Protein AF-A0A495L2A2-F1 (afdb_monomer_lite)

Secondary structure (DSSP, 8-state):
----PPPPPHHHHHHHTTTTTT-BPSS--TT--HHHHHHHHHHHHHT-SS---TTTSPPPSB-GGGGTTTTHHHHHHHHSTTS-HHHHHHHHHHHHHHTTSGGG-TT--EEEEEEEESSPPPPEEETTEEEEEEEPPPPSSSS-EEEEEEEE-SSSPPPPPTT-EEEEEEE---SS--HHHHHHHHHHHHHH-SPPP-HHHHHHHHHHH---HHHHHHHHTT--HHHH-S--HHHHHHHT--HHHHHHHHHHTTT--HHHHHHHHTT-S-SSHHHHHGGGSTTTTHHHHHHHHHHHHHHH-PPPPPPHHHHHHHHHH--TT--HHHHHHHH-GGG-HHHHS---EEEEEEEETTEEEEEEEESSGGGGGHHHHHHHHHHHHHHHHHHS-TT-HHHHHHHHHHHHHHHHTT-TT--EEEEEE-SHHHHHHHHHHH-S---BBTTSPBPTTEEE-SSEEEEE-TTSPEEEEE-GGGTTSTTTTHHHHHHH-STTEEESSS-HHHHHHHHTSHHHHHHHHHHHH--SPTT--TT-HHHH-HHHHHHHHHHHT--HHHHHHHHHHHH-S---HHHHHHHHT--HHHHHHHHHHHHHTTSSEE---TT---SEE-SS-EE---TTSPPEEGGGGGGGT-B--TTS--B-SSSS---SS-HHHHHHHHHHHHHTT--TT-

Sequence (674 aa):
MPTTSPPEPEGLTEALTWFLGGSRHGRADARADTTAHVEHVSRFLVGEPGRFEPNGGPTPAVDWWRFAGRIAALAWHAALPTTPERRREDLRHFLARWSATVFADRGARLDLGVLRSATAPRPCVRGASRRLPLRTSPPHGDRAVGFAFVELRSGDPLPLEDGLVEQARERVVATWGTAEQLTAFVTALARRGAIAWDPGAVTALAERTGLARSSAALLLAGHWPEYRGVPDAAARAALGLSSAEAALGSHELRWVGGEEALELYRAVLPEDPEAVAALWEPGGAVGVAERLAEAWNSRYGRRVALPEGTVAAFGSARLNRTGLEHLRLVADPGAEDALCRDASSWIEMEEYAGRPVARLRHSVEAAAELPVTLGALAQLIAWAHAELPTGDPVRQGIPAALRAVRERLTAPGLLLSAADVWRGARARRLMESLGDRPCLGRDGVPVPSSADNGTVVAVEDDSGVARVWLRPAALGGEGGSAVPRACLDGPGGGTQGWDLPHVVGLLRSPGFTAIAAHVAAGGRTEGSWDCDPGASVPDLVDEVVDALGVSWDAARLYLQVLTLLEPTDRRVRAVNGWTAARLRGARSDLVAAGLVVAAERRRAGRSVFLPGGWTDARSPNLPLETWKLPLYGLRDDRAKPCAGPLARFLALRPLPELFTEAWRRVREGDGPGR

pLDDT: mean 87.94, std 12.5, range [24.64, 98.69]

Radius of gyration: 31.13 Å; chains: 1; bounding box: 79×58×90 Å

Structure (mmCIF, N/CA/C/O backbone):
data_AF-A0A495L2A2-F1
#
_entry.id   AF-A0A495L2A2-F1
#
loop_
_atom_site.group_PDB
_atom_site.id
_atom_site.type_symbol
_atom_site.label_atom_id
_atom_site.label_alt_id
_atom_site.label_comp_id
_atom_site.label_asym_id
_atom_site.label_entity_id
_atom_site.label_seq_id
_atom_site.pdbx_PDB_ins_code
_atom_site.Cartn_x
_atom_site.Cartn_y
_atom_site.Cartn_z
_atom_site.occupancy
_atom_site.B_iso_or_equiv
_atom_site.auth_seq_id
_atom_site.auth_comp_id
_atom_site.auth_asym_id
_atom_site.auth_atom_id
_atom_site.pdbx_PDB_model_num
ATOM 1 N N . MET A 1 1 ? 16.205 14.471 -54.026 1.00 24.64 1 MET A N 1
ATOM 2 C CA . MET A 1 1 ? 15.265 15.082 -53.061 1.00 24.64 1 MET A CA 1
ATOM 3 C C . MET A 1 1 ? 15.200 14.170 -51.850 1.00 24.64 1 MET A C 1
ATOM 5 O O . MET A 1 1 ? 15.099 12.970 -52.080 1.00 24.64 1 MET A O 1
ATOM 9 N N . PRO A 1 2 ? 15.333 14.666 -50.609 1.00 35.12 2 PRO A N 1
ATOM 10 C CA . PRO A 1 2 ? 15.246 13.799 -49.445 1.00 35.12 2 PRO A CA 1
ATOM 11 C C . PRO A 1 2 ? 13.793 13.339 -49.329 1.00 35.12 2 PRO A C 1
ATOM 13 O O . PRO A 1 2 ? 12.882 14.155 -49.205 1.00 35.12 2 PRO A O 1
ATOM 16 N N . THR A 1 3 ? 13.578 12.036 -49.461 1.00 35.91 3 THR A N 1
ATOM 17 C CA . THR A 1 3 ? 12.301 11.386 -49.184 1.00 35.91 3 THR A CA 1
ATOM 18 C C . THR A 1 3 ? 11.999 11.620 -47.712 1.00 35.91 3 THR A C 1
ATOM 20 O O . THR A 1 3 ? 12.626 11.018 -46.845 1.00 35.91 3 THR A O 1
ATOM 23 N N . THR A 1 4 ? 11.108 12.562 -47.418 1.00 47.62 4 THR A N 1
ATOM 24 C CA . THR A 1 4 ? 10.609 12.779 -46.064 1.00 47.62 4 THR A CA 1
ATOM 25 C C . THR A 1 4 ? 9.821 11.537 -45.672 1.00 47.62 4 THR A C 1
ATOM 27 O O . THR A 1 4 ? 8.746 11.306 -46.228 1.00 47.62 4 THR A O 1
ATOM 30 N N . SER A 1 5 ? 10.371 10.724 -44.767 1.00 53.22 5 SER A N 1
ATOM 31 C CA . SER A 1 5 ? 9.609 9.661 -44.115 1.00 53.22 5 SER A CA 1
ATOM 32 C C . SER A 1 5 ? 8.331 10.257 -43.510 1.00 53.22 5 SER A C 1
ATOM 34 O O . SER A 1 5 ? 8.367 11.392 -43.018 1.00 53.22 5 SER A O 1
ATOM 36 N N . PRO A 1 6 ? 7.192 9.547 -43.578 1.00 58.69 6 PRO A N 1
ATOM 37 C CA . PRO A 1 6 ? 5.993 9.967 -42.867 1.00 58.69 6 PRO A CA 1
ATOM 38 C C . PRO A 1 6 ? 6.292 10.070 -41.358 1.00 58.69 6 PRO A C 1
ATOM 40 O O . PRO A 1 6 ? 7.151 9.340 -40.864 1.00 58.69 6 PRO A O 1
ATOM 43 N N . PRO A 1 7 ? 5.617 10.977 -40.631 1.00 66.69 7 PRO A N 1
ATOM 44 C CA . PRO A 1 7 ? 5.812 11.128 -39.191 1.00 66.69 7 PRO A CA 1
ATOM 45 C C . PRO A 1 7 ? 5.515 9.817 -38.455 1.00 66.69 7 PRO A C 1
ATOM 47 O O . PRO A 1 7 ? 4.615 9.072 -38.856 1.00 66.69 7 PRO A O 1
ATOM 50 N N . GLU A 1 8 ? 6.251 9.555 -37.370 1.00 76.69 8 GLU A N 1
ATOM 51 C CA . GLU A 1 8 ? 6.013 8.389 -36.519 1.00 76.69 8 GLU A CA 1
ATOM 52 C C . GLU A 1 8 ? 4.547 8.338 -36.053 1.00 76.69 8 GLU A C 1
ATOM 54 O O . GLU A 1 8 ? 4.006 9.360 -35.609 1.00 76.69 8 GLU A O 1
ATOM 59 N N . PRO A 1 9 ? 3.877 7.171 -36.136 1.00 79.94 9 PRO A N 1
ATOM 60 C CA . PRO A 1 9 ? 2.543 7.026 -35.580 1.00 79.94 9 PRO A CA 1
ATOM 61 C C . PRO A 1 9 ? 2.556 7.387 -34.094 1.00 79.94 9 PRO A C 1
ATOM 63 O O . PRO A 1 9 ? 3.304 6.801 -33.316 1.00 79.94 9 PRO A O 1
ATOM 66 N N . GLU A 1 10 ? 1.686 8.311 -33.684 1.00 76.69 10 GLU A N 1
ATOM 67 C CA . GLU A 1 10 ? 1.571 8.742 -32.281 1.00 76.69 10 GLU A CA 1
ATOM 68 C C . GLU A 1 10 ? 1.383 7.550 -31.320 1.00 76.69 10 GLU A C 1
ATOM 70 O O . GLU A 1 10 ? 1.945 7.527 -30.223 1.00 76.69 10 GLU A O 1
ATOM 75 N N . GLY A 1 11 ? 0.678 6.506 -31.777 1.00 81.00 11 GLY A N 1
ATOM 76 C CA . GLY A 1 11 ? 0.510 5.250 -31.049 1.00 81.00 11 GLY A CA 1
ATOM 77 C C . GLY A 1 11 ? 1.829 4.528 -30.753 1.00 81.00 11 GLY A C 1
ATOM 78 O O . GLY A 1 11 ? 1.998 4.032 -29.637 1.00 81.00 11 GLY A O 1
ATOM 79 N N . LEU A 1 12 ? 2.784 4.519 -31.691 1.00 87.38 12 LEU A N 1
ATOM 80 C CA . LEU A 1 12 ? 4.103 3.911 -31.502 1.00 87.38 12 LEU A CA 1
ATOM 81 C C . LEU A 1 12 ? 4.919 4.673 -30.456 1.00 87.38 12 LEU A C 1
ATOM 83 O O . LEU A 1 12 ? 5.450 4.058 -29.534 1.00 87.38 12 LEU A O 1
ATOM 87 N N . THR A 1 13 ? 4.985 6.004 -30.542 1.00 85.94 13 THR A N 1
ATOM 88 C CA . THR A 1 13 ? 5.737 6.815 -29.571 1.00 85.94 13 THR A CA 1
ATOM 89 C C . THR A 1 13 ? 5.200 6.619 -28.145 1.00 85.94 13 THR A C 1
ATOM 91 O O . THR A 1 13 ? 5.968 6.472 -27.189 1.00 85.94 13 THR A O 1
ATOM 94 N N . GLU A 1 14 ? 3.878 6.558 -27.967 1.00 83.94 14 GLU A N 1
ATOM 95 C CA . GLU A 1 14 ? 3.270 6.242 -26.668 1.00 83.94 14 GLU A CA 1
ATOM 96 C C . GLU A 1 14 ? 3.639 4.843 -26.158 1.00 83.94 14 GLU A C 1
ATOM 98 O O . GLU A 1 14 ? 3.885 4.669 -24.960 1.00 83.94 14 GLU A O 1
ATOM 103 N N . ALA A 1 15 ? 3.708 3.860 -27.058 1.00 87.25 15 ALA A N 1
ATOM 104 C CA . ALA A 1 15 ? 4.087 2.490 -26.736 1.00 87.25 15 ALA A CA 1
ATOM 105 C C . ALA A 1 15 ? 5.557 2.370 -26.325 1.00 87.25 15 ALA A C 1
ATOM 107 O O . ALA A 1 15 ? 5.877 1.733 -25.326 1.00 87.25 15 ALA A O 1
ATOM 108 N N . LEU A 1 16 ? 6.462 3.015 -27.062 1.00 89.00 16 LEU A N 1
ATOM 109 C CA . LEU A 1 16 ? 7.888 2.993 -26.750 1.00 89.00 16 LEU A CA 1
ATOM 110 C C . LEU A 1 16 ? 8.171 3.758 -25.452 1.00 89.00 16 LEU A C 1
ATOM 112 O O . LEU A 1 16 ? 8.918 3.291 -24.599 1.00 89.00 16 LEU A O 1
ATOM 116 N N . THR A 1 17 ? 7.511 4.895 -25.218 1.00 86.00 17 THR A N 1
ATOM 117 C CA . THR A 1 17 ? 7.672 5.622 -23.945 1.00 86.00 17 THR A CA 1
ATOM 118 C C . THR A 1 17 ? 7.073 4.897 -22.738 1.00 86.00 17 THR A C 1
ATOM 120 O O . THR A 1 17 ? 7.268 5.362 -21.614 1.00 86.00 17 THR A O 1
ATOM 123 N N . TRP A 1 18 ? 6.371 3.772 -22.934 1.00 86.50 18 TRP A N 1
ATOM 124 C CA . TRP A 1 18 ? 5.762 2.987 -21.859 1.00 86.50 18 TRP A CA 1
ATOM 125 C C . TRP A 1 18 ? 6.777 2.508 -20.817 1.00 86.50 18 TRP A C 1
ATOM 127 O O . TRP A 1 18 ? 6.494 2.596 -19.627 1.00 86.50 18 TRP A O 1
ATOM 137 N N . PHE A 1 19 ? 7.972 2.098 -21.250 1.00 83.50 19 PHE A N 1
ATOM 138 C CA . PHE A 1 19 ? 9.063 1.666 -20.364 1.00 83.50 19 PHE A CA 1
ATOM 139 C C . PHE A 1 19 ? 10.151 2.734 -20.149 1.00 83.50 19 PHE A C 1
ATOM 141 O O . PHE A 1 19 ? 11.038 2.549 -19.327 1.00 83.50 19 PHE A O 1
ATOM 148 N N . LEU A 1 20 ? 10.098 3.869 -20.855 1.00 81.31 20 LEU A N 1
ATOM 149 C CA . LEU A 1 20 ? 11.167 4.887 -20.841 1.00 81.31 20 LEU A CA 1
ATOM 150 C C . LEU A 1 20 ? 10.894 6.077 -19.904 1.00 81.31 20 LEU A C 1
ATOM 152 O O . LEU A 1 20 ? 11.547 7.118 -19.997 1.00 81.31 20 LEU A O 1
ATOM 156 N N . GLY A 1 21 ? 9.903 5.954 -19.020 1.00 65.62 21 GLY A N 1
ATOM 157 C CA . GLY A 1 21 ? 9.666 6.915 -17.941 1.00 65.62 21 GLY A CA 1
ATOM 158 C C . GLY A 1 21 ? 9.295 8.334 -18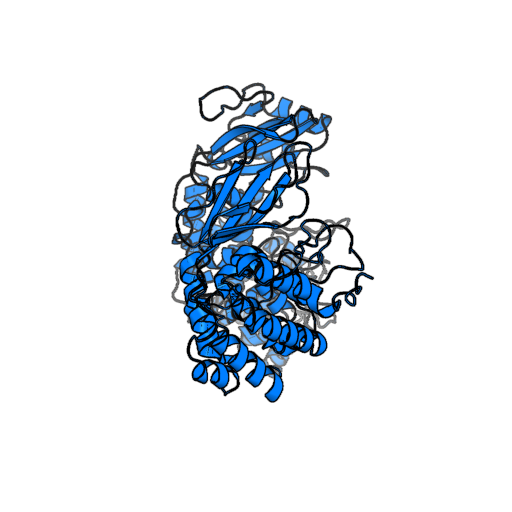.374 1.00 65.62 21 GLY A C 1
ATOM 159 O O . GLY A 1 21 ? 9.612 9.302 -17.694 1.00 65.62 21 GLY A O 1
ATOM 160 N N . GLY A 1 22 ? 8.661 8.490 -19.540 1.00 56.00 22 GLY A N 1
ATOM 161 C CA . GLY A 1 22 ? 8.323 9.817 -20.064 1.00 56.00 22 GLY A CA 1
ATOM 162 C C . GLY A 1 22 ? 9.517 10.610 -20.612 1.00 56.00 22 GLY A C 1
ATOM 163 O O . GLY A 1 22 ? 9.341 11.787 -20.930 1.00 56.00 22 GLY A O 1
ATOM 164 N N . SER A 1 23 ? 10.686 9.981 -20.792 1.00 51.28 23 SER A N 1
ATOM 165 C CA . SER A 1 23 ? 11.821 10.548 -21.534 1.00 51.28 23 SER A CA 1
ATOM 166 C C . SER A 1 23 ? 11.438 10.742 -23.006 1.00 51.28 23 SER A C 1
ATOM 168 O O . SER A 1 23 ? 11.705 9.901 -23.860 1.00 51.28 23 SER A O 1
ATOM 170 N N . ARG A 1 24 ? 10.736 11.837 -23.308 1.00 50.50 24 ARG A N 1
ATOM 171 C CA . ARG A 1 24 ? 10.575 12.348 -24.671 1.00 50.50 24 ARG A CA 1
ATOM 172 C C . ARG A 1 24 ? 11.809 13.183 -24.988 1.00 50.50 24 ARG A C 1
ATOM 174 O O . ARG A 1 24 ? 12.182 14.034 -24.178 1.00 50.50 24 ARG A O 1
ATOM 181 N N . HIS A 1 25 ? 12.407 13.005 -26.164 1.00 45.19 25 HIS A N 1
ATOM 182 C CA . HIS A 1 25 ? 13.315 14.030 -26.680 1.00 45.19 25 HIS A CA 1
ATOM 183 C C . HIS A 1 25 ? 12.540 15.354 -26.751 1.00 45.19 25 HIS A C 1
ATOM 185 O O . HIS A 1 25 ? 11.440 15.416 -27.302 1.00 45.19 25 HIS A O 1
ATOM 191 N N . GLY A 1 26 ? 13.062 16.394 -26.094 1.00 43.28 26 GLY A N 1
ATOM 192 C CA . GLY A 1 26 ? 12.396 17.692 -25.972 1.00 43.28 26 GLY A CA 1
ATOM 193 C C . GLY A 1 26 ? 11.955 18.272 -27.324 1.00 43.28 26 GLY A C 1
ATOM 194 O O . GLY A 1 26 ? 12.696 18.179 -28.295 1.00 43.28 26 GLY A O 1
ATOM 195 N N . ARG A 1 27 ? 10.758 18.892 -27.329 1.00 41.31 27 ARG A N 1
ATOM 196 C CA . ARG A 1 27 ? 9.930 19.312 -28.486 1.00 41.31 27 ARG A CA 1
ATOM 197 C C . ARG A 1 27 ? 9.764 18.207 -29.531 1.00 41.31 27 ARG A C 1
ATOM 199 O O . ARG A 1 27 ? 10.710 17.872 -30.225 1.00 41.31 27 ARG A O 1
ATOM 206 N N . ALA A 1 28 ? 8.525 17.731 -29.685 1.00 46.56 28 ALA A N 1
ATOM 207 C CA . ALA A 1 28 ? 8.111 16.864 -30.782 1.00 46.56 28 ALA A CA 1
ATOM 208 C C . ALA A 1 28 ? 8.651 17.412 -32.111 1.00 46.56 28 ALA A C 1
ATOM 210 O O . ALA A 1 28 ? 8.133 18.391 -32.652 1.00 46.56 28 ALA A O 1
ATOM 211 N N . ASP A 1 29 ? 9.739 16.818 -32.596 1.00 57.97 29 ASP A N 1
ATOM 212 C CA . ASP A 1 29 ? 10.182 17.018 -33.959 1.00 57.97 29 ASP A CA 1
ATOM 213 C C . ASP A 1 29 ? 9.119 16.328 -34.804 1.00 57.97 29 ASP A C 1
ATOM 215 O O . ASP A 1 29 ? 8.981 15.107 -34.765 1.00 57.97 29 ASP A O 1
ATOM 219 N N . ALA A 1 30 ? 8.308 17.110 -35.516 1.00 58.56 30 ALA A N 1
ATOM 220 C CA . ALA A 1 30 ? 7.212 16.594 -36.334 1.00 58.56 30 ALA A CA 1
ATOM 221 C C . ALA A 1 30 ? 7.694 15.638 -37.449 1.00 58.56 30 ALA A C 1
ATOM 223 O O . ALA A 1 30 ? 6.875 15.111 -38.196 1.00 58.56 30 ALA A O 1
ATOM 224 N N . ARG A 1 31 ? 9.014 15.444 -37.584 1.00 67.12 31 ARG A N 1
ATOM 225 C CA . ARG A 1 31 ? 9.682 14.542 -38.527 1.00 67.12 31 ARG A CA 1
ATOM 226 C C . ARG A 1 31 ? 10.406 13.364 -37.860 1.00 67.12 31 ARG A C 1
ATOM 228 O O . ARG A 1 31 ? 11.128 12.657 -38.558 1.00 67.12 31 ARG A O 1
ATOM 235 N N . ALA A 1 32 ? 10.258 13.164 -36.549 1.00 80.00 32 ALA A N 1
ATOM 236 C CA . ALA A 1 32 ? 10.871 12.027 -35.871 1.00 80.00 32 ALA A CA 1
ATOM 237 C C . ALA A 1 32 ? 10.287 10.694 -36.381 1.00 80.00 32 ALA A C 1
ATOM 239 O O . ALA A 1 32 ? 9.076 10.570 -36.566 1.00 80.00 32 ALA A O 1
ATOM 240 N N . ASP A 1 33 ? 11.164 9.713 -36.592 1.00 87.31 33 ASP A N 1
ATOM 241 C CA . ASP A 1 33 ? 10.856 8.339 -37.000 1.00 87.31 33 ASP A CA 1
ATOM 242 C C . ASP A 1 33 ? 11.875 7.399 -36.343 1.00 87.31 33 ASP A C 1
ATOM 244 O O . ASP A 1 33 ? 13.001 7.206 -36.822 1.00 87.31 33 ASP A O 1
ATOM 248 N N . THR A 1 34 ? 11.493 6.827 -35.199 1.00 89.69 34 THR A N 1
ATOM 249 C CA . THR A 1 34 ? 12.365 5.946 -34.419 1.00 89.69 34 THR A CA 1
ATOM 250 C C . THR A 1 34 ? 12.698 4.688 -35.204 1.00 89.69 34 THR A C 1
ATOM 252 O O . THR A 1 34 ? 13.843 4.239 -35.179 1.00 89.69 34 THR A O 1
ATOM 255 N N . THR A 1 35 ? 11.736 4.140 -35.948 1.00 91.31 35 THR A N 1
ATOM 256 C CA . THR A 1 35 ? 11.932 2.897 -36.700 1.00 91.31 35 THR A CA 1
ATOM 257 C C . THR A 1 35 ? 12.935 3.085 -37.836 1.00 91.31 35 THR A C 1
ATOM 259 O O . THR A 1 35 ? 13.831 2.254 -38.014 1.00 91.31 35 THR A O 1
ATOM 262 N N . ALA A 1 36 ? 12.831 4.188 -38.586 1.00 89.94 36 ALA A N 1
ATOM 263 C CA . ALA A 1 36 ? 13.801 4.517 -39.627 1.00 89.94 36 ALA A CA 1
ATOM 264 C C . ALA A 1 36 ? 15.183 4.807 -39.038 1.00 89.94 36 ALA A C 1
ATOM 266 O O . ALA A 1 36 ? 16.195 4.444 -39.640 1.00 89.94 36 ALA A O 1
ATOM 267 N N . HIS A 1 37 ? 15.242 5.423 -37.856 1.00 89.69 37 HIS A N 1
ATOM 268 C CA . HIS A 1 37 ? 16.503 5.664 -37.170 1.00 89.69 37 HIS A CA 1
ATOM 269 C C . HIS A 1 37 ? 17.177 4.369 -36.698 1.00 89.69 37 HIS A C 1
ATOM 271 O O . HIS A 1 37 ? 18.372 4.213 -36.944 1.00 89.69 37 HIS A O 1
ATOM 277 N N . VAL A 1 38 ? 16.444 3.402 -36.132 1.00 93.19 38 VAL A N 1
ATOM 278 C CA . VAL A 1 38 ? 17.005 2.083 -35.766 1.00 93.19 38 VAL A CA 1
ATOM 279 C C . VAL A 1 38 ? 17.612 1.389 -36.988 1.00 93.19 38 VAL A C 1
ATOM 281 O O . VAL A 1 38 ? 18.751 0.926 -36.939 1.00 93.19 38 VAL A O 1
ATOM 284 N N . GLU A 1 39 ? 16.898 1.365 -38.115 1.00 92.69 39 GLU A N 1
ATOM 285 C CA . GLU A 1 39 ? 17.419 0.785 -39.358 1.00 92.69 39 GLU A CA 1
ATOM 286 C C . GLU A 1 39 ? 18.613 1.554 -39.911 1.00 92.69 39 GLU A C 1
ATOM 288 O O . GLU A 1 39 ? 19.560 0.954 -40.411 1.00 92.69 39 GLU A O 1
ATOM 293 N N . HIS A 1 40 ? 18.590 2.885 -39.840 1.00 89.94 40 HIS A N 1
ATOM 294 C CA . HIS A 1 40 ? 19.709 3.717 -40.268 1.00 89.94 40 HIS A CA 1
ATOM 295 C C . HIS A 1 40 ? 20.976 3.412 -39.459 1.00 89.94 40 HIS A C 1
ATOM 297 O O . HIS A 1 40 ? 22.048 3.229 -40.040 1.00 89.94 40 HIS A O 1
ATOM 303 N N . VAL A 1 41 ? 20.840 3.281 -38.136 1.00 91.88 41 VAL A N 1
ATOM 304 C CA . VAL A 1 41 ? 21.928 2.872 -37.241 1.00 91.88 41 VAL A CA 1
ATOM 305 C C . VAL A 1 41 ? 22.387 1.449 -37.559 1.00 91.88 41 VAL A C 1
ATOM 307 O O . VAL A 1 41 ? 23.586 1.219 -37.696 1.00 91.88 41 VAL A O 1
ATOM 310 N N . SER A 1 42 ? 21.461 0.506 -37.747 1.00 93.88 42 SER A N 1
ATOM 311 C CA . SER A 1 42 ? 21.783 -0.881 -38.105 1.00 93.88 42 SER A CA 1
ATOM 312 C C . SER A 1 42 ? 22.626 -0.956 -39.378 1.00 93.88 42 SER A C 1
ATOM 314 O O . SER A 1 42 ? 23.705 -1.545 -39.361 1.00 93.88 42 SER A O 1
ATOM 316 N N . ARG A 1 43 ? 22.189 -0.292 -40.457 1.00 92.44 43 ARG A N 1
ATOM 317 C CA . ARG A 1 43 ? 22.898 -0.255 -41.748 1.00 92.44 43 ARG A CA 1
ATOM 318 C C . ARG A 1 43 ? 24.296 0.344 -41.628 1.00 92.44 43 ARG A C 1
ATOM 320 O O . ARG A 1 43 ? 25.244 -0.172 -42.222 1.00 92.44 43 ARG A O 1
ATOM 327 N N . PHE A 1 44 ? 24.443 1.400 -40.823 1.00 92.25 44 PHE A N 1
ATOM 328 C CA . PHE A 1 44 ? 25.755 1.964 -40.517 1.00 92.25 44 PHE A CA 1
ATOM 329 C C . PHE A 1 44 ? 26.666 0.942 -39.842 1.00 92.25 44 PHE A C 1
ATOM 331 O O . PHE A 1 44 ? 27.813 0.807 -40.269 1.00 92.25 44 PHE A O 1
ATOM 338 N N . LEU A 1 45 ? 26.167 0.236 -38.823 1.00 93.44 45 LEU A N 1
ATOM 339 C CA . LEU A 1 45 ? 26.938 -0.719 -38.026 1.00 93.44 45 LEU A CA 1
ATOM 340 C C . LEU A 1 45 ? 27.379 -1.943 -38.838 1.00 93.44 45 LEU A C 1
ATOM 342 O O . LEU A 1 45 ? 28.528 -2.352 -38.709 1.00 93.44 45 LEU A O 1
ATOM 346 N N . VAL A 1 46 ? 26.525 -2.491 -39.708 1.00 92.88 46 VAL A N 1
ATOM 347 C CA . VAL A 1 46 ? 26.893 -3.646 -40.559 1.00 92.88 46 VAL A CA 1
ATOM 348 C C . VAL A 1 46 ? 27.694 -3.255 -41.800 1.00 92.88 46 VAL A C 1
ATOM 350 O O . VAL A 1 46 ? 28.311 -4.096 -42.445 1.00 92.88 46 VAL A O 1
ATOM 353 N N . GLY A 1 47 ? 27.725 -1.964 -42.129 1.00 89.12 47 GLY A N 1
ATOM 354 C CA . GLY A 1 47 ? 28.524 -1.449 -43.227 1.00 89.12 47 GLY A CA 1
ATOM 355 C C . GLY A 1 47 ? 27.945 -1.593 -44.612 1.00 89.12 47 GLY A C 1
ATOM 356 O O . GLY A 1 47 ? 28.705 -1.706 -45.572 1.00 89.12 47 GLY A O 1
ATOM 357 N N . GLU A 1 48 ? 26.624 -1.514 -44.710 1.00 84.44 48 GLU A N 1
ATOM 358 C CA . GLU A 1 48 ? 25.936 -1.516 -45.992 1.00 84.44 48 GLU A CA 1
ATOM 359 C C . GLU A 1 48 ? 26.383 -0.359 -46.908 1.00 84.44 48 GLU A C 1
ATOM 361 O O . GLU A 1 48 ? 26.621 0.763 -46.439 1.00 84.44 48 GLU A O 1
ATOM 366 N N . PRO A 1 49 ? 26.486 -0.608 -48.228 1.00 59.25 49 PRO A N 1
ATOM 367 C CA . PRO A 1 49 ? 26.878 0.402 -49.200 1.00 59.25 49 PRO A CA 1
ATOM 368 C C . PRO A 1 49 ? 25.802 1.492 -49.338 1.00 59.25 49 PRO A C 1
ATOM 370 O O . PRO A 1 49 ? 24.670 1.238 -49.741 1.00 59.25 49 PRO A O 1
ATOM 373 N N . GLY A 1 50 ? 26.175 2.734 -49.024 1.00 63.00 50 GLY A N 1
ATOM 374 C CA . GLY A 1 50 ? 25.316 3.915 -49.123 1.00 63.00 50 GLY A CA 1
ATOM 375 C C . GLY A 1 50 ? 25.920 5.118 -48.394 1.00 63.00 50 GLY A C 1
ATOM 376 O O . GLY A 1 50 ? 26.801 4.967 -47.546 1.00 63.00 50 GLY A O 1
ATOM 377 N N . ARG A 1 51 ? 25.472 6.339 -48.718 1.00 59.25 51 ARG A N 1
ATOM 378 C CA . ARG A 1 51 ? 25.920 7.548 -48.007 1.00 59.25 51 ARG A CA 1
ATOM 379 C C . ARG A 1 51 ? 25.260 7.587 -46.625 1.00 59.25 51 ARG A C 1
ATOM 381 O O . ARG A 1 51 ? 24.080 7.906 -46.514 1.00 59.25 51 ARG A O 1
ATOM 388 N N . PHE A 1 52 ? 26.015 7.263 -45.578 1.00 68.19 52 PHE A N 1
ATOM 389 C CA . PHE A 1 52 ? 25.623 7.581 -44.206 1.00 68.19 52 PHE A CA 1
ATOM 390 C C . PHE A 1 52 ? 25.841 9.079 -43.970 1.00 68.19 52 PHE A C 1
ATOM 392 O O . PHE A 1 52 ? 26.953 9.575 -44.156 1.00 68.19 52 PHE A O 1
ATOM 399 N N . GLU A 1 53 ? 24.791 9.806 -43.592 1.00 65.31 53 GLU A N 1
ATOM 400 C CA . GLU A 1 53 ? 24.868 11.233 -43.273 1.00 65.31 53 GLU A CA 1
ATOM 401 C C . GLU A 1 53 ? 24.720 11.422 -41.756 1.00 65.31 53 GLU A C 1
ATOM 403 O O . GLU A 1 53 ? 23.595 11.399 -41.257 1.00 65.31 53 GLU A O 1
ATOM 408 N N . PRO A 1 54 ? 25.822 11.659 -41.012 1.00 57.41 54 PRO A N 1
ATOM 409 C CA . PRO A 1 54 ? 25.799 11.722 -39.545 1.00 57.41 54 PRO A CA 1
ATOM 410 C C . PRO A 1 54 ? 24.842 12.779 -38.982 1.00 57.41 54 PRO A C 1
ATOM 412 O O . PRO A 1 54 ? 24.340 12.632 -37.876 1.00 57.41 54 PRO A O 1
ATOM 415 N N . ASN A 1 55 ? 24.594 13.840 -39.759 1.00 58.19 55 ASN A N 1
ATOM 416 C CA . ASN A 1 55 ? 23.784 14.997 -39.375 1.00 58.19 55 ASN A CA 1
ATOM 417 C C . ASN A 1 55 ? 22.536 15.188 -40.267 1.00 58.19 55 ASN A C 1
ATOM 419 O O . ASN A 1 55 ? 21.888 16.226 -40.171 1.00 58.19 55 ASN A O 1
ATOM 423 N N . GLY A 1 56 ? 22.233 14.233 -41.159 1.00 62.44 56 GLY A N 1
ATOM 424 C CA . GLY A 1 56 ? 21.157 14.332 -42.165 1.00 62.44 56 GLY A CA 1
ATOM 425 C C . GLY A 1 56 ? 20.179 13.149 -42.185 1.00 62.44 56 GLY A C 1
ATOM 426 O O . GLY A 1 56 ? 19.281 13.114 -43.025 1.00 62.44 56 GLY A O 1
ATOM 427 N N . GLY A 1 57 ? 20.356 12.175 -41.286 1.00 72.12 57 GLY A N 1
ATOM 428 C CA . GLY A 1 57 ? 19.500 10.994 -41.158 1.00 72.12 57 GLY A CA 1
ATOM 429 C C . GLY A 1 57 ? 18.201 11.225 -40.366 1.00 72.12 57 GLY A C 1
ATOM 430 O O . GLY A 1 57 ? 17.988 12.306 -39.812 1.00 72.12 57 GLY A O 1
ATOM 431 N N . PRO A 1 58 ? 17.323 10.204 -40.300 1.00 80.94 58 PRO A N 1
ATOM 432 C CA . PRO A 1 58 ? 16.119 10.236 -39.467 1.00 80.94 58 PRO A CA 1
ATOM 433 C C . PRO A 1 58 ? 16.475 10.451 -37.991 1.00 80.94 58 PRO A C 1
ATOM 435 O O . PRO A 1 58 ? 17.469 9.917 -37.502 1.00 80.94 58 PRO A O 1
ATOM 438 N N . THR A 1 59 ? 15.655 11.215 -37.275 1.00 81.00 59 THR A N 1
ATOM 439 C CA . THR A 1 59 ? 15.803 11.456 -35.834 1.00 81.00 59 THR A CA 1
ATOM 440 C C . THR A 1 59 ? 14.839 10.558 -35.055 1.00 81.00 59 THR A C 1
ATOM 442 O O . THR A 1 59 ? 13.699 10.380 -35.482 1.00 81.00 59 THR A O 1
ATOM 445 N N . PRO A 1 60 ? 15.247 9.965 -33.918 1.00 84.56 60 PRO A N 1
ATOM 446 C CA . PRO A 1 60 ? 14.330 9.175 -33.108 1.00 84.56 60 PRO A CA 1
ATOM 447 C C . PRO A 1 60 ? 13.452 10.077 -32.234 1.00 84.56 60 PRO A C 1
ATOM 449 O O . PRO A 1 60 ? 13.898 11.132 -31.780 1.00 84.56 60 PRO A O 1
ATOM 452 N N . ALA A 1 61 ? 12.229 9.631 -31.941 1.00 81.62 61 ALA A N 1
ATOM 453 C CA . ALA A 1 61 ? 11.353 10.310 -30.982 1.00 81.62 61 ALA A CA 1
ATOM 454 C C . ALA A 1 61 ? 11.678 9.939 -29.520 1.00 81.62 61 ALA A C 1
ATOM 456 O O . ALA A 1 61 ? 11.293 10.654 -28.590 1.00 81.62 61 ALA A O 1
ATOM 457 N N . VAL A 1 62 ? 12.365 8.807 -29.322 1.00 83.88 62 VAL A N 1
ATOM 458 C CA . VAL A 1 62 ? 12.665 8.206 -28.015 1.00 83.88 62 VAL A CA 1
ATOM 459 C C . VAL A 1 62 ? 14.083 7.628 -27.954 1.00 83.88 62 VAL A C 1
ATOM 461 O O . VAL A 1 62 ? 14.691 7.304 -28.977 1.00 83.88 62 VAL A O 1
ATOM 464 N N . ASP A 1 63 ? 14.584 7.401 -26.739 1.00 85.31 63 ASP A N 1
ATOM 465 C CA . ASP A 1 63 ? 15.844 6.697 -26.453 1.00 85.31 63 ASP A CA 1
ATOM 466 C C . ASP A 1 63 ? 15.750 5.173 -26.707 1.00 85.31 63 ASP A C 1
ATOM 468 O O . ASP A 1 63 ? 15.946 4.351 -25.812 1.00 85.31 63 ASP A O 1
ATOM 472 N N . TRP A 1 64 ? 15.452 4.772 -27.948 1.00 89.69 64 TRP A N 1
ATOM 473 C CA . TRP A 1 64 ? 15.216 3.372 -28.343 1.00 89.69 64 TRP A CA 1
ATOM 474 C C . TRP A 1 64 ? 16.391 2.426 -28.068 1.00 89.69 64 TRP A C 1
ATOM 476 O O . TRP A 1 64 ? 16.192 1.219 -27.948 1.00 89.69 64 TRP A O 1
ATOM 486 N N . TRP A 1 65 ? 17.615 2.950 -27.963 1.00 88.56 65 TRP A N 1
ATOM 487 C CA . TRP A 1 65 ? 18.821 2.158 -27.709 1.00 88.56 65 TRP A CA 1
ATOM 488 C C . TRP A 1 65 ? 18.737 1.379 -26.389 1.00 88.56 65 TRP A C 1
ATOM 490 O O . TRP A 1 65 ? 19.346 0.319 -26.273 1.00 88.56 65 TRP A O 1
ATOM 500 N N . ARG A 1 66 ? 17.913 1.836 -25.435 1.00 89.81 66 ARG A N 1
ATOM 501 C CA . ARG A 1 66 ? 17.624 1.135 -24.173 1.00 89.81 66 ARG A CA 1
ATOM 502 C C . ARG A 1 66 ? 16.890 -0.200 -24.351 1.00 89.81 66 ARG A C 1
ATOM 504 O O . ARG A 1 66 ? 16.883 -1.010 -23.427 1.00 89.81 66 ARG A O 1
ATOM 511 N N . PHE A 1 67 ? 16.289 -0.446 -25.519 1.00 92.81 67 PHE A N 1
ATOM 512 C CA . PHE A 1 67 ? 15.653 -1.724 -25.857 1.00 92.81 67 PHE A CA 1
ATOM 513 C C . PHE A 1 67 ? 16.624 -2.760 -26.432 1.00 92.81 67 PHE A C 1
ATOM 515 O O . PHE A 1 67 ? 16.254 -3.930 -26.546 1.00 92.81 67 PHE A O 1
ATOM 522 N N . ALA A 1 68 ? 17.856 -2.383 -26.796 1.00 92.88 68 ALA A N 1
ATOM 523 C CA . ALA A 1 68 ? 18.829 -3.353 -27.288 1.00 92.88 68 ALA A CA 1
ATOM 524 C C . ALA A 1 68 ? 19.193 -4.348 -26.174 1.00 92.88 68 ALA A C 1
ATOM 526 O O . ALA A 1 68 ? 19.606 -3.964 -25.085 1.00 92.88 68 ALA A O 1
ATOM 527 N N . GLY A 1 69 ? 18.970 -5.639 -26.437 1.00 92.50 69 GLY A N 1
ATOM 528 C CA . GLY A 1 69 ? 19.074 -6.712 -25.440 1.00 92.50 69 GLY A CA 1
ATOM 529 C C . GLY A 1 69 ? 17.862 -6.863 -24.511 1.00 92.50 69 GLY A C 1
ATOM 530 O O . GLY A 1 69 ? 17.808 -7.834 -23.766 1.00 92.50 69 GLY A O 1
ATOM 531 N N . ARG A 1 70 ? 16.874 -5.957 -24.574 1.00 94.19 70 ARG A N 1
ATOM 532 C CA . ARG A 1 70 ? 15.691 -5.910 -23.685 1.00 94.19 70 ARG A CA 1
ATOM 533 C C . ARG A 1 70 ? 14.358 -5.845 -24.446 1.00 94.19 70 ARG A C 1
ATOM 535 O O . ARG A 1 70 ? 13.325 -5.474 -23.892 1.00 94.19 70 ARG A O 1
ATOM 542 N N . ILE A 1 71 ? 14.363 -6.208 -25.731 1.00 95.50 71 ILE A N 1
ATOM 543 C CA . ILE A 1 71 ? 13.216 -6.048 -26.643 1.00 95.50 71 ILE A CA 1
ATOM 544 C C . ILE A 1 71 ? 11.992 -6.898 -26.248 1.00 95.50 71 ILE A C 1
ATOM 546 O O . ILE A 1 71 ? 10.864 -6.583 -26.632 1.00 95.50 71 ILE A O 1
ATOM 550 N N . ALA A 1 72 ? 12.191 -7.925 -25.413 1.00 95.69 72 ALA A N 1
ATOM 551 C CA . ALA A 1 72 ? 11.126 -8.749 -24.841 1.00 95.69 72 ALA A CA 1
ATOM 552 C C . ALA A 1 72 ? 10.072 -7.931 -24.070 1.00 95.69 72 ALA A C 1
ATOM 554 O O . ALA A 1 72 ? 8.896 -8.293 -24.091 1.00 95.69 72 ALA A O 1
ATOM 555 N N . ALA A 1 73 ? 10.455 -6.799 -23.464 1.00 95.00 73 ALA A N 1
ATOM 556 C CA . ALA A 1 73 ? 9.523 -5.892 -22.791 1.00 95.00 73 ALA A CA 1
ATOM 557 C C . ALA A 1 73 ? 8.445 -5.348 -23.747 1.00 95.00 73 ALA A C 1
ATOM 559 O O . ALA A 1 73 ? 7.255 -5.354 -23.426 1.00 95.00 73 ALA A O 1
ATOM 560 N N . LEU A 1 74 ? 8.852 -4.926 -24.951 1.00 95.62 74 LEU A N 1
ATOM 561 C CA . LEU A 1 74 ? 7.937 -4.405 -25.970 1.00 95.62 74 LEU A CA 1
ATOM 562 C C . LEU A 1 74 ? 7.104 -5.512 -26.613 1.00 95.62 74 LEU A C 1
ATOM 564 O O . LEU A 1 74 ? 5.918 -5.306 -26.867 1.00 95.62 74 LEU A O 1
ATOM 568 N N . ALA A 1 75 ? 7.701 -6.683 -26.846 1.00 96.88 75 ALA A N 1
ATOM 569 C CA . ALA A 1 75 ? 6.975 -7.843 -27.347 1.00 96.88 75 ALA A CA 1
ATOM 570 C C . ALA A 1 75 ? 5.868 -8.259 -26.368 1.00 96.88 75 ALA A C 1
ATOM 572 O O . ALA A 1 75 ? 4.703 -8.326 -26.757 1.00 96.88 75 ALA A O 1
ATOM 573 N N . TRP A 1 76 ? 6.184 -8.416 -25.080 1.00 96.81 76 TRP A N 1
ATOM 574 C CA . TRP A 1 76 ? 5.168 -8.703 -24.069 1.00 96.81 76 TRP A CA 1
ATOM 575 C C . TRP A 1 76 ? 4.086 -7.621 -24.012 1.00 96.81 76 TRP A C 1
ATOM 577 O O . TRP A 1 76 ? 2.899 -7.940 -24.054 1.00 96.81 76 TRP A O 1
ATOM 587 N N . HIS A 1 77 ? 4.469 -6.339 -24.021 1.00 95.31 77 HIS A N 1
ATOM 588 C CA . HIS A 1 77 ? 3.501 -5.243 -24.039 1.00 95.31 77 HIS A CA 1
ATOM 589 C C . HIS A 1 77 ? 2.562 -5.299 -25.251 1.00 95.31 77 HIS A C 1
ATOM 591 O O . HIS A 1 77 ? 1.362 -5.088 -25.100 1.00 95.31 77 HIS A O 1
ATOM 597 N N . ALA A 1 78 ? 3.056 -5.649 -26.440 1.00 96.94 78 ALA A N 1
ATOM 598 C CA . ALA A 1 78 ? 2.215 -5.817 -27.624 1.00 96.94 78 ALA A CA 1
ATOM 599 C C . ALA A 1 78 ? 1.187 -6.956 -27.458 1.00 96.94 78 ALA A C 1
ATOM 601 O O . ALA A 1 78 ? 0.048 -6.838 -27.919 1.00 96.94 78 ALA A O 1
ATOM 602 N N . ALA A 1 79 ? 1.563 -8.038 -26.768 1.00 96.75 79 ALA A N 1
ATOM 603 C CA . ALA A 1 79 ? 0.700 -9.197 -26.546 1.00 96.75 79 ALA A CA 1
ATOM 604 C C . ALA A 1 79 ? -0.472 -8.904 -25.597 1.00 96.75 79 ALA A C 1
ATOM 606 O O . ALA A 1 79 ? -1.536 -9.502 -25.740 1.00 96.75 79 ALA A O 1
ATOM 607 N N . LEU A 1 80 ? -0.292 -7.994 -24.635 1.00 96.25 80 LEU A N 1
ATOM 608 C CA . LEU A 1 80 ? -1.232 -7.799 -23.532 1.00 96.25 80 LEU A CA 1
ATOM 609 C C . LEU A 1 80 ? -2.627 -7.307 -23.974 1.00 96.25 80 LEU A C 1
ATOM 611 O O . LEU A 1 80 ? -2.746 -6.481 -24.891 1.00 96.25 80 LEU A O 1
ATOM 615 N N . PRO A 1 81 ? -3.702 -7.732 -23.277 1.00 95.00 81 PRO A N 1
ATOM 616 C CA . PRO A 1 81 ? -5.065 -7.265 -23.541 1.00 95.00 81 PRO A CA 1
ATOM 617 C C . PRO A 1 81 ? -5.293 -5.804 -23.125 1.00 95.00 81 PRO A C 1
ATOM 619 O O . PRO A 1 81 ? -6.191 -5.150 -23.648 1.00 95.00 81 PRO A O 1
ATOM 622 N N . THR A 1 82 ? -4.467 -5.264 -22.223 1.00 94.81 82 THR A N 1
ATOM 623 C CA . THR A 1 82 ? -4.491 -3.847 -21.818 1.00 94.81 82 THR A CA 1
ATOM 624 C C . THR A 1 82 ? -3.922 -2.904 -22.881 1.00 94.81 82 THR A C 1
ATOM 626 O O . THR A 1 82 ? -4.103 -1.691 -22.781 1.00 94.81 82 THR A O 1
ATOM 629 N N . THR A 1 83 ? -3.258 -3.435 -23.910 1.00 94.44 83 THR A N 1
ATOM 630 C CA . THR A 1 83 ? -2.698 -2.640 -25.006 1.00 94.44 83 THR A CA 1
ATOM 631 C C . THR A 1 83 ? -3.781 -2.343 -26.047 1.00 94.44 83 THR A C 1
ATOM 633 O O . THR A 1 83 ? -4.387 -3.274 -26.583 1.00 94.44 83 THR A O 1
ATOM 636 N N . PRO A 1 84 ? -4.057 -1.068 -26.379 1.00 92.50 84 PRO A N 1
ATOM 637 C CA . PRO A 1 84 ? -5.037 -0.729 -27.410 1.00 92.50 84 PRO A CA 1
ATOM 638 C C . PRO A 1 84 ? -4.675 -1.332 -28.772 1.00 92.50 84 PRO A C 1
ATOM 640 O O . PRO A 1 84 ? -3.501 -1.410 -29.126 1.00 92.50 84 PRO A O 1
ATOM 643 N N . GLU A 1 85 ? -5.676 -1.710 -29.570 1.00 92.50 85 GLU A N 1
ATOM 644 C CA . GLU A 1 85 ? -5.477 -2.421 -30.843 1.00 92.50 85 GLU A CA 1
ATOM 645 C C . GL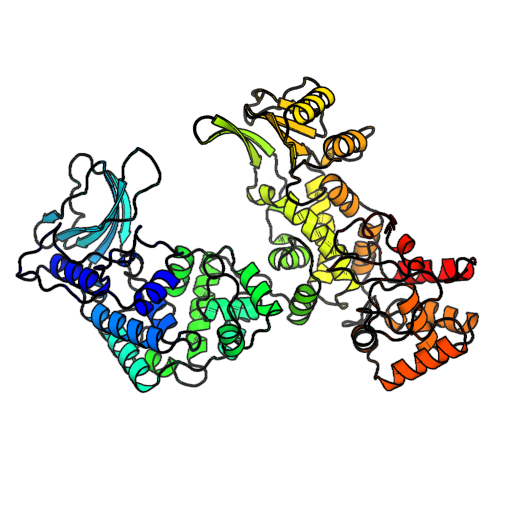U A 1 85 ? -4.571 -1.676 -31.829 1.00 92.50 85 GLU A C 1
ATOM 647 O O . GLU A 1 85 ? -3.608 -2.251 -32.331 1.00 92.50 85 GLU A O 1
ATOM 652 N N . ARG A 1 86 ? -4.798 -0.370 -32.021 1.00 91.75 86 ARG A N 1
ATOM 653 C CA . ARG A 1 86 ? -3.935 0.470 -32.867 1.00 91.75 86 ARG A CA 1
ATOM 654 C C . ARG A 1 86 ? -2.475 0.450 -32.400 1.00 91.75 86 ARG A C 1
ATOM 656 O O . ARG A 1 86 ? -1.569 0.311 -33.208 1.00 91.75 86 ARG A O 1
ATOM 663 N N . ARG A 1 87 ? -2.253 0.538 -31.086 1.00 92.62 87 ARG A N 1
ATOM 664 C CA . ARG A 1 87 ? -0.912 0.530 -30.487 1.00 92.62 87 ARG A CA 1
ATOM 665 C C . ARG A 1 87 ? -0.230 -0.831 -30.638 1.00 92.62 87 ARG A C 1
ATOM 667 O O . ARG A 1 87 ? 0.968 -0.894 -30.894 1.00 92.62 87 ARG A O 1
ATOM 674 N N . ARG A 1 88 ? -0.990 -1.918 -30.485 1.00 95.19 88 ARG A N 1
ATOM 675 C CA . ARG A 1 88 ? -0.512 -3.285 -30.718 1.00 95.19 88 ARG A CA 1
ATOM 676 C C . ARG A 1 88 ? -0.030 -3.459 -32.153 1.00 95.19 88 ARG A C 1
ATOM 678 O O . ARG A 1 88 ? 1.028 -4.042 -32.357 1.00 95.19 88 ARG A O 1
ATOM 685 N N . GLU A 1 89 ? -0.781 -2.943 -33.119 1.00 94.56 89 GLU A N 1
ATOM 686 C CA . GLU A 1 89 ? -0.416 -3.014 -34.533 1.00 94.56 89 GLU A CA 1
ATOM 687 C C . GLU A 1 89 ? 0.860 -2.215 -34.842 1.00 94.56 89 GLU A C 1
ATOM 689 O O . GLU A 1 89 ? 1.773 -2.726 -35.493 1.00 94.56 89 GLU A O 1
ATOM 694 N N . ASP A 1 90 ? 0.976 -1.004 -34.292 1.00 94.38 90 ASP A N 1
ATOM 695 C CA . ASP A 1 90 ? 2.184 -0.181 -34.406 1.00 94.38 90 ASP A CA 1
ATOM 696 C C . ASP A 1 90 ? 3.418 -0.889 -33.805 1.00 94.38 90 ASP A C 1
ATOM 698 O O . ASP A 1 90 ? 4.473 -0.967 -34.440 1.00 94.38 90 ASP A O 1
ATOM 702 N N . LEU A 1 91 ? 3.284 -1.475 -32.606 1.00 96.25 91 LEU A N 1
ATOM 703 C CA . LEU A 1 91 ? 4.342 -2.274 -31.974 1.00 96.25 91 LEU A CA 1
ATOM 704 C C . LEU A 1 91 ? 4.699 -3.511 -32.798 1.00 96.25 91 LEU A C 1
ATOM 706 O O . LEU A 1 91 ? 5.874 -3.839 -32.935 1.00 96.25 91 LEU A O 1
ATOM 710 N N . ARG A 1 92 ? 3.702 -4.201 -33.356 1.00 96.31 92 ARG A N 1
ATOM 711 C CA . ARG A 1 92 ? 3.911 -5.383 -34.194 1.00 96.31 92 ARG A CA 1
ATOM 712 C C . ARG A 1 92 ? 4.757 -5.039 -35.420 1.00 96.31 92 ARG A C 1
ATOM 714 O O . ARG A 1 92 ? 5.703 -5.765 -35.722 1.00 96.31 92 ARG A O 1
ATOM 721 N N . HIS A 1 93 ? 4.459 -3.928 -36.094 1.00 95.44 93 HIS A N 1
ATOM 722 C CA . HIS A 1 93 ? 5.264 -3.435 -37.214 1.00 95.44 93 HIS A CA 1
ATOM 723 C C . HIS A 1 93 ? 6.678 -3.032 -36.793 1.00 95.44 93 HIS A C 1
ATOM 725 O O . HIS A 1 93 ? 7.641 -3.375 -37.480 1.00 95.44 93 HIS A O 1
ATOM 731 N N . PHE A 1 94 ? 6.818 -2.355 -35.653 1.00 96.50 94 PHE A N 1
ATOM 732 C CA . PHE A 1 94 ? 8.125 -1.998 -35.109 1.00 96.50 94 PHE A CA 1
ATOM 733 C C . PHE A 1 94 ? 8.983 -3.239 -34.815 1.00 96.50 94 PHE A C 1
ATOM 735 O O . PHE A 1 94 ? 10.129 -3.306 -35.252 1.00 96.50 94 PHE A O 1
ATOM 742 N N . LEU A 1 95 ? 8.423 -4.252 -34.146 1.00 97.56 95 LEU A N 1
ATOM 743 C CA . LEU A 1 95 ? 9.110 -5.510 -33.825 1.00 97.56 95 LEU A CA 1
ATOM 744 C C . LEU A 1 95 ? 9.504 -6.295 -35.086 1.00 97.56 95 LEU A C 1
ATOM 746 O O . LEU A 1 95 ? 10.598 -6.854 -35.139 1.00 97.56 95 LEU A O 1
ATOM 750 N N . ALA A 1 96 ? 8.651 -6.289 -36.115 1.00 97.12 96 ALA A N 1
ATOM 751 C CA . ALA A 1 96 ? 8.947 -6.901 -37.411 1.00 97.12 96 ALA A CA 1
ATOM 752 C C . ALA A 1 96 ? 10.110 -6.209 -38.139 1.00 97.12 96 ALA A C 1
ATOM 754 O O . ALA A 1 96 ? 10.903 -6.854 -38.815 1.00 97.12 96 ALA A O 1
ATOM 755 N N . ARG A 1 97 ? 10.228 -4.883 -38.013 1.00 96.81 97 ARG A N 1
ATOM 756 C CA . ARG A 1 97 ? 11.366 -4.143 -38.572 1.00 96.81 97 ARG A CA 1
ATOM 757 C C . ARG A 1 97 ? 12.627 -4.335 -37.736 1.00 96.81 97 ARG A C 1
ATOM 759 O O . ARG A 1 97 ? 13.703 -4.515 -38.296 1.00 96.81 97 ARG A O 1
ATOM 766 N N . TRP A 1 98 ? 12.495 -4.381 -36.411 1.00 96.88 98 TRP A N 1
ATOM 767 C CA . TRP A 1 98 ? 13.598 -4.673 -35.495 1.00 96.88 98 TRP A CA 1
ATOM 768 C C . TRP A 1 98 ? 14.255 -6.027 -35.791 1.00 96.88 98 TRP A C 1
ATOM 770 O O . TRP A 1 98 ? 15.481 -6.127 -35.751 1.00 96.88 98 TRP A O 1
ATOM 780 N N . SER A 1 99 ? 13.471 -7.054 -36.142 1.00 96.31 99 SER A N 1
ATOM 781 C CA . SER A 1 99 ? 13.991 -8.398 -36.432 1.00 96.31 99 SER A CA 1
ATOM 782 C C . SER A 1 99 ? 14.930 -8.460 -37.640 1.00 96.31 99 SER A C 1
ATOM 784 O O . SER A 1 99 ? 15.691 -9.413 -37.756 1.00 96.31 99 SER A O 1
ATOM 786 N N . ALA A 1 100 ? 14.905 -7.455 -38.522 1.00 96.00 100 ALA A N 1
ATOM 787 C CA . ALA A 1 100 ? 15.793 -7.341 -39.679 1.00 96.00 100 ALA A CA 1
ATOM 788 C C . ALA A 1 100 ? 17.080 -6.538 -39.393 1.00 96.00 100 ALA A C 1
ATOM 790 O O . ALA A 1 100 ? 17.848 -6.248 -40.309 1.00 96.00 100 ALA A O 1
ATOM 791 N N . THR A 1 101 ? 17.316 -6.138 -38.141 1.00 96.06 101 THR A N 1
ATOM 792 C CA . THR A 1 101 ? 18.458 -5.296 -37.757 1.00 96.06 101 THR A CA 1
ATOM 793 C C . THR A 1 101 ? 19.563 -6.089 -37.066 1.00 96.06 101 THR A C 1
ATOM 795 O O . THR A 1 101 ? 19.339 -7.174 -36.533 1.00 96.06 101 THR A O 1
ATOM 798 N N . VAL A 1 102 ? 20.758 -5.495 -36.980 1.00 95.00 102 VAL A N 1
ATOM 799 C CA . VAL A 1 102 ? 21.903 -6.044 -36.231 1.00 95.00 102 VAL A CA 1
ATOM 800 C C . VAL A 1 102 ? 21.593 -6.271 -34.746 1.00 95.00 102 VAL A C 1
ATOM 802 O O . VAL A 1 102 ? 22.241 -7.079 -34.093 1.00 95.00 102 VAL A O 1
ATOM 805 N N . PHE A 1 103 ? 20.576 -5.595 -34.202 1.00 95.44 103 PHE A N 1
ATOM 806 C CA . PHE A 1 103 ? 20.141 -5.757 -32.814 1.00 95.44 103 PHE A CA 1
ATOM 807 C C . PHE A 1 103 ? 19.404 -7.077 -32.550 1.00 95.44 103 PHE A C 1
ATOM 809 O O . PHE A 1 103 ? 19.216 -7.433 -31.388 1.00 95.44 103 PHE A O 1
ATOM 816 N N . ALA A 1 104 ? 18.987 -7.785 -33.603 1.00 95.19 104 ALA A N 1
ATOM 817 C CA . ALA A 1 104 ? 18.373 -9.110 -33.539 1.00 95.19 104 ALA A CA 1
ATOM 818 C C . ALA A 1 104 ? 19.348 -10.242 -33.939 1.00 95.19 104 ALA A C 1
ATOM 820 O O . ALA A 1 104 ? 18.957 -11.413 -33.978 1.00 95.19 104 ALA A O 1
ATOM 821 N N . ASP A 1 105 ? 20.613 -9.912 -34.229 1.00 92.81 105 ASP A N 1
ATOM 822 C CA . ASP A 1 105 ? 21.665 -10.875 -34.557 1.00 92.81 105 ASP A CA 1
ATOM 823 C C . ASP A 1 105 ? 22.403 -11.329 -33.286 1.00 92.81 105 ASP A C 1
ATOM 825 O O . ASP A 1 105 ? 23.125 -10.563 -32.648 1.00 92.81 105 ASP A O 1
ATOM 829 N N . ARG A 1 106 ? 22.260 -12.613 -32.932 1.00 87.00 106 ARG A N 1
ATOM 830 C CA . ARG A 1 106 ? 22.919 -13.218 -31.760 1.00 87.00 106 ARG A CA 1
ATOM 831 C C . ARG A 1 106 ? 24.444 -13.304 -31.915 1.00 87.00 106 ARG A C 1
ATOM 833 O O . ARG A 1 106 ? 25.150 -13.416 -30.914 1.00 87.00 106 ARG A O 1
ATOM 840 N N . GLY A 1 107 ? 24.956 -13.265 -33.146 1.00 88.56 107 GLY A N 1
ATOM 841 C CA . GLY A 1 107 ? 26.386 -13.227 -33.447 1.00 88.56 107 GLY A CA 1
ATOM 842 C C . GLY A 1 107 ? 27.007 -11.834 -33.306 1.00 88.56 107 GLY A C 1
ATOM 843 O O . GLY A 1 107 ? 28.232 -11.720 -33.177 1.00 88.56 107 GLY A O 1
ATOM 844 N N . ALA A 1 108 ? 26.192 -10.775 -33.287 1.00 91.69 108 ALA A N 1
ATOM 845 C CA . ALA A 1 108 ? 26.670 -9.406 -33.199 1.00 91.69 108 ALA A CA 1
ATOM 846 C C . ALA A 1 108 ? 27.216 -9.082 -31.800 1.00 91.69 108 ALA A C 1
ATOM 848 O O . ALA A 1 108 ? 26.560 -9.232 -30.770 1.00 91.69 108 ALA A O 1
ATOM 849 N N . ARG A 1 109 ? 28.450 -8.576 -31.755 1.00 94.44 109 ARG A N 1
ATOM 850 C CA . ARG A 1 109 ? 29.102 -8.120 -30.521 1.00 94.44 109 ARG A CA 1
ATOM 851 C C . ARG A 1 109 ? 28.842 -6.630 -30.324 1.00 94.44 109 ARG A C 1
ATOM 853 O O . ARG A 1 109 ? 29.655 -5.811 -30.746 1.00 94.44 109 ARG A O 1
ATOM 860 N N . LEU A 1 110 ? 27.713 -6.302 -29.702 1.00 95.12 110 LEU A N 1
ATOM 861 C CA . LEU A 1 110 ? 27.276 -4.924 -29.480 1.00 95.12 110 LEU A CA 1
ATOM 862 C C . LEU A 1 110 ? 27.643 -4.427 -28.075 1.00 95.12 110 LEU A C 1
ATOM 864 O O . LEU A 1 110 ? 27.362 -5.101 -27.088 1.00 95.12 110 LEU A O 1
ATOM 868 N N . ASP A 1 111 ? 28.229 -3.237 -27.982 1.00 94.75 111 ASP A N 1
ATOM 869 C CA . ASP A 1 111 ? 28.377 -2.487 -26.732 1.00 94.75 111 ASP A CA 1
ATOM 870 C C . ASP A 1 111 ? 27.484 -1.234 -26.788 1.00 94.75 111 ASP A C 1
ATOM 872 O O . ASP A 1 111 ? 27.406 -0.558 -27.818 1.00 94.75 111 ASP A O 1
ATOM 876 N N . LEU A 1 112 ? 26.839 -0.911 -25.670 1.00 92.69 112 LEU A N 1
ATOM 877 C CA . LEU A 1 112 ? 26.185 0.371 -25.421 1.00 92.69 112 LEU A CA 1
ATOM 878 C C . LEU A 1 112 ? 27.005 1.168 -24.419 1.00 92.69 112 LEU A C 1
ATOM 880 O O . LEU A 1 112 ? 27.684 0.593 -23.573 1.00 92.69 112 LEU A O 1
ATOM 884 N N . GLY A 1 113 ? 26.913 2.488 -24.455 1.00 89.12 113 GLY A N 1
ATOM 885 C CA . GLY A 1 113 ? 27.522 3.295 -23.411 1.00 89.12 113 GLY A CA 1
ATOM 886 C C . GLY A 1 113 ? 27.154 4.760 -23.486 1.00 89.12 113 GLY A C 1
ATOM 887 O O . GLY A 1 113 ? 26.354 5.171 -24.325 1.00 89.12 113 GLY A O 1
ATOM 888 N N . VAL A 1 114 ? 27.751 5.547 -22.595 1.00 87.69 114 VAL A N 1
ATOM 889 C CA . VAL A 1 114 ? 27.534 6.993 -22.501 1.00 87.69 114 VAL A CA 1
ATOM 890 C C . VAL A 1 114 ? 28.876 7.710 -22.533 1.00 87.69 114 VAL A C 1
ATOM 892 O O . VAL A 1 114 ? 29.766 7.435 -21.728 1.00 87.69 114 VAL A O 1
ATOM 895 N N . LEU A 1 115 ? 29.007 8.654 -23.458 1.00 87.75 115 LEU A N 1
ATOM 896 C CA . LEU A 1 115 ? 30.128 9.576 -23.579 1.00 87.75 115 LEU A CA 1
ATOM 897 C C . LEU A 1 115 ? 29.733 10.941 -23.027 1.00 87.75 115 LEU A C 1
ATOM 899 O O . LEU A 1 115 ? 28.609 11.395 -23.217 1.00 87.75 115 LEU A O 1
ATOM 903 N N . ARG A 1 116 ? 30.677 11.639 -22.409 1.00 84.19 116 ARG A N 1
ATOM 904 C CA . ARG A 1 116 ? 30.571 13.059 -22.088 1.00 84.19 116 ARG A CA 1
ATOM 905 C C . ARG A 1 116 ? 31.470 13.866 -22.994 1.00 84.19 116 ARG A C 1
ATOM 907 O O . ARG A 1 116 ? 32.640 13.530 -23.164 1.00 84.19 116 ARG A O 1
ATOM 914 N N . SER A 1 117 ? 30.917 14.946 -23.536 1.00 80.50 117 SER A N 1
ATOM 915 C CA . SER A 1 117 ? 31.664 15.879 -24.371 1.00 80.50 117 SER A CA 1
ATOM 916 C C . SER A 1 117 ? 31.037 17.270 -24.366 1.00 80.50 117 SER A C 1
ATOM 918 O O . SER A 1 117 ? 29.833 17.434 -24.161 1.00 80.50 117 SER A O 1
ATOM 920 N N . ALA A 1 118 ? 31.857 18.289 -24.624 1.00 78.12 118 ALA A N 1
ATOM 921 C CA . ALA A 1 118 ? 31.381 19.639 -24.922 1.00 78.12 118 ALA A CA 1
ATOM 922 C C . ALA A 1 118 ? 30.786 19.751 -26.340 1.00 78.12 118 ALA A C 1
ATOM 924 O O . ALA A 1 118 ? 30.002 20.656 -26.611 1.00 78.12 118 ALA A O 1
ATOM 925 N N . THR A 1 119 ? 31.146 18.835 -27.245 1.00 76.31 119 THR A N 1
ATOM 926 C CA . THR A 1 119 ? 30.694 18.818 -28.646 1.00 76.31 119 THR A CA 1
ATOM 927 C C . THR A 1 119 ? 30.159 17.442 -29.038 1.00 76.31 119 THR A C 1
ATOM 929 O O . THR A 1 119 ? 30.520 16.434 -28.435 1.00 76.31 119 THR A O 1
ATOM 932 N N . ALA A 1 120 ? 29.279 17.384 -30.042 1.00 76.56 120 ALA A N 1
ATOM 933 C CA . ALA A 1 120 ? 28.722 16.117 -30.512 1.00 76.56 120 ALA A CA 1
ATOM 934 C C . ALA A 1 120 ? 29.840 15.182 -31.028 1.00 76.56 120 ALA A C 1
ATOM 936 O O . ALA A 1 120 ? 30.547 15.573 -31.963 1.00 76.56 120 ALA A O 1
ATOM 937 N N . PRO A 1 121 ? 30.008 13.970 -30.457 1.00 82.94 121 PRO A N 1
ATOM 938 C CA . PRO A 1 121 ? 31.031 13.033 -30.906 1.00 82.94 121 PRO A CA 1
ATOM 939 C C . PRO A 1 121 ? 30.762 12.571 -32.344 1.00 82.94 121 PRO A C 1
ATOM 941 O O . PRO A 1 121 ? 29.607 12.482 -32.772 1.00 82.94 121 PRO A O 1
ATOM 944 N N . ARG A 1 122 ? 31.820 12.255 -33.099 1.00 85.69 122 ARG A N 1
ATOM 945 C CA . ARG A 1 122 ? 31.704 11.776 -34.485 1.00 85.69 122 ARG A CA 1
ATOM 946 C C . ARG A 1 122 ? 31.570 10.248 -34.550 1.00 85.69 122 ARG A C 1
ATOM 948 O O . ARG A 1 122 ? 32.068 9.551 -33.664 1.00 85.69 122 ARG A O 1
ATOM 955 N N . PRO A 1 123 ? 30.924 9.696 -35.595 1.00 89.06 123 PRO A N 1
ATOM 956 C CA . PRO A 1 123 ? 30.971 8.261 -35.856 1.00 89.06 123 PRO A CA 1
ATOM 957 C C . PRO A 1 123 ? 32.416 7.796 -36.080 1.00 89.06 123 PRO A C 1
ATOM 959 O O . PRO A 1 123 ? 33.178 8.460 -36.782 1.00 89.06 123 PRO A O 1
ATOM 962 N N . CYS A 1 124 ? 32.775 6.637 -35.531 1.00 90.00 124 CYS A N 1
ATOM 963 C CA . CYS A 1 124 ? 34.112 6.055 -35.652 1.00 90.00 124 CYS A CA 1
ATOM 964 C C . CYS A 1 124 ? 34.039 4.707 -36.376 1.00 90.00 124 CYS A C 1
ATOM 966 O O . CYS A 1 124 ? 33.193 3.871 -36.056 1.00 90.00 124 CYS A O 1
ATOM 968 N N . VAL A 1 125 ? 34.931 4.487 -37.343 1.00 90.62 125 VAL A N 1
ATOM 969 C CA . VAL A 1 125 ? 35.032 3.238 -38.112 1.00 90.62 125 VAL A CA 1
ATOM 970 C C . VAL A 1 125 ? 36.496 2.810 -38.156 1.00 90.62 125 VAL A C 1
ATOM 972 O O . VAL A 1 125 ? 37.352 3.579 -38.592 1.00 90.62 125 VAL A O 1
ATOM 975 N N . ARG A 1 126 ? 36.792 1.577 -37.729 1.00 89.25 126 ARG A N 1
ATOM 976 C CA . ARG A 1 126 ? 38.131 0.978 -37.843 1.00 89.25 126 ARG A CA 1
ATOM 977 C C . ARG A 1 126 ? 38.008 -0.510 -38.152 1.00 89.25 126 ARG A C 1
ATOM 979 O O . ARG A 1 126 ? 37.570 -1.294 -37.311 1.00 89.25 126 ARG A O 1
ATOM 986 N N . GLY A 1 127 ? 38.416 -0.902 -39.357 1.00 88.12 127 GLY A N 1
ATOM 987 C CA . GLY A 1 127 ? 38.189 -2.263 -39.846 1.00 88.12 127 GLY A CA 1
ATOM 988 C C . GLY A 1 127 ? 36.691 -2.580 -39.885 1.00 88.12 127 GLY A C 1
ATOM 989 O O . GLY A 1 127 ? 35.914 -1.804 -40.438 1.00 88.12 127 GLY A O 1
ATOM 990 N N . ALA A 1 128 ? 36.293 -3.697 -39.273 1.00 89.31 128 ALA A N 1
ATOM 991 C CA . ALA A 1 128 ? 34.889 -4.090 -39.139 1.00 89.31 128 ALA A CA 1
ATOM 992 C C . ALA A 1 128 ? 34.197 -3.515 -37.883 1.00 89.31 128 ALA A C 1
ATOM 994 O O . ALA A 1 128 ? 32.979 -3.624 -37.769 1.00 89.31 128 ALA A O 1
ATOM 995 N N . SER A 1 129 ? 34.933 -2.875 -36.965 1.00 92.56 129 SER A N 1
ATOM 996 C CA . SER A 1 129 ? 34.342 -2.209 -35.798 1.00 92.56 129 SER A CA 1
ATOM 997 C C . SER A 1 129 ? 33.783 -0.834 -36.168 1.00 92.56 129 SER A C 1
ATOM 999 O O . SER A 1 129 ? 34.442 -0.048 -36.861 1.00 92.56 129 SER A O 1
ATOM 1001 N N . ARG A 1 130 ? 32.589 -0.512 -35.660 1.00 94.50 130 ARG A N 1
ATOM 1002 C CA . ARG A 1 130 ? 31.895 0.759 -35.917 1.00 94.50 130 ARG A CA 1
ATOM 1003 C C . ARG A 1 130 ? 31.193 1.263 -34.662 1.00 94.50 130 ARG A C 1
ATOM 1005 O O . ARG A 1 130 ? 30.430 0.515 -34.063 1.00 94.50 130 ARG A O 1
ATOM 1012 N N . ARG A 1 131 ? 31.404 2.530 -34.294 1.00 93.38 131 ARG A N 1
ATOM 1013 C CA . ARG A 1 131 ? 30.707 3.219 -33.195 1.00 93.38 131 ARG A CA 1
ATOM 1014 C C . ARG A 1 131 ? 29.906 4.389 -33.737 1.00 93.38 131 ARG A C 1
ATOM 1016 O O . ARG A 1 131 ? 30.456 5.236 -34.441 1.00 93.38 131 ARG A O 1
ATOM 1023 N N . LEU A 1 132 ? 28.635 4.456 -33.358 1.00 91.44 132 LEU A N 1
ATOM 1024 C CA . LEU A 1 132 ? 27.760 5.582 -33.646 1.00 91.44 132 LEU A CA 1
ATOM 1025 C C . LEU A 1 132 ? 27.290 6.242 -32.341 1.00 91.44 132 LEU A C 1
ATOM 1027 O O . LEU A 1 132 ? 26.577 5.605 -31.562 1.00 91.44 132 LEU A O 1
ATOM 1031 N N . PRO A 1 133 ? 27.660 7.509 -32.101 1.00 88.06 133 PRO A N 1
ATOM 1032 C CA . PRO A 1 133 ? 27.057 8.333 -31.061 1.00 88.06 133 PRO A CA 1
ATOM 1033 C C . PRO A 1 133 ? 25.585 8.618 -31.384 1.00 88.06 133 PRO A C 1
ATOM 1035 O O . PRO A 1 133 ? 25.245 9.018 -32.496 1.00 88.06 133 PRO A O 1
ATOM 1038 N N . LEU A 1 134 ? 24.716 8.432 -30.400 1.00 84.38 134 LEU A N 1
ATOM 1039 C CA . LEU A 1 134 ? 23.294 8.735 -30.433 1.00 84.38 134 LEU A CA 1
ATOM 1040 C C . LEU A 1 134 ? 23.035 9.956 -29.549 1.00 84.38 134 LEU A C 1
ATOM 1042 O O . LEU A 1 134 ? 23.448 10.016 -28.389 1.00 84.38 134 LEU A O 1
ATOM 1046 N N . ARG A 1 135 ? 22.331 10.950 -30.088 1.00 70.00 135 ARG A N 1
ATOM 1047 C CA . ARG A 1 135 ? 21.971 12.145 -29.322 1.00 70.00 135 ARG A CA 1
ATOM 1048 C C . ARG A 1 135 ? 20.927 11.784 -28.261 1.00 70.00 135 ARG A C 1
ATOM 1050 O O . ARG A 1 135 ? 19.798 11.459 -28.617 1.00 70.00 135 ARG A O 1
ATOM 1057 N N . THR A 1 136 ? 21.273 11.902 -26.984 1.00 63.03 136 THR A N 1
ATOM 1058 C CA . THR A 1 136 ? 20.326 11.843 -25.854 1.00 63.03 136 THR A CA 1
ATOM 1059 C C . THR A 1 136 ? 19.826 13.251 -25.509 1.00 63.03 136 THR A C 1
ATOM 1061 O O . THR A 1 136 ? 20.444 14.240 -25.913 1.00 63.03 136 THR A O 1
ATOM 1064 N N . SER A 1 137 ? 18.700 13.374 -24.797 1.00 50.88 137 SER A N 1
ATOM 1065 C CA . SER A 1 137 ? 18.203 14.677 -24.312 1.00 50.88 137 SER A CA 1
ATOM 1066 C C . SER A 1 137 ? 19.296 15.462 -23.559 1.00 50.88 137 SER A C 1
ATOM 1068 O O . SER A 1 137 ? 20.118 14.845 -22.876 1.00 50.88 137 SER A O 1
ATOM 1070 N N . PRO A 1 138 ? 19.344 16.806 -23.668 1.00 43.38 138 PRO A N 1
ATOM 1071 C CA . PRO A 1 138 ? 20.382 17.587 -23.006 1.00 43.38 138 PRO A CA 1
ATOM 1072 C C . PRO A 1 138 ? 20.256 17.460 -21.478 1.00 43.38 138 PRO A C 1
ATOM 1074 O O . PRO A 1 138 ? 19.136 17.512 -20.957 1.00 43.38 138 PRO A O 1
ATOM 1077 N N . PRO A 1 139 ? 21.369 17.324 -20.733 1.00 41.19 139 PRO A N 1
ATOM 1078 C CA . PRO A 1 139 ? 21.330 17.488 -19.288 1.00 41.19 139 PRO A CA 1
ATOM 1079 C C . PRO A 1 139 ? 20.882 18.916 -18.944 1.00 41.19 139 PRO A C 1
ATOM 1081 O O . PRO A 1 139 ? 21.212 19.874 -19.643 1.00 41.19 139 PRO A O 1
ATOM 1084 N N . HIS A 1 140 ? 20.127 19.068 -17.857 1.00 38.31 140 HIS A N 1
ATOM 1085 C CA . HIS A 1 140 ? 19.877 20.382 -17.268 1.00 38.31 140 HIS A CA 1
ATOM 1086 C C . HIS A 1 140 ? 21.197 20.933 -16.703 1.00 38.31 140 HIS A C 1
ATOM 1088 O O . HIS A 1 140 ? 21.739 20.364 -15.757 1.00 38.31 140 HIS A O 1
ATOM 1094 N N . GLY A 1 141 ? 21.699 22.038 -17.261 1.00 46.25 141 GLY A N 1
ATOM 1095 C CA . GLY A 1 141 ? 22.830 22.796 -16.712 1.00 46.25 141 GLY A CA 1
ATOM 1096 C C . GLY A 1 141 ? 24.022 22.980 -17.658 1.00 46.25 141 GLY A C 1
ATOM 1097 O O . GLY A 1 141 ? 24.114 22.378 -18.722 1.00 46.25 141 GLY A O 1
ATOM 1098 N N . ASP A 1 142 ? 24.950 23.841 -17.240 1.00 44.91 142 ASP A N 1
ATOM 1099 C CA . ASP A 1 142 ? 25.909 24.538 -18.111 1.00 44.91 142 ASP A CA 1
ATOM 1100 C C . ASP A 1 142 ? 27.271 23.827 -18.318 1.00 44.91 142 ASP A C 1
ATOM 1102 O O . ASP A 1 142 ? 28.279 24.472 -18.603 1.00 44.91 142 ASP A O 1
ATOM 1106 N N . ARG A 1 143 ? 27.377 22.498 -18.139 1.00 54.47 143 ARG A N 1
ATOM 1107 C CA . ARG A 1 143 ? 28.673 21.778 -18.229 1.00 54.47 143 ARG A CA 1
ATOM 1108 C C . ARG A 1 143 ? 28.540 20.350 -18.790 1.00 54.47 143 ARG A C 1
ATOM 1110 O O . ARG A 1 143 ? 28.099 19.458 -18.075 1.00 54.47 143 ARG A O 1
ATOM 1117 N N . ALA A 1 144 ? 29.019 20.152 -20.027 1.00 60.50 144 ALA A N 1
ATOM 1118 C CA . ALA A 1 144 ? 29.153 18.893 -20.792 1.00 60.50 144 ALA A CA 1
ATOM 1119 C C . ALA A 1 144 ? 27.860 18.077 -21.036 1.00 60.50 144 ALA A C 1
ATOM 1121 O O . ALA A 1 144 ? 27.142 17.698 -20.113 1.00 60.50 144 ALA A O 1
ATOM 1122 N N . VAL A 1 145 ? 27.601 17.738 -22.303 1.00 68.56 145 VAL A N 1
ATOM 1123 C CA . VAL A 1 145 ? 26.434 16.951 -22.734 1.00 68.56 145 VAL A CA 1
ATOM 1124 C C . VAL A 1 145 ? 26.785 15.460 -22.722 1.00 68.56 145 VAL A C 1
ATOM 1126 O O . VAL A 1 145 ? 27.879 15.067 -23.134 1.00 68.56 145 VAL A O 1
ATOM 1129 N N . GLY A 1 146 ? 25.869 14.631 -22.214 1.00 75.38 146 GLY A N 1
ATOM 1130 C CA . GLY A 1 146 ? 25.943 13.176 -22.348 1.00 75.38 146 GLY A CA 1
ATOM 1131 C C . GLY A 1 146 ? 25.456 12.736 -23.732 1.00 75.38 146 GLY A C 1
ATOM 1132 O O . GLY A 1 146 ? 24.484 13.291 -24.237 1.00 75.38 146 GLY A O 1
ATOM 1133 N N . PHE A 1 147 ? 26.121 11.754 -24.334 1.00 82.69 147 PHE A N 1
ATOM 1134 C CA . PHE A 1 147 ? 25.772 11.138 -25.612 1.00 82.69 147 PHE A CA 1
ATOM 1135 C C . PHE A 1 147 ? 25.777 9.624 -25.434 1.00 82.69 147 PHE A C 1
ATOM 1137 O O . PHE A 1 147 ? 26.818 9.055 -25.109 1.00 82.69 147 PHE A O 1
ATOM 1144 N N . ALA A 1 148 ? 24.646 8.959 -25.662 1.00 87.94 148 ALA A N 1
ATOM 1145 C CA . ALA A 1 148 ? 24.657 7.504 -25.764 1.00 87.94 148 ALA A CA 1
ATOM 1146 C C . ALA A 1 148 ? 25.471 7.076 -26.996 1.00 87.94 148 ALA A C 1
ATOM 1148 O O . ALA A 1 148 ? 25.673 7.861 -27.921 1.00 87.94 148 ALA A O 1
ATOM 1149 N N . PHE A 1 149 ? 25.939 5.837 -27.051 1.00 91.62 149 PHE A N 1
ATOM 1150 C CA . PHE A 1 149 ? 26.497 5.264 -28.270 1.00 91.62 149 PHE A CA 1
ATOM 1151 C C . PHE A 1 149 ? 26.141 3.793 -28.400 1.00 91.62 149 PHE A C 1
ATOM 1153 O O . PHE A 1 149 ? 25.906 3.106 -27.408 1.00 91.62 149 PHE A O 1
ATOM 1160 N N . VAL A 1 150 ? 26.160 3.324 -29.644 1.00 94.12 150 VAL A N 1
ATOM 1161 C CA . VAL A 1 150 ? 26.144 1.904 -29.989 1.00 94.12 150 VAL A CA 1
ATOM 1162 C C . VAL A 1 150 ? 27.438 1.591 -30.724 1.00 94.12 150 VAL A C 1
ATOM 1164 O O . VAL A 1 150 ? 27.837 2.330 -31.627 1.00 94.12 150 VAL A O 1
ATOM 1167 N N . GLU A 1 151 ? 28.090 0.495 -30.363 1.00 95.06 151 GLU A N 1
ATOM 1168 C CA . GLU A 1 151 ? 29.293 0.014 -31.029 1.00 95.06 151 GLU A CA 1
ATOM 1169 C C . GLU A 1 151 ? 29.165 -1.455 -31.421 1.00 95.06 151 GLU A C 1
ATOM 1171 O O . GLU A 1 151 ? 28.972 -2.310 -30.562 1.00 95.06 151 GLU A O 1
ATOM 1176 N N . LEU A 1 152 ? 29.339 -1.755 -32.709 1.00 95.75 152 LEU A N 1
ATOM 1177 C CA . LEU A 1 152 ? 29.557 -3.115 -33.194 1.00 95.75 152 LEU A CA 1
ATOM 1178 C C . LEU A 1 152 ? 31.058 -3.407 -33.191 1.00 95.75 152 LEU A C 1
ATOM 1180 O O . LEU A 1 152 ? 31.840 -2.657 -33.779 1.00 95.75 152 LEU A O 1
ATOM 1184 N N . ARG A 1 153 ? 31.458 -4.502 -32.540 1.00 91.31 153 ARG A N 1
ATOM 1185 C CA . ARG A 1 153 ? 32.864 -4.867 -32.334 1.00 91.31 153 ARG A CA 1
ATOM 1186 C C . ARG A 1 153 ? 33.279 -6.097 -33.124 1.00 91.31 153 ARG A C 1
ATOM 1188 O O . ARG A 1 153 ? 32.668 -7.154 -33.008 1.00 91.31 153 ARG A O 1
ATOM 1195 N N . SER A 1 154 ? 34.432 -6.003 -33.781 1.00 87.88 154 SER A N 1
ATOM 1196 C CA . SER A 1 154 ? 35.178 -7.161 -34.292 1.00 87.88 154 SER A CA 1
ATOM 1197 C C . SER A 1 154 ? 36.438 -7.488 -33.471 1.00 87.88 154 SER A C 1
ATOM 1199 O O . SER A 1 154 ? 37.153 -8.426 -33.804 1.00 87.88 154 SER A O 1
ATOM 1201 N N . GLY A 1 155 ? 36.726 -6.722 -32.411 1.00 85.31 155 GLY A N 1
ATOM 1202 C CA . GLY A 1 155 ? 37.937 -6.834 -31.586 1.00 85.31 155 GLY A CA 1
ATOM 1203 C C . GLY A 1 155 ? 37.860 -5.958 -30.333 1.00 85.31 155 GLY A C 1
ATOM 1204 O O . GLY A 1 155 ? 36.794 -5.865 -29.714 1.00 85.31 155 GLY A O 1
ATOM 1205 N N . ASP A 1 156 ? 38.963 -5.313 -29.957 1.00 87.75 156 ASP A N 1
ATOM 1206 C CA . ASP A 1 156 ? 39.012 -4.355 -28.842 1.00 87.75 156 ASP A CA 1
ATOM 1207 C C . ASP A 1 156 ? 38.099 -3.135 -29.067 1.00 87.75 156 ASP A C 1
ATOM 1209 O O . ASP A 1 156 ? 37.757 -2.836 -30.218 1.00 87.75 156 ASP A O 1
ATOM 1213 N N . PRO A 1 157 ? 37.666 -2.446 -27.990 1.00 89.62 157 PRO A N 1
ATOM 1214 C CA . PRO A 1 157 ? 36.884 -1.221 -28.112 1.00 89.62 157 PRO A CA 1
ATOM 1215 C C . PRO A 1 157 ? 37.588 -0.183 -28.988 1.00 89.62 157 PRO A C 1
ATOM 1217 O O . PRO A 1 157 ? 38.803 0.006 -28.894 1.00 89.62 157 PRO A O 1
ATOM 1220 N N . LEU A 1 158 ? 36.821 0.529 -29.816 1.00 91.25 158 LEU A N 1
ATOM 1221 C CA . LEU A 1 158 ? 37.361 1.645 -30.594 1.00 91.25 158 LEU A CA 1
ATOM 1222 C C . LEU A 1 158 ? 37.953 2.730 -29.667 1.00 91.25 158 LEU A C 1
ATOM 1224 O O . LEU A 1 158 ? 37.394 3.002 -28.599 1.00 91.25 158 LEU A O 1
ATOM 1228 N N . PRO A 1 159 ? 39.063 3.383 -30.050 1.00 89.62 159 PRO A N 1
ATOM 1229 C CA . PRO A 1 159 ? 39.636 4.460 -29.247 1.00 89.62 159 PRO A CA 1
ATOM 1230 C C . PRO A 1 159 ? 38.662 5.643 -29.122 1.00 89.62 159 PRO A C 1
ATOM 1232 O O . PRO A 1 159 ? 37.777 5.831 -29.961 1.00 89.62 159 PRO A O 1
ATOM 1235 N N . LEU A 1 160 ? 38.818 6.431 -28.060 1.00 89.25 160 LEU A N 1
ATOM 1236 C CA . LEU A 1 160 ? 38.098 7.690 -27.864 1.00 89.25 160 LEU A CA 1
ATOM 1237 C C . LEU A 1 160 ? 38.920 8.845 -28.444 1.00 89.25 160 LEU A C 1
ATOM 1239 O O . LEU A 1 160 ? 40.142 8.851 -28.321 1.00 89.25 160 LEU A O 1
ATOM 1243 N N . GLU A 1 161 ? 38.248 9.798 -29.086 1.00 85.81 161 GLU A N 1
ATOM 1244 C CA . GLU A 1 161 ? 38.861 11.062 -29.512 1.00 85.81 161 GLU A CA 1
ATOM 1245 C C . GLU A 1 161 ? 39.185 11.941 -28.291 1.00 85.81 161 GLU A C 1
ATOM 1247 O O . GLU A 1 161 ? 38.528 11.841 -27.248 1.00 85.81 161 GLU A O 1
ATOM 1252 N N . ASP A 1 162 ? 40.169 12.832 -28.429 1.00 82.12 162 ASP A N 1
ATOM 1253 C CA . ASP A 1 162 ? 40.563 13.750 -27.360 1.00 82.12 162 ASP A CA 1
ATOM 1254 C C . ASP A 1 162 ? 39.379 14.612 -26.891 1.00 82.12 162 ASP A C 1
ATOM 1256 O O . ASP A 1 162 ? 38.657 15.216 -27.685 1.00 82.12 162 ASP A O 1
ATOM 1260 N N . GLY A 1 163 ? 39.183 14.675 -25.571 1.00 81.44 163 GLY A N 1
ATOM 1261 C CA . GLY A 1 163 ? 38.080 15.411 -24.945 1.00 81.44 163 GLY A CA 1
ATOM 1262 C C . GLY A 1 163 ? 36.777 14.617 -24.777 1.00 81.44 163 GLY A C 1
ATOM 1263 O O . GLY A 1 163 ? 35.850 15.134 -24.150 1.00 81.44 163 GLY A O 1
ATOM 1264 N N . LEU A 1 164 ? 36.703 13.371 -25.265 1.00 85.75 164 LEU A N 1
ATOM 1265 C CA . LEU A 1 164 ? 35.613 12.444 -24.946 1.00 85.75 164 LEU A CA 1
ATOM 1266 C C . LEU A 1 164 ? 35.917 11.671 -23.661 1.00 85.75 164 LEU A C 1
ATOM 1268 O O . LEU A 1 164 ? 36.959 11.032 -23.537 1.00 85.75 164 LEU A O 1
ATOM 1272 N N . VAL A 1 165 ? 34.966 11.668 -22.728 1.00 86.31 165 VAL A N 1
ATOM 1273 C CA . VAL A 1 165 ? 35.053 10.870 -21.496 1.00 86.31 165 VAL A CA 1
ATOM 1274 C C . VAL A 1 165 ? 33.980 9.788 -21.522 1.00 86.31 165 VAL A C 1
ATOM 1276 O O . VAL A 1 165 ? 32.792 10.103 -21.512 1.00 86.31 165 VAL A O 1
ATOM 1279 N N . GLU A 1 166 ? 34.375 8.515 -21.548 1.00 89.31 166 GLU A N 1
ATOM 1280 C CA . GLU A 1 166 ? 33.436 7.397 -21.389 1.00 89.31 166 GLU A CA 1
ATOM 1281 C C . GLU A 1 166 ? 33.007 7.299 -19.922 1.00 89.31 166 GLU A C 1
ATOM 1283 O O . GLU A 1 166 ? 33.833 7.120 -19.031 1.00 89.31 166 GLU A O 1
ATOM 1288 N N . GLN A 1 167 ? 31.709 7.468 -19.668 1.00 85.94 167 GLN A N 1
ATOM 1289 C CA . GLN A 1 167 ? 31.133 7.337 -18.329 1.00 85.94 167 GLN A CA 1
ATOM 1290 C C . GLN A 1 167 ? 30.741 5.899 -18.013 1.00 85.94 167 GLN A C 1
ATOM 1292 O O . GLN A 1 167 ? 30.827 5.473 -16.866 1.00 85.94 167 GLN A O 1
ATOM 1297 N N . ALA A 1 168 ? 30.256 5.184 -19.024 1.00 86.69 168 ALA A N 1
ATOM 1298 C CA . ALA A 1 168 ? 29.774 3.824 -18.889 1.00 86.69 168 ALA A CA 1
ATOM 1299 C C . ALA A 1 168 ? 29.860 3.106 -20.233 1.00 86.69 168 ALA A C 1
ATOM 1301 O O . ALA A 1 168 ? 29.646 3.717 -21.285 1.00 86.69 168 ALA A O 1
ATOM 1302 N N . ARG A 1 169 ? 30.106 1.799 -20.164 1.00 91.94 169 ARG A N 1
ATOM 1303 C CA . ARG A 1 169 ? 29.996 0.855 -21.270 1.00 91.94 169 ARG A CA 1
ATOM 1304 C C . ARG A 1 169 ? 29.453 -0.460 -20.739 1.00 91.94 169 ARG A C 1
ATOM 1306 O O . ARG A 1 169 ? 29.944 -0.977 -19.741 1.00 91.94 169 ARG A O 1
ATOM 1313 N N . GLU A 1 170 ? 28.497 -1.018 -21.456 1.00 91.81 170 GLU A N 1
ATOM 1314 C CA . GLU A 1 170 ? 27.891 -2.306 -21.169 1.00 91.81 170 GLU A CA 1
ATOM 1315 C C . GLU A 1 170 ? 27.825 -3.146 -22.447 1.00 91.81 170 GLU A C 1
ATOM 1317 O O . GLU A 1 170 ? 27.507 -2.652 -23.530 1.00 91.81 170 GLU A O 1
ATOM 1322 N N . ARG A 1 171 ? 28.133 -4.438 -22.323 1.00 92.75 171 ARG A N 1
ATOM 1323 C CA . ARG A 1 171 ? 27.924 -5.416 -23.393 1.00 92.75 171 ARG A CA 1
ATOM 1324 C C . ARG A 1 171 ? 26.431 -5.696 -23.507 1.00 92.75 171 ARG A C 1
ATOM 1326 O O . ARG A 1 171 ? 25.824 -6.150 -22.544 1.00 92.75 171 ARG A O 1
ATOM 1333 N N . VAL A 1 172 ? 25.863 -5.528 -24.697 1.00 91.06 172 VAL A N 1
ATOM 1334 C CA . VAL A 1 172 ? 24.492 -5.970 -24.962 1.00 91.06 172 VAL A CA 1
ATOM 1335 C C . VAL A 1 172 ? 24.457 -7.493 -24.911 1.00 91.06 172 VAL A C 1
ATOM 1337 O O . VAL A 1 172 ? 25.096 -8.169 -25.720 1.00 91.06 172 VAL A O 1
ATOM 1340 N N . VAL A 1 173 ? 23.698 -8.030 -23.958 1.00 86.00 173 VAL A N 1
ATOM 1341 C CA . VAL A 1 173 ? 23.417 -9.463 -23.842 1.00 86.00 173 VAL A CA 1
ATOM 1342 C C . VAL A 1 173 ? 21.926 -9.669 -24.073 1.00 86.00 173 VAL A C 1
ATOM 1344 O O . VAL A 1 173 ? 21.109 -9.406 -23.195 1.00 86.00 173 VAL A O 1
ATOM 1347 N N . ALA A 1 174 ? 21.571 -10.132 -25.270 1.00 82.19 174 ALA A N 1
ATOM 1348 C CA . ALA A 1 174 ? 20.196 -10.475 -25.604 1.00 82.19 174 ALA A CA 1
ATOM 1349 C C . ALA A 1 174 ? 19.887 -11.907 -25.144 1.00 82.19 174 ALA A C 1
ATOM 1351 O O . ALA A 1 174 ? 20.355 -12.875 -25.743 1.00 82.19 174 ALA A O 1
ATOM 1352 N N . THR A 1 175 ? 19.094 -12.039 -24.079 1.00 84.50 175 THR A N 1
ATOM 1353 C CA . THR A 1 175 ? 18.521 -13.328 -23.647 1.00 84.50 175 THR A CA 1
ATOM 1354 C C . THR A 1 175 ? 17.340 -13.751 -24.520 1.00 84.50 175 THR A C 1
ATOM 1356 O O . THR A 1 175 ? 17.066 -14.933 -24.671 1.00 84.50 175 THR A O 1
ATOM 1359 N N . TRP A 1 176 ? 16.658 -12.780 -25.129 1.00 92.94 176 TRP A N 1
ATOM 1360 C CA . TRP A 1 176 ? 15.555 -12.978 -26.062 1.00 92.94 176 TRP A CA 1
ATOM 1361 C C . TRP A 1 176 ? 15.562 -11.859 -27.110 1.00 92.94 176 TRP A C 1
ATOM 1363 O O . TRP A 1 176 ? 16.049 -10.758 -26.841 1.00 92.94 176 TRP A O 1
ATOM 1373 N N . GLY A 1 177 ? 14.994 -12.121 -28.286 1.00 93.00 177 GLY A N 1
ATOM 1374 C CA . GLY A 1 177 ? 14.801 -11.129 -29.343 1.00 93.00 177 GLY A CA 1
ATOM 1375 C C . GLY A 1 177 ? 15.628 -11.375 -30.598 1.00 93.00 177 GLY A C 1
ATOM 1376 O O . GLY A 1 177 ? 15.963 -10.419 -31.295 1.00 93.00 177 GLY A O 1
ATOM 1377 N N . THR A 1 178 ? 15.980 -12.631 -30.887 1.00 93.81 178 THR A N 1
ATOM 1378 C CA . THR A 1 178 ? 16.595 -12.975 -32.174 1.00 93.81 178 THR A CA 1
ATOM 1379 C C . THR A 1 178 ? 15.615 -12.754 -33.327 1.00 93.81 178 THR A C 1
ATOM 1381 O O . THR A 1 178 ? 14.397 -12.704 -33.128 1.00 93.81 178 THR A O 1
ATOM 1384 N N . ALA A 1 179 ? 16.133 -12.660 -34.554 1.00 93.94 179 ALA A N 1
ATOM 1385 C CA . ALA A 1 179 ? 15.303 -12.513 -35.750 1.00 93.94 179 ALA A CA 1
ATOM 1386 C C . ALA A 1 179 ? 14.222 -13.609 -35.859 1.00 93.94 179 ALA A C 1
ATOM 1388 O O . ALA A 1 179 ? 13.064 -13.313 -36.156 1.00 93.94 179 ALA A O 1
ATOM 1389 N N . GLU A 1 180 ? 14.582 -14.859 -35.556 1.00 92.25 180 GLU A N 1
ATOM 1390 C CA . GLU A 1 180 ? 13.671 -16.009 -35.551 1.00 92.25 180 GLU A CA 1
ATOM 1391 C C . GLU A 1 180 ? 12.583 -15.883 -34.474 1.00 92.25 180 GLU A C 1
ATOM 1393 O O . GLU A 1 180 ? 11.395 -15.980 -34.786 1.00 92.25 180 GLU A O 1
ATOM 1398 N N . GLN A 1 181 ? 12.969 -15.579 -33.229 1.00 94.50 181 GLN A N 1
ATOM 1399 C CA . GLN A 1 181 ? 12.035 -15.410 -32.108 1.00 94.50 181 GLN A CA 1
ATOM 1400 C C . GLN A 1 181 ? 11.039 -14.274 -32.363 1.00 94.50 181 GLN A C 1
ATOM 1402 O O . GLN A 1 181 ? 9.835 -14.437 -32.157 1.00 94.50 181 GLN A O 1
ATOM 1407 N N . LEU A 1 182 ? 11.526 -13.127 -32.847 1.00 95.44 182 LEU A N 1
ATOM 1408 C CA . LEU A 1 182 ? 10.686 -11.977 -33.179 1.00 95.44 182 LEU A CA 1
ATOM 1409 C C . LEU A 1 182 ? 9.734 -12.292 -34.333 1.00 95.44 182 LEU A C 1
ATOM 1411 O O . LEU A 1 182 ? 8.560 -11.933 -34.263 1.00 95.44 182 LEU A O 1
ATOM 1415 N N . THR A 1 183 ? 10.206 -12.996 -35.364 1.00 94.00 183 THR A N 1
ATOM 1416 C CA . THR A 1 183 ? 9.369 -13.398 -36.503 1.00 94.00 183 THR A CA 1
ATOM 1417 C C . THR A 1 183 ? 8.258 -14.350 -36.060 1.00 94.00 183 THR A C 1
ATOM 1419 O O . THR A 1 183 ? 7.094 -14.140 -36.420 1.00 94.00 183 THR A O 1
ATOM 1422 N N . ALA A 1 184 ? 8.580 -15.354 -35.237 1.00 93.50 184 ALA A N 1
ATOM 1423 C CA . ALA A 1 184 ? 7.599 -16.277 -34.670 1.00 93.50 184 ALA A CA 1
ATOM 1424 C C . ALA A 1 184 ? 6.556 -15.531 -33.820 1.00 93.50 184 ALA A C 1
ATOM 1426 O O . ALA A 1 184 ? 5.350 -15.687 -34.032 1.00 93.50 184 ALA A O 1
ATOM 1427 N N . PHE A 1 185 ? 7.014 -14.649 -32.927 1.00 96.38 185 PHE A N 1
ATOM 1428 C CA . PHE A 1 185 ? 6.154 -13.845 -32.062 1.00 96.38 185 PHE A CA 1
ATOM 1429 C C . PHE A 1 185 ? 5.215 -12.924 -32.855 1.00 96.38 185 PHE A C 1
ATOM 1431 O O . PHE A 1 185 ? 4.001 -12.946 -32.653 1.00 96.38 185 PHE A O 1
ATOM 1438 N N . VAL A 1 186 ? 5.753 -12.136 -33.791 1.00 96.62 186 VAL A N 1
ATOM 1439 C CA . VAL A 1 186 ? 4.979 -11.202 -34.625 1.00 96.62 186 VAL A CA 1
ATOM 1440 C C . VAL A 1 186 ? 3.946 -11.944 -35.471 1.00 96.62 186 VAL A C 1
ATOM 1442 O O . VAL A 1 186 ? 2.823 -11.462 -35.627 1.00 96.62 186 VAL A O 1
ATOM 1445 N N . THR A 1 187 ? 4.299 -13.123 -35.991 1.00 94.69 187 THR A N 1
ATOM 1446 C CA . THR A 1 187 ? 3.383 -13.966 -36.770 1.00 94.69 187 THR A CA 1
ATOM 1447 C C . THR A 1 187 ? 2.239 -14.493 -35.905 1.00 94.69 187 THR A C 1
ATOM 1449 O O . THR A 1 187 ? 1.081 -14.448 -36.326 1.00 94.69 187 THR A O 1
ATOM 1452 N N . ALA A 1 188 ? 2.533 -14.959 -34.688 1.00 94.44 188 ALA A N 1
ATOM 1453 C CA . ALA A 1 188 ? 1.511 -15.400 -33.741 1.00 94.44 188 ALA A CA 1
ATOM 1454 C C . ALA A 1 188 ? 0.579 -14.243 -33.340 1.00 94.44 188 ALA A C 1
ATOM 1456 O O . ALA A 1 188 ? -0.642 -14.384 -33.434 1.00 94.44 188 ALA A O 1
ATOM 1457 N N . LEU A 1 189 ? 1.148 -13.078 -33.010 1.00 96.31 189 LEU A N 1
ATOM 1458 C CA . LEU A 1 189 ? 0.411 -11.866 -32.651 1.00 96.31 189 LEU A CA 1
ATOM 1459 C C . LEU A 1 189 ? -0.509 -11.389 -33.784 1.00 96.31 189 LEU A C 1
ATOM 1461 O O . LEU A 1 189 ? -1.664 -11.059 -33.530 1.00 96.31 189 LEU A O 1
ATOM 1465 N N . ALA A 1 190 ? -0.036 -11.401 -35.036 1.00 95.88 190 ALA A N 1
ATOM 1466 C CA . ALA A 1 190 ? -0.846 -11.031 -36.200 1.00 95.88 190 ALA A CA 1
ATOM 1467 C C . ALA A 1 190 ? -2.052 -11.964 -36.399 1.00 95.88 190 ALA A C 1
ATOM 1469 O O . ALA A 1 190 ? -3.124 -11.524 -36.801 1.00 95.88 190 ALA A O 1
ATOM 1470 N N . ARG A 1 191 ? -1.874 -13.265 -36.135 1.00 94.81 191 ARG A N 1
ATOM 1471 C CA . ARG A 1 191 ? -2.912 -14.282 -36.360 1.00 94.81 191 ARG A CA 1
ATOM 1472 C C . ARG A 1 191 ? -3.930 -14.367 -35.231 1.00 94.81 191 ARG A C 1
ATOM 1474 O O . ARG A 1 191 ? -5.083 -14.693 -35.495 1.00 94.81 191 ARG A O 1
ATOM 1481 N N . ARG A 1 192 ? -3.493 -14.168 -33.986 1.00 94.81 192 ARG A N 1
ATOM 1482 C CA . ARG A 1 192 ? -4.289 -14.459 -32.783 1.00 94.81 192 ARG A CA 1
ATOM 1483 C C . ARG A 1 192 ? -4.692 -13.208 -31.998 1.00 94.81 192 ARG A C 1
ATOM 1485 O O . ARG A 1 192 ? -5.563 -13.300 -31.142 1.00 94.81 192 ARG A O 1
ATOM 1492 N N . GLY A 1 193 ? -4.103 -12.048 -32.290 1.00 95.25 193 GLY A N 1
ATOM 1493 C CA . GLY A 1 193 ? -4.365 -10.812 -31.557 1.00 95.25 193 GLY A CA 1
ATOM 1494 C C . GLY A 1 193 ? -3.809 -10.854 -30.131 1.00 95.25 193 GLY A C 1
ATOM 1495 O O . GLY A 1 193 ? -2.782 -11.480 -29.871 1.00 95.25 193 GLY A O 1
ATOM 1496 N N . ALA A 1 194 ? -4.472 -10.159 -29.205 1.00 95.88 194 ALA A N 1
ATOM 1497 C CA . ALA A 1 194 ? -4.061 -10.120 -27.802 1.00 95.88 194 ALA A CA 1
ATOM 1498 C C . ALA A 1 194 ? -4.128 -11.505 -27.142 1.00 95.88 194 ALA A C 1
ATOM 1500 O O . ALA A 1 194 ? -5.024 -12.294 -27.440 1.00 95.88 194 ALA A O 1
ATOM 1501 N N . ILE A 1 195 ? -3.230 -11.772 -26.194 1.00 95.19 195 ILE A N 1
ATOM 1502 C CA . ILE A 1 195 ? -3.374 -12.926 -25.302 1.00 95.19 195 ILE A CA 1
ATOM 1503 C C . ILE A 1 195 ? -4.572 -12.717 -24.366 1.00 95.19 195 ILE A C 1
ATOM 1505 O O . ILE A 1 195 ? -4.906 -11.584 -23.999 1.00 95.19 195 ILE A O 1
ATOM 1509 N N . ALA A 1 196 ? -5.206 -13.812 -23.949 1.00 93.69 196 ALA A N 1
ATOM 1510 C CA . ALA A 1 196 ? -6.226 -13.762 -22.909 1.00 93.69 196 ALA A CA 1
ATOM 1511 C C . ALA A 1 196 ? -5.587 -13.411 -21.554 1.00 93.69 196 ALA A C 1
ATOM 1513 O O . ALA A 1 196 ? -4.492 -13.876 -21.239 1.00 93.69 196 ALA A O 1
ATOM 1514 N N . TRP A 1 197 ? -6.267 -12.593 -20.744 1.00 95.75 197 TRP A N 1
ATOM 1515 C CA . TRP A 1 197 ? -5.817 -12.337 -19.376 1.00 95.75 197 TRP A CA 1
ATOM 1516 C C . TRP A 1 197 ? -5.944 -13.615 -18.543 1.00 95.75 197 TRP A C 1
ATOM 1518 O O . TRP A 1 197 ? -7.017 -14.217 -18.509 1.00 95.75 197 TRP A O 1
ATOM 1528 N N . ASP A 1 198 ? -4.863 -14.005 -17.870 1.00 94.94 198 ASP A N 1
ATOM 1529 C CA . ASP A 1 198 ? -4.777 -15.245 -17.100 1.00 94.94 198 ASP A CA 1
ATOM 1530 C C . ASP A 1 198 ? -4.647 -14.945 -15.594 1.00 94.94 198 ASP A C 1
ATOM 1532 O O . ASP A 1 198 ? -3.558 -14.609 -15.114 1.00 94.94 198 ASP A O 1
ATOM 1536 N N . PRO A 1 199 ? -5.737 -15.072 -14.812 1.00 95.50 199 PRO A N 1
ATOM 1537 C CA . PRO A 1 199 ? -5.678 -14.937 -13.360 1.00 95.50 199 PRO A CA 1
ATOM 1538 C C . PRO A 1 199 ? -4.752 -15.960 -12.686 1.00 95.50 199 PRO A C 1
ATOM 1540 O O . PRO A 1 199 ? -4.195 -15.653 -11.636 1.00 95.50 199 PRO A O 1
ATOM 1543 N N . GLY A 1 200 ? -4.551 -17.144 -13.279 1.00 96.19 200 GLY A N 1
ATOM 1544 C CA . GLY A 1 200 ? -3.644 -18.168 -12.758 1.00 96.19 200 GLY A CA 1
ATOM 1545 C C . GLY A 1 200 ? -2.183 -17.721 -12.802 1.00 96.19 200 GLY A C 1
ATOM 1546 O O . GLY A 1 200 ? -1.447 -17.925 -11.837 1.00 96.19 200 GLY A O 1
ATOM 1547 N N . ALA A 1 201 ? -1.781 -17.012 -13.860 1.00 97.62 201 ALA A N 1
ATOM 1548 C CA . ALA A 1 201 ? -0.460 -16.390 -13.948 1.00 97.62 201 ALA A CA 1
ATOM 1549 C C . ALA A 1 201 ? -0.262 -15.298 -12.878 1.00 97.62 201 ALA A C 1
ATOM 1551 O O . ALA A 1 201 ? 0.815 -15.189 -12.292 1.00 97.62 201 ALA A O 1
ATOM 1552 N N . VAL A 1 202 ? -1.308 -14.521 -12.567 1.00 98.00 202 VAL A N 1
ATOM 1553 C CA . VAL A 1 202 ? -1.275 -13.532 -11.472 1.00 98.00 202 VAL A CA 1
ATOM 1554 C C . VAL A 1 202 ? -1.079 -14.215 -10.120 1.00 98.00 202 VAL A C 1
ATOM 1556 O O . VAL A 1 202 ? -0.245 -13.764 -9.335 1.00 98.00 202 VAL A O 1
ATOM 1559 N N . THR A 1 203 ? -1.818 -15.294 -9.852 1.00 97.00 203 THR A N 1
ATOM 1560 C CA . THR A 1 203 ? -1.681 -16.077 -8.616 1.00 97.00 203 THR A CA 1
ATOM 1561 C C . THR A 1 203 ? -0.272 -16.648 -8.481 1.00 97.00 203 THR A C 1
ATOM 1563 O O . THR A 1 203 ? 0.376 -16.413 -7.463 1.00 97.00 203 THR A O 1
ATOM 1566 N N . ALA A 1 204 ? 0.252 -17.292 -9.530 1.00 97.56 204 ALA A N 1
ATOM 1567 C CA . ALA A 1 204 ? 1.608 -17.840 -9.528 1.00 97.56 204 ALA A CA 1
ATOM 1568 C C . ALA A 1 204 ? 2.673 -16.759 -9.262 1.00 97.56 204 ALA A C 1
ATOM 1570 O O . ALA A 1 204 ? 3.588 -16.956 -8.458 1.00 97.56 204 ALA A O 1
ATOM 1571 N N . LEU A 1 205 ? 2.536 -15.584 -9.890 1.00 98.25 205 LEU A N 1
ATOM 1572 C CA . LEU A 1 205 ? 3.432 -14.451 -9.657 1.00 98.25 205 LEU A CA 1
ATOM 1573 C C . LEU A 1 205 ? 3.344 -13.944 -8.210 1.00 98.25 205 LEU A C 1
ATOM 1575 O O . LEU A 1 205 ? 4.379 -13.709 -7.583 1.00 98.25 205 LEU A O 1
ATOM 1579 N N . ALA A 1 206 ? 2.135 -13.790 -7.662 1.00 97.62 206 ALA A N 1
ATOM 1580 C CA . ALA A 1 206 ? 1.919 -13.331 -6.290 1.00 97.62 206 ALA A CA 1
ATOM 1581 C C . ALA A 1 206 ? 2.517 -14.302 -5.257 1.00 97.62 206 ALA A C 1
ATOM 1583 O O . ALA A 1 206 ? 3.256 -13.877 -4.370 1.00 97.62 206 ALA A O 1
ATOM 1584 N N . GLU A 1 207 ? 2.284 -15.608 -5.402 1.00 96.50 207 GLU A N 1
ATOM 1585 C CA . GLU A 1 207 ? 2.790 -16.641 -4.486 1.00 96.50 207 GLU A CA 1
ATOM 1586 C C . GLU A 1 207 ? 4.325 -16.714 -4.471 1.00 96.50 207 GLU A C 1
ATOM 1588 O O . GLU A 1 207 ? 4.954 -16.782 -3.401 1.00 96.50 207 GLU A O 1
ATOM 1593 N N . ARG A 1 208 ? 4.945 -16.643 -5.658 1.00 97.69 208 ARG A N 1
ATOM 1594 C CA . ARG A 1 208 ? 6.404 -16.716 -5.815 1.00 97.69 208 ARG A CA 1
ATOM 1595 C C . ARG A 1 208 ? 7.127 -15.455 -5.348 1.00 97.69 208 ARG A C 1
ATOM 1597 O O . ARG A 1 208 ? 8.241 -15.569 -4.840 1.00 97.69 208 ARG A O 1
ATOM 1604 N N . THR A 1 209 ? 6.521 -14.277 -5.492 1.00 97.38 209 THR A N 1
ATOM 1605 C CA . THR A 1 209 ? 7.153 -12.991 -5.123 1.00 97.38 209 THR A CA 1
ATOM 1606 C C . THR A 1 209 ? 6.758 -12.479 -3.740 1.00 97.38 209 THR A C 1
ATOM 1608 O O . THR A 1 209 ? 7.469 -11.654 -3.167 1.00 97.38 209 THR A O 1
ATOM 1611 N N . GLY A 1 210 ? 5.628 -12.937 -3.194 1.00 96.06 210 GLY A N 1
ATOM 1612 C CA . GLY A 1 210 ? 5.013 -12.380 -1.986 1.00 96.06 210 GLY A CA 1
ATOM 1613 C C . GLY A 1 210 ? 4.347 -11.012 -2.195 1.00 96.06 210 GLY A C 1
ATOM 1614 O O . GLY A 1 210 ? 4.028 -10.320 -1.222 1.00 96.06 210 GLY A O 1
ATOM 1615 N N . LEU A 1 211 ? 4.165 -10.583 -3.447 1.00 96.44 211 LEU A N 1
ATOM 1616 C CA . LEU A 1 211 ? 3.410 -9.380 -3.798 1.00 96.44 211 LEU A CA 1
ATOM 1617 C C . LEU A 1 211 ? 1.912 -9.564 -3.534 1.00 96.44 211 LEU A C 1
ATOM 1619 O O . LEU A 1 211 ? 1.392 -10.678 -3.583 1.00 96.44 211 LEU A O 1
ATOM 1623 N N . ALA A 1 212 ? 1.194 -8.462 -3.298 1.00 96.00 212 ALA A N 1
ATOM 1624 C CA . ALA A 1 212 ? -0.264 -8.522 -3.299 1.00 96.00 212 ALA A CA 1
ATOM 1625 C C . ALA A 1 212 ? -0.784 -8.889 -4.700 1.00 96.00 212 ALA A C 1
ATOM 1627 O O . ALA A 1 212 ? -0.189 -8.494 -5.704 1.00 96.00 212 ALA A O 1
ATOM 1628 N N . ARG A 1 213 ? -1.936 -9.572 -4.778 1.00 96.31 213 ARG A N 1
ATOM 1629 C CA . ARG A 1 213 ? -2.580 -9.962 -6.050 1.00 96.31 213 ARG A CA 1
ATOM 1630 C C . ARG A 1 213 ? -2.689 -8.796 -7.035 1.00 96.31 213 ARG A C 1
ATOM 1632 O O . ARG A 1 213 ? -2.409 -8.952 -8.219 1.00 96.31 213 ARG A O 1
ATOM 1639 N N . SER A 1 214 ? -3.079 -7.616 -6.551 1.00 96.00 214 SER A N 1
ATOM 1640 C CA . SER A 1 214 ? -3.206 -6.424 -7.390 1.00 96.00 214 SER A CA 1
ATOM 1641 C C . SER A 1 214 ? -1.862 -5.935 -7.926 1.00 96.00 214 SER A C 1
ATOM 1643 O O . SER A 1 214 ? -1.778 -5.561 -9.090 1.00 96.00 214 SER A O 1
ATOM 1645 N N . SER A 1 215 ? -0.804 -5.985 -7.123 1.00 96.31 215 SER A N 1
ATOM 1646 C CA . SER A 1 215 ? 0.558 -5.641 -7.538 1.00 96.31 215 SER A CA 1
ATOM 1647 C C . SER A 1 215 ? 1.112 -6.659 -8.526 1.00 96.31 215 SER A C 1
ATOM 1649 O O . SER A 1 215 ? 1.660 -6.267 -9.546 1.00 96.31 215 SER A O 1
ATOM 1651 N N . ALA A 1 216 ? 0.904 -7.957 -8.293 1.00 97.62 216 ALA A N 1
ATOM 1652 C CA . ALA A 1 216 ? 1.266 -9.003 -9.245 1.00 97.62 216 ALA A CA 1
ATOM 1653 C C . ALA A 1 216 ? 0.533 -8.822 -10.587 1.00 97.62 216 ALA A C 1
ATOM 1655 O O . ALA A 1 216 ? 1.154 -8.909 -11.641 1.00 97.62 216 ALA A O 1
ATOM 1656 N N . ALA A 1 217 ? -0.760 -8.477 -10.568 1.00 97.88 217 ALA A N 1
ATOM 1657 C CA . ALA A 1 217 ? -1.520 -8.186 -11.783 1.00 97.88 217 ALA A CA 1
ATOM 1658 C C . ALA A 1 217 ? -0.949 -6.984 -12.553 1.00 97.88 217 ALA A C 1
ATOM 1660 O O . ALA A 1 217 ? -0.783 -7.059 -13.767 1.00 97.88 217 ALA A O 1
ATOM 1661 N N . LEU A 1 218 ? -0.614 -5.888 -11.865 1.00 96.88 218 LEU A N 1
ATOM 1662 C CA . LEU A 1 218 ? 0.002 -4.716 -12.500 1.00 96.88 218 LEU A CA 1
ATOM 1663 C C . LEU A 1 218 ? 1.404 -5.018 -13.026 1.00 96.88 218 LEU A C 1
ATOM 1665 O O . LEU A 1 218 ? 1.730 -4.615 -14.141 1.00 96.88 218 LEU A O 1
ATOM 1669 N N . LEU A 1 219 ? 2.200 -5.759 -12.250 1.00 96.38 219 LEU A N 1
ATOM 1670 C CA . LEU A 1 219 ? 3.538 -6.174 -12.636 1.00 96.38 219 LEU A CA 1
ATOM 1671 C C . LEU A 1 219 ? 3.478 -7.038 -13.891 1.00 96.38 219 LEU A C 1
ATOM 1673 O O . LEU A 1 219 ? 4.188 -6.713 -14.827 1.00 96.38 219 LEU A O 1
ATOM 1677 N N . LEU A 1 220 ? 2.608 -8.055 -13.956 1.00 97.25 220 LEU A N 1
ATOM 1678 C CA . LEU A 1 220 ? 2.404 -8.906 -15.138 1.00 97.25 220 LEU A CA 1
ATOM 1679 C C . LEU A 1 220 ? 1.847 -8.124 -16.336 1.00 97.25 220 LEU A C 1
ATOM 1681 O O . LEU A 1 220 ? 2.203 -8.401 -17.476 1.00 97.25 220 LEU A O 1
ATOM 1685 N N . ALA A 1 221 ? 1.006 -7.118 -16.097 1.00 95.56 221 ALA A N 1
ATOM 1686 C CA . ALA A 1 221 ? 0.493 -6.231 -17.140 1.00 95.56 221 ALA A CA 1
ATOM 1687 C C . ALA A 1 221 ? 1.520 -5.190 -17.625 1.00 95.56 221 ALA A C 1
ATOM 1689 O O . ALA A 1 221 ? 1.178 -4.333 -18.443 1.00 95.56 221 ALA A O 1
ATOM 1690 N N . GLY A 1 222 ? 2.751 -5.215 -17.097 1.00 92.19 222 GLY A N 1
ATOM 1691 C CA . GLY A 1 222 ? 3.784 -4.226 -17.390 1.00 92.19 222 GLY A CA 1
ATOM 1692 C C . GLY A 1 222 ? 3.320 -2.798 -17.102 1.00 92.19 222 GLY A C 1
ATOM 1693 O O . GLY A 1 222 ? 3.658 -1.892 -17.856 1.00 92.19 222 GLY A O 1
ATOM 1694 N N . HIS A 1 223 ? 2.474 -2.588 -16.089 1.00 91.19 223 HIS A N 1
ATOM 1695 C CA . HIS A 1 223 ? 1.935 -1.271 -15.747 1.00 91.19 223 HIS A CA 1
ATOM 1696 C C . HIS A 1 223 ? 2.820 -0.586 -14.705 1.00 91.19 223 HIS A C 1
ATOM 1698 O O . HIS A 1 223 ? 2.978 -1.100 -13.600 1.00 91.19 223 HIS A O 1
ATOM 1704 N N . TRP A 1 224 ? 3.338 0.601 -15.038 1.00 87.06 224 TRP A N 1
ATOM 1705 C CA . TRP A 1 224 ? 4.345 1.317 -14.242 1.00 87.06 224 TRP A CA 1
ATOM 1706 C C . TRP A 1 224 ? 3.772 2.594 -13.612 1.00 87.06 224 TRP A C 1
ATOM 1708 O O . TRP A 1 224 ? 3.630 3.616 -14.297 1.00 87.06 224 TRP A O 1
ATOM 1718 N N . PRO A 1 225 ? 3.421 2.570 -12.312 1.00 84.94 225 PRO A N 1
ATOM 1719 C CA . PRO A 1 225 ? 2.671 3.654 -11.686 1.00 84.94 225 PRO A CA 1
ATOM 1720 C C . PRO A 1 225 ? 3.416 4.981 -11.602 1.00 84.94 225 PRO A C 1
ATOM 1722 O O . PRO A 1 225 ? 2.765 6.020 -11.664 1.00 84.94 225 PRO A O 1
ATOM 1725 N N . GLU A 1 226 ? 4.749 4.960 -11.492 1.00 81.19 226 GLU A N 1
ATOM 1726 C CA . GLU A 1 226 ? 5.578 6.172 -11.392 1.00 81.19 226 GLU A CA 1
ATOM 1727 C C . GLU A 1 226 ? 5.273 7.169 -12.524 1.00 81.19 226 GLU A C 1
ATOM 1729 O O . GLU A 1 226 ? 5.163 8.370 -12.291 1.00 81.19 226 GLU A O 1
ATOM 1734 N N . TYR A 1 227 ? 5.029 6.662 -13.738 1.00 77.50 227 TYR A N 1
ATOM 1735 C CA . TYR A 1 227 ? 4.829 7.483 -14.940 1.00 77.50 227 TYR A CA 1
ATOM 1736 C C . TYR A 1 227 ? 3.412 7.439 -15.507 1.00 77.50 227 TYR A C 1
ATOM 1738 O O . TYR A 1 227 ? 3.065 8.244 -16.376 1.00 77.50 227 TYR A O 1
ATOM 1746 N N . ARG A 1 228 ? 2.607 6.457 -15.093 1.00 82.69 228 ARG A N 1
ATOM 1747 C CA . ARG A 1 228 ? 1.259 6.220 -15.637 1.00 82.69 228 ARG A CA 1
ATOM 1748 C C . ARG A 1 228 ? 0.154 6.416 -14.609 1.00 82.69 228 ARG A C 1
ATOM 1750 O O . ARG A 1 228 ? -1.013 6.453 -14.985 1.00 82.69 228 ARG A O 1
ATOM 1757 N N . GLY A 1 229 ? 0.504 6.570 -13.335 1.00 87.50 229 GLY A N 1
ATOM 1758 C CA . GLY A 1 229 ? -0.464 6.601 -12.251 1.00 87.50 229 GLY A CA 1
ATOM 1759 C C . GLY A 1 229 ? -1.251 5.293 -12.152 1.00 87.50 229 GLY A C 1
ATOM 1760 O O . GLY A 1 229 ? -0.793 4.222 -12.554 1.00 87.50 229 GLY A O 1
ATOM 1761 N N . VAL A 1 230 ? -2.457 5.385 -11.599 1.00 91.06 230 VAL A N 1
ATOM 1762 C CA . VAL A 1 230 ? -3.367 4.242 -11.449 1.00 91.06 230 VAL A CA 1
ATOM 1763 C C . VAL A 1 230 ? -3.991 3.896 -12.810 1.00 91.06 230 VAL A C 1
ATOM 1765 O O . VAL A 1 230 ? -4.406 4.819 -13.513 1.00 91.06 230 VAL A O 1
ATOM 1768 N N . PRO A 1 231 ? -4.110 2.605 -13.186 1.00 93.19 231 PRO A N 1
ATOM 1769 C CA . PRO A 1 231 ? -4.749 2.227 -14.442 1.00 93.19 231 PRO A CA 1
ATOM 1770 C C . PRO A 1 231 ? -6.188 2.746 -14.551 1.00 93.19 231 PRO A C 1
ATOM 1772 O O . PRO A 1 231 ? -6.936 2.802 -13.565 1.00 93.19 231 PRO A O 1
ATOM 1775 N N . ASP A 1 232 ? -6.584 3.087 -15.776 1.00 93.56 232 ASP A N 1
ATOM 1776 C CA . ASP A 1 232 ? -7.929 3.568 -16.079 1.00 93.56 232 ASP A CA 1
ATOM 1777 C C . ASP A 1 232 ? -9.005 2.474 -15.915 1.00 93.56 232 ASP A C 1
ATOM 1779 O O . ASP A 1 232 ? -8.738 1.330 -15.545 1.00 93.56 232 ASP A O 1
ATOM 1783 N N . ALA A 1 233 ? -10.271 2.829 -16.146 1.00 95.31 233 ALA A N 1
ATOM 1784 C CA . ALA A 1 233 ? -11.380 1.893 -15.978 1.00 95.31 233 ALA A CA 1
ATOM 1785 C C . ALA A 1 233 ? -11.318 0.684 -16.930 1.00 95.31 233 ALA A C 1
ATOM 1787 O O . ALA A 1 233 ? -11.687 -0.413 -16.510 1.00 95.31 233 ALA A O 1
ATOM 1788 N N . ALA A 1 234 ? -10.845 0.867 -18.166 1.00 93.56 234 ALA A N 1
ATOM 1789 C CA . ALA A 1 234 ? -10.772 -0.198 -19.160 1.00 93.56 234 ALA A CA 1
ATOM 1790 C C . ALA A 1 234 ? -9.646 -1.184 -18.823 1.00 93.56 234 ALA A C 1
ATOM 1792 O O . ALA A 1 234 ? -9.880 -2.392 -18.769 1.00 93.56 234 ALA A O 1
ATOM 1793 N N . ALA A 1 235 ? -8.459 -0.672 -18.488 1.00 93.88 235 ALA A N 1
ATOM 1794 C CA . ALA A 1 235 ? -7.339 -1.484 -18.031 1.00 93.88 235 ALA A CA 1
ATOM 1795 C C . ALA A 1 235 ? -7.696 -2.245 -16.747 1.00 93.88 235 ALA A C 1
ATOM 1797 O O . ALA A 1 235 ? -7.488 -3.450 -16.661 1.00 93.88 235 ALA A O 1
ATOM 1798 N N . ARG A 1 236 ? -8.320 -1.585 -15.762 1.00 96.56 236 ARG A N 1
ATOM 1799 C CA . ARG A 1 236 ? -8.764 -2.255 -14.528 1.00 96.56 236 ARG A CA 1
ATOM 1800 C C . ARG A 1 236 ? -9.777 -3.369 -14.783 1.00 96.56 236 ARG A C 1
ATOM 1802 O O . ARG A 1 236 ? -9.680 -4.414 -14.144 1.00 96.56 236 ARG A O 1
ATOM 1809 N N . ALA A 1 237 ? -10.721 -3.163 -15.702 1.00 95.94 237 ALA A N 1
ATOM 1810 C CA . ALA A 1 237 ? -11.687 -4.191 -16.077 1.00 95.94 237 ALA A CA 1
ATOM 1811 C C . ALA A 1 237 ? -10.996 -5.404 -16.722 1.00 95.94 237 ALA A C 1
ATOM 1813 O O . ALA A 1 237 ? -11.281 -6.531 -16.326 1.00 95.94 237 ALA A O 1
ATOM 1814 N N . ALA A 1 238 ? -10.040 -5.176 -17.631 1.00 95.00 238 ALA A N 1
ATOM 1815 C CA . ALA A 1 238 ? -9.258 -6.243 -18.259 1.00 95.00 238 ALA A CA 1
ATOM 1816 C C . ALA A 1 238 ? -8.436 -7.057 -17.243 1.00 95.00 238 ALA A C 1
ATOM 1818 O O . ALA A 1 238 ? -8.316 -8.269 -17.383 1.00 95.00 238 ALA A O 1
ATOM 1819 N N . LEU A 1 239 ? -7.913 -6.404 -16.200 1.00 96.56 239 LEU A N 1
ATOM 1820 C CA . LEU A 1 239 ? -7.104 -7.041 -15.155 1.00 96.56 239 LEU A CA 1
ATOM 1821 C C . LEU A 1 239 ? -7.932 -7.674 -14.020 1.00 96.56 239 LEU A C 1
ATOM 1823 O O . LEU A 1 239 ? -7.372 -8.328 -13.137 1.00 96.56 239 LEU A O 1
ATOM 1827 N N . GLY A 1 240 ? -9.252 -7.459 -13.997 1.00 95.50 240 GLY A N 1
ATOM 1828 C CA . GLY A 1 240 ? -10.114 -7.891 -12.895 1.00 95.50 240 GLY A CA 1
ATOM 1829 C C . GLY A 1 240 ? -9.795 -7.185 -11.570 1.00 95.50 240 GLY A C 1
ATOM 1830 O O . GLY A 1 240 ? -9.766 -7.831 -10.520 1.00 95.50 240 GLY A O 1
ATOM 1831 N N . LEU A 1 241 ? -9.509 -5.877 -11.617 1.00 95.62 241 LEU A N 1
ATOM 1832 C CA . LEU A 1 241 ? -9.161 -5.057 -10.452 1.00 95.62 241 LEU A CA 1
ATOM 1833 C C . LEU A 1 241 ? -10.229 -3.995 -10.155 1.00 95.62 241 LEU A C 1
ATOM 1835 O O . LEU A 1 241 ? -10.638 -3.210 -11.016 1.00 95.62 241 LEU A O 1
ATOM 1839 N N . SER A 1 242 ? -10.622 -3.876 -8.891 1.00 94.00 242 SER A N 1
ATOM 1840 C CA . SER A 1 242 ? -11.352 -2.706 -8.403 1.00 94.00 242 SER A CA 1
ATOM 1841 C C . SER A 1 242 ? -10.460 -1.455 -8.379 1.00 94.00 242 SER A C 1
ATOM 1843 O O . SER A 1 242 ? -9.232 -1.520 -8.454 1.00 94.00 242 SER A O 1
ATOM 1845 N N . SER A 1 243 ? -11.072 -0.273 -8.246 1.00 92.44 243 SER A N 1
ATOM 1846 C CA . SER A 1 243 ? -10.314 0.983 -8.126 1.00 92.44 243 SER A CA 1
ATOM 1847 C C . SER A 1 243 ? -9.410 1.007 -6.889 1.00 92.44 243 SER A C 1
ATOM 1849 O O . SER A 1 243 ? -8.341 1.608 -6.939 1.00 92.44 243 SER A O 1
ATOM 1851 N N . ALA A 1 244 ? -9.837 0.378 -5.791 1.00 89.62 244 ALA A N 1
ATOM 1852 C CA . ALA A 1 244 ? -9.068 0.324 -4.552 1.00 89.62 244 ALA A CA 1
ATOM 1853 C C . ALA A 1 244 ? -7.874 -0.633 -4.678 1.00 89.62 244 ALA A C 1
ATOM 1855 O O . ALA A 1 244 ? -6.760 -0.264 -4.321 1.00 89.62 244 ALA A O 1
ATOM 1856 N N . GLU A 1 245 ? -8.085 -1.820 -5.257 1.00 93.00 245 GLU A N 1
ATOM 1857 C CA . GLU A 1 245 ? -7.008 -2.781 -5.530 1.00 93.00 245 GLU A CA 1
ATOM 1858 C C . GLU A 1 245 ? -5.945 -2.194 -6.462 1.00 93.00 245 GLU A C 1
ATOM 1860 O O . GLU A 1 245 ? -4.754 -2.318 -6.186 1.00 93.00 245 GLU A O 1
ATOM 1865 N N . ALA A 1 246 ? -6.362 -1.514 -7.535 1.00 94.06 246 ALA A N 1
ATOM 1866 C CA . ALA A 1 246 ? -5.442 -0.892 -8.480 1.00 94.06 246 ALA A CA 1
ATOM 1867 C C . ALA A 1 246 ? -4.624 0.239 -7.838 1.00 94.06 246 ALA A C 1
ATOM 1869 O O . ALA A 1 246 ? -3.423 0.329 -8.080 1.00 94.06 246 ALA A O 1
ATOM 1870 N N . ALA A 1 247 ? -5.242 1.074 -6.994 1.00 91.69 247 ALA A N 1
ATOM 1871 C CA . ALA A 1 247 ? -4.531 2.115 -6.251 1.00 91.69 247 ALA A CA 1
ATOM 1872 C C . ALA A 1 247 ? -3.517 1.517 -5.264 1.00 91.69 247 ALA A C 1
ATOM 1874 O O . ALA A 1 247 ? -2.386 1.992 -5.177 1.00 91.69 247 ALA A O 1
ATOM 1875 N N . LEU A 1 248 ? -3.901 0.444 -4.569 1.00 91.69 248 LEU A N 1
ATOM 1876 C CA . LEU A 1 248 ? -3.040 -0.262 -3.626 1.00 91.69 248 LEU A CA 1
ATOM 1877 C C . LEU A 1 248 ? -1.834 -0.905 -4.322 1.00 91.69 248 LEU A C 1
ATOM 1879 O O . LEU A 1 248 ? -0.702 -0.698 -3.893 1.00 91.69 248 LEU A O 1
ATOM 1883 N N . GLY A 1 249 ? -2.070 -1.616 -5.428 1.00 93.44 249 GLY A N 1
ATOM 1884 C CA . GLY A 1 249 ? -0.991 -2.223 -6.206 1.00 93.44 249 GLY A CA 1
ATOM 1885 C C . GLY A 1 249 ? -0.082 -1.178 -6.850 1.00 93.44 249 GLY A C 1
ATOM 1886 O O . GLY A 1 249 ? 1.134 -1.332 -6.874 1.00 93.44 249 GLY A O 1
ATOM 1887 N N . SER A 1 250 ? -0.659 -0.057 -7.295 1.00 92.75 250 SER A N 1
ATOM 1888 C CA . SER A 1 250 ? 0.110 1.062 -7.843 1.00 92.75 250 SER A CA 1
ATOM 1889 C C . SER A 1 250 ? 1.030 1.687 -6.795 1.00 92.75 250 SER A C 1
ATOM 1891 O O . SER A 1 250 ? 2.162 2.050 -7.094 1.00 92.75 250 SER A O 1
ATOM 1893 N N . HIS A 1 251 ? 0.561 1.793 -5.550 1.00 90.31 251 HIS A N 1
ATOM 1894 C CA . HIS A 1 251 ? 1.375 2.292 -4.450 1.00 90.31 251 HIS A CA 1
ATOM 1895 C C . HIS A 1 251 ? 2.529 1.339 -4.109 1.00 90.31 251 HIS A C 1
ATOM 1897 O O . HIS A 1 251 ? 3.626 1.816 -3.832 1.00 90.31 251 HIS A O 1
ATOM 1903 N N . GLU A 1 252 ? 2.310 0.021 -4.163 1.00 92.00 252 GLU A N 1
ATOM 1904 C CA . GLU A 1 252 ? 3.362 -0.988 -3.962 1.00 92.00 252 GLU A CA 1
ATOM 1905 C C . GLU A 1 252 ? 4.358 -1.072 -5.132 1.00 92.00 252 GLU A C 1
ATOM 1907 O O . GLU A 1 252 ? 5.467 -1.537 -4.945 1.00 92.00 252 GLU A O 1
ATOM 1912 N N . LEU A 1 253 ? 4.032 -0.615 -6.338 1.00 92.31 253 LEU A N 1
ATOM 1913 C CA . LEU A 1 253 ? 4.990 -0.613 -7.457 1.00 92.31 253 LEU A CA 1
ATOM 1914 C C . LEU A 1 253 ? 5.556 0.777 -7.772 1.00 92.31 253 LEU A C 1
ATOM 1916 O O . LEU A 1 253 ? 6.271 0.942 -8.757 1.00 92.31 253 LEU A O 1
ATOM 1920 N N . ARG A 1 254 ? 5.262 1.789 -6.945 1.00 87.94 254 ARG A N 1
ATOM 1921 C CA . ARG A 1 254 ? 5.578 3.204 -7.225 1.00 87.94 254 ARG A CA 1
ATOM 1922 C C . ARG A 1 254 ? 7.070 3.522 -7.370 1.00 87.94 254 ARG A C 1
ATOM 1924 O O . ARG A 1 254 ? 7.396 4.573 -7.897 1.00 87.94 254 ARG A O 1
ATOM 1931 N N . TRP A 1 255 ? 7.938 2.667 -6.834 1.00 84.81 255 TRP A N 1
ATOM 1932 C CA . TRP A 1 255 ? 9.395 2.839 -6.830 1.00 84.81 255 TRP A CA 1
ATOM 1933 C C . TRP A 1 255 ? 10.094 2.067 -7.956 1.00 84.81 255 TRP A C 1
ATOM 1935 O O . TRP A 1 255 ? 11.321 2.076 -8.030 1.00 84.81 255 TRP A O 1
ATOM 1945 N N . VAL A 1 256 ? 9.344 1.331 -8.783 1.00 87.50 256 VAL A N 1
ATOM 1946 C CA . VAL A 1 256 ? 9.912 0.603 -9.920 1.00 87.50 256 VAL A CA 1
ATOM 1947 C C . VAL A 1 256 ? 10.036 1.565 -11.099 1.00 87.50 256 VAL A C 1
ATOM 1949 O O . VAL A 1 256 ? 9.045 1.858 -11.772 1.00 87.50 256 VAL A O 1
ATOM 1952 N N . GLY A 1 257 ? 11.264 2.036 -11.324 1.00 82.56 257 GLY A N 1
ATOM 1953 C CA . GLY A 1 257 ? 11.623 2.931 -12.418 1.00 82.56 257 GLY A CA 1
ATOM 1954 C C . GLY A 1 257 ? 11.619 2.262 -13.791 1.00 82.56 257 GLY A C 1
ATOM 1955 O O . GLY A 1 257 ? 11.503 1.043 -13.930 1.00 82.56 257 GLY A O 1
ATOM 1956 N N . GLY A 1 258 ? 11.747 3.077 -14.842 1.00 80.44 258 GLY A N 1
ATOM 1957 C CA . GLY A 1 258 ? 11.713 2.592 -16.228 1.00 80.44 258 GLY A CA 1
ATOM 1958 C C . GLY A 1 258 ? 12.867 1.644 -16.581 1.00 80.44 258 GLY A C 1
ATOM 1959 O O . GLY A 1 258 ? 12.671 0.667 -17.300 1.00 80.44 258 GLY A O 1
ATOM 1960 N N . GLU A 1 259 ? 14.062 1.887 -16.036 1.00 83.12 259 GLU A N 1
ATOM 1961 C CA . GLU A 1 259 ? 15.224 1.023 -16.281 1.00 83.12 259 GLU A CA 1
ATOM 1962 C C . GLU A 1 259 ? 15.075 -0.324 -15.557 1.00 83.12 259 GLU A C 1
ATOM 1964 O O . GLU A 1 259 ? 15.276 -1.379 -16.156 1.00 83.12 259 GLU A O 1
ATOM 1969 N N . GLU A 1 260 ? 14.627 -0.301 -14.298 1.00 88.19 260 GLU A N 1
ATOM 1970 C CA . GLU A 1 260 ? 14.265 -1.494 -13.529 1.00 88.19 260 GLU A CA 1
ATOM 1971 C C . GLU A 1 260 ? 13.212 -2.331 -14.254 1.00 88.19 260 GLU A C 1
ATOM 1973 O O . GLU A 1 260 ? 13.334 -3.553 -14.340 1.00 88.19 260 GLU A O 1
ATOM 1978 N N . ALA A 1 261 ? 12.185 -1.672 -14.791 1.00 88.81 261 ALA A N 1
ATOM 1979 C CA . ALA A 1 261 ? 11.133 -2.320 -15.550 1.00 88.81 261 ALA A CA 1
ATOM 1980 C C . ALA A 1 261 ? 11.683 -3.037 -16.792 1.00 88.81 261 ALA A C 1
ATOM 1982 O O . ALA A 1 261 ? 11.296 -4.172 -17.059 1.00 88.81 261 ALA A O 1
ATOM 1983 N N . LEU A 1 262 ? 12.607 -2.423 -17.536 1.00 91.19 262 LEU A N 1
ATOM 1984 C CA . LEU A 1 262 ? 13.243 -3.078 -18.683 1.00 91.19 262 LEU A CA 1
ATOM 1985 C C . LEU A 1 262 ? 14.069 -4.302 -18.271 1.00 91.19 262 LEU A C 1
ATOM 1987 O O . LEU A 1 262 ? 14.010 -5.329 -18.949 1.00 91.19 262 LEU A O 1
ATOM 1991 N N . GLU A 1 263 ? 14.802 -4.221 -17.160 1.00 91.56 263 GLU A N 1
ATOM 1992 C CA . GLU A 1 263 ? 15.600 -5.340 -16.645 1.00 91.56 263 GLU A CA 1
ATOM 1993 C C . GLU A 1 263 ? 14.739 -6.522 -16.192 1.00 91.56 263 GLU A C 1
ATOM 1995 O O . GLU A 1 263 ? 15.019 -7.664 -16.560 1.00 91.56 263 GLU A O 1
ATOM 2000 N N . LEU A 1 264 ? 13.638 -6.264 -15.477 1.00 93.94 264 LEU A N 1
ATOM 2001 C CA . LEU A 1 264 ? 12.683 -7.306 -15.075 1.00 93.94 264 LEU A CA 1
ATOM 2002 C C . LEU A 1 264 ? 12.122 -8.076 -16.279 1.00 93.94 264 LEU A C 1
ATOM 2004 O O . LEU A 1 264 ? 11.817 -9.264 -16.184 1.00 93.94 264 LEU A O 1
ATOM 2008 N N . TYR A 1 265 ? 12.002 -7.394 -17.415 1.00 94.38 265 TYR A N 1
ATOM 2009 C CA . TYR A 1 265 ? 11.385 -7.919 -18.623 1.00 94.38 265 TYR A CA 1
ATOM 2010 C C . TYR A 1 265 ? 12.367 -8.500 -19.643 1.00 94.38 265 TYR A C 1
ATOM 2012 O O . TYR A 1 265 ? 11.934 -9.118 -20.620 1.00 94.38 265 TYR A O 1
ATOM 2020 N N . ARG A 1 266 ? 13.678 -8.358 -19.417 1.00 92.88 266 ARG A N 1
ATOM 2021 C CA . ARG A 1 266 ? 14.738 -8.728 -20.368 1.00 92.88 266 ARG A CA 1
ATOM 2022 C C . ARG A 1 266 ? 14.625 -10.165 -20.893 1.00 92.88 266 ARG A C 1
ATOM 2024 O O . ARG A 1 266 ? 14.843 -10.412 -22.077 1.00 92.88 266 ARG A O 1
ATOM 2031 N N . ALA A 1 267 ? 14.262 -11.101 -20.017 1.00 90.00 267 ALA A N 1
ATOM 2032 C CA . ALA A 1 267 ? 14.142 -12.532 -20.306 1.00 90.00 267 ALA A CA 1
ATOM 2033 C C . ALA A 1 267 ? 12.727 -13.077 -20.026 1.00 90.00 267 ALA A C 1
ATOM 2035 O O . ALA A 1 267 ? 12.561 -14.245 -19.682 1.00 90.00 267 ALA A O 1
ATOM 2036 N N . VAL A 1 268 ? 11.689 -12.234 -20.113 1.00 94.38 268 VAL A N 1
ATOM 2037 C CA . VAL A 1 268 ? 10.332 -12.632 -19.695 1.00 94.38 268 VAL A CA 1
ATOM 2038 C C . VAL A 1 268 ? 9.685 -13.657 -20.638 1.00 94.38 268 VAL A C 1
ATOM 2040 O O . VAL A 1 268 ? 8.873 -14.485 -20.218 1.00 94.38 268 VAL A O 1
ATOM 2043 N N . LEU A 1 269 ? 10.045 -13.627 -21.922 1.00 95.44 269 LEU A N 1
ATOM 2044 C CA . LEU A 1 269 ? 9.478 -14.485 -22.962 1.00 95.44 269 LEU A CA 1
ATOM 2045 C C . LEU A 1 269 ? 10.276 -15.789 -23.112 1.00 95.44 269 LEU A C 1
ATOM 2047 O O . LEU A 1 269 ? 11.474 -15.803 -22.828 1.00 95.44 269 LEU A O 1
ATOM 2051 N N . PRO A 1 270 ? 9.632 -16.891 -23.537 1.00 92.50 270 PRO A N 1
ATOM 2052 C CA . PRO A 1 270 ? 10.325 -18.156 -23.746 1.00 92.50 270 PRO A CA 1
ATOM 2053 C C . PRO A 1 270 ? 11.293 -18.067 -24.936 1.00 92.50 270 PRO A C 1
ATOM 2055 O O . PRO A 1 270 ? 11.010 -17.392 -25.928 1.00 92.50 270 PRO A O 1
ATOM 2058 N N . GLU A 1 271 ? 12.438 -18.747 -24.831 1.00 89.81 271 GLU A N 1
ATOM 2059 C CA . GLU A 1 271 ? 13.468 -18.744 -25.880 1.00 89.81 271 GLU A CA 1
ATOM 2060 C C . GLU A 1 271 ? 13.079 -19.582 -27.102 1.00 89.81 271 GLU A C 1
ATOM 2062 O O . GLU A 1 271 ? 13.420 -19.216 -28.227 1.00 89.81 271 GLU A O 1
ATOM 2067 N N . ASP A 1 272 ? 12.378 -20.691 -26.881 1.00 87.69 272 ASP A N 1
ATOM 2068 C CA . ASP A 1 272 ? 11.971 -21.615 -27.932 1.00 87.69 272 ASP A CA 1
ATOM 2069 C C . ASP A 1 272 ? 10.772 -21.065 -28.741 1.00 87.69 272 ASP A C 1
ATOM 2071 O O . ASP A 1 272 ? 9.760 -20.689 -28.137 1.00 87.69 272 ASP A O 1
ATOM 2075 N N . PRO A 1 273 ? 10.842 -21.004 -30.087 1.00 83.44 273 PRO A N 1
ATOM 2076 C CA . PRO A 1 273 ? 9.753 -20.496 -30.922 1.00 83.44 273 PRO A CA 1
ATOM 2077 C C . PRO A 1 273 ? 8.411 -21.229 -30.762 1.00 83.44 273 PRO A C 1
ATOM 2079 O O . PRO A 1 273 ? 7.363 -20.586 -30.878 1.00 83.44 273 PRO A O 1
ATOM 2082 N N . GLU A 1 274 ? 8.397 -22.536 -30.473 1.00 83.88 274 GLU A N 1
ATOM 2083 C CA . GLU A 1 274 ? 7.140 -23.263 -30.229 1.00 83.88 274 GLU A CA 1
ATOM 2084 C C . GLU A 1 274 ? 6.513 -22.825 -28.899 1.00 83.88 274 GLU A C 1
ATOM 2086 O O . GLU A 1 274 ? 5.315 -22.530 -28.832 1.00 83.88 274 GLU A O 1
ATOM 2091 N N . ALA A 1 275 ? 7.334 -22.659 -27.859 1.00 86.81 275 ALA A N 1
ATOM 2092 C CA . ALA A 1 275 ? 6.897 -22.100 -26.583 1.00 86.81 275 ALA A CA 1
ATOM 2093 C C . ALA A 1 275 ? 6.408 -20.640 -26.698 1.00 86.81 275 ALA A C 1
ATOM 2095 O O . ALA A 1 275 ? 5.516 -20.235 -25.950 1.00 86.81 275 ALA A O 1
ATOM 2096 N N . VAL A 1 276 ? 6.924 -19.847 -27.649 1.00 87.44 276 VAL A N 1
ATOM 2097 C CA . VAL A 1 276 ? 6.382 -18.508 -27.960 1.00 87.44 276 VAL A CA 1
ATOM 2098 C C . VAL A 1 276 ? 4.941 -18.608 -28.467 1.00 87.44 276 VAL A C 1
ATOM 2100 O O . VAL A 1 276 ? 4.087 -17.833 -28.041 1.00 87.44 276 VAL A O 1
ATOM 2103 N N . ALA A 1 277 ? 4.637 -19.567 -29.344 1.00 84.25 277 ALA A N 1
ATOM 2104 C CA . ALA A 1 277 ? 3.273 -19.768 -29.836 1.00 84.25 277 ALA A CA 1
ATOM 2105 C C . ALA A 1 277 ? 2.317 -20.244 -28.724 1.00 84.25 277 ALA A C 1
ATOM 2107 O O . ALA A 1 277 ? 1.150 -19.841 -28.706 1.00 84.25 277 ALA A O 1
ATOM 2108 N N . ALA A 1 278 ? 2.822 -21.032 -27.767 1.00 88.88 278 ALA A N 1
ATOM 2109 C CA . ALA A 1 278 ? 2.060 -21.525 -26.619 1.00 88.88 278 ALA A CA 1
ATOM 2110 C C . ALA A 1 278 ? 1.584 -20.419 -25.655 1.00 88.88 278 ALA A C 1
ATOM 2112 O O . ALA A 1 278 ? 0.687 -20.664 -24.853 1.00 88.88 278 ALA A O 1
ATOM 2113 N N . LEU A 1 279 ? 2.105 -19.185 -25.755 1.00 93.19 279 LEU A N 1
ATOM 2114 C CA . LEU A 1 279 ? 1.645 -18.039 -24.952 1.00 93.19 279 LEU A CA 1
ATOM 2115 C C . LEU A 1 279 ? 0.147 -17.730 -25.123 1.00 93.19 279 LEU A C 1
ATOM 2117 O O . LEU A 1 279 ? -0.459 -17.149 -24.226 1.00 93.19 279 LEU A O 1
ATOM 2121 N N . TRP A 1 280 ? -0.445 -18.096 -26.265 1.00 94.62 280 TRP A N 1
ATOM 2122 C CA . TRP A 1 280 ? -1.871 -17.896 -26.556 1.00 94.62 280 TRP A CA 1
ATOM 2123 C C . TRP A 1 280 ? -2.760 -19.070 -26.130 1.00 94.62 280 TRP A C 1
ATOM 2125 O O . TRP A 1 280 ? -3.979 -18.976 -26.263 1.00 94.62 280 TRP A O 1
ATOM 2135 N N . GLU A 1 281 ? -2.177 -20.169 -25.654 1.00 92.56 281 GLU A N 1
ATOM 2136 C CA . GLU A 1 281 ? -2.932 -21.303 -25.124 1.00 92.56 281 GLU A CA 1
ATOM 2137 C C . GLU A 1 281 ? -3.306 -21.059 -23.646 1.00 92.56 281 GLU A C 1
ATOM 2139 O O . GLU A 1 281 ? -2.642 -20.273 -22.958 1.00 92.56 281 GLU A O 1
ATOM 2144 N N . PRO A 1 282 ? -4.355 -21.715 -23.114 1.00 91.00 282 PRO A N 1
ATOM 2145 C CA . PRO A 1 282 ? -4.705 -21.615 -21.698 1.00 91.00 282 PRO A CA 1
ATOM 2146 C C . PRO A 1 282 ? -3.514 -21.946 -20.784 1.00 91.00 282 PRO A C 1
ATOM 2148 O O . PRO A 1 282 ? -2.893 -22.997 -20.924 1.00 91.00 282 PRO A O 1
ATOM 2151 N N . GLY A 1 283 ? -3.190 -21.052 -19.845 1.00 90.69 283 GLY A N 1
ATOM 2152 C CA . GLY A 1 283 ? -2.032 -21.195 -18.953 1.00 90.69 283 GLY A CA 1
ATOM 2153 C C . GLY A 1 283 ? -0.684 -20.782 -19.563 1.00 90.69 283 GLY A C 1
ATOM 2154 O O . GLY A 1 283 ? 0.330 -20.806 -18.865 1.00 90.69 283 GLY A O 1
ATOM 2155 N N . GLY A 1 284 ? -0.639 -20.354 -20.831 1.00 91.25 284 GLY A N 1
ATOM 2156 C CA . GLY A 1 284 ? 0.598 -19.958 -21.517 1.00 91.25 284 GLY A CA 1
ATOM 2157 C C . GLY A 1 284 ? 1.337 -18.786 -20.856 1.00 91.25 284 GLY A C 1
ATOM 2158 O O . GLY A 1 284 ? 2.562 -18.685 -20.945 1.00 91.25 284 GLY A O 1
ATOM 2159 N N . ALA A 1 285 ? 0.617 -17.928 -20.126 1.00 94.81 285 ALA A N 1
ATOM 2160 C CA . ALA A 1 285 ? 1.193 -16.804 -19.389 1.00 94.81 285 ALA A CA 1
ATOM 2161 C C . ALA A 1 285 ? 1.841 -17.206 -18.049 1.00 94.81 285 ALA A C 1
ATOM 2163 O O . ALA A 1 285 ? 2.603 -16.417 -17.487 1.00 94.81 285 ALA A O 1
ATOM 2164 N N . VAL A 1 286 ? 1.602 -18.419 -17.533 1.00 96.06 286 VAL A N 1
ATOM 2165 C CA . VAL A 1 286 ? 2.176 -18.862 -16.248 1.00 96.06 286 VAL A CA 1
ATOM 2166 C C . VAL A 1 286 ? 3.704 -18.890 -16.318 1.00 96.06 286 VAL A C 1
ATOM 2168 O O . VAL A 1 286 ? 4.363 -18.336 -15.446 1.00 96.06 286 VAL A O 1
ATOM 2171 N N . GLY A 1 287 ? 4.290 -19.404 -17.403 1.00 94.81 287 GLY A N 1
ATOM 2172 C CA . GLY A 1 287 ? 5.750 -19.405 -17.567 1.00 94.81 287 GLY A CA 1
ATOM 2173 C C . GLY A 1 287 ? 6.367 -17.996 -17.633 1.00 94.81 287 GLY A C 1
ATOM 2174 O O . GLY A 1 287 ? 7.505 -17.792 -17.212 1.00 94.81 287 GLY A O 1
ATOM 2175 N N . VAL A 1 288 ? 5.619 -17.004 -18.135 1.00 96.50 288 VAL A N 1
ATOM 2176 C CA . VAL A 1 288 ? 6.019 -15.582 -18.111 1.00 96.50 288 VAL A CA 1
ATOM 2177 C C . VAL A 1 288 ? 6.011 -15.069 -16.672 1.00 96.50 288 VAL A C 1
ATOM 2179 O O . VAL A 1 288 ? 7.002 -14.489 -16.231 1.00 96.50 288 VAL A O 1
ATOM 2182 N N . ALA A 1 289 ? 4.935 -15.328 -15.924 1.00 97.75 289 ALA A N 1
ATOM 2183 C CA . ALA A 1 289 ? 4.834 -14.982 -14.509 1.00 97.75 289 ALA A CA 1
ATOM 2184 C C . ALA A 1 289 ? 5.970 -15.597 -13.677 1.00 97.75 289 ALA A C 1
ATOM 2186 O O . ALA A 1 289 ? 6.556 -14.923 -12.836 1.00 97.75 289 ALA A O 1
ATOM 2187 N N . GLU A 1 290 ? 6.337 -16.845 -13.944 1.00 97.25 290 GLU A N 1
ATOM 2188 C CA . GLU A 1 290 ? 7.432 -17.540 -13.270 1.00 97.25 290 GLU A CA 1
ATOM 2189 C C . GLU A 1 290 ? 8.805 -16.906 -13.516 1.00 97.25 290 GLU A C 1
ATOM 2191 O O . GLU A 1 290 ? 9.559 -16.687 -12.565 1.00 97.25 290 GLU A O 1
ATOM 2196 N N . ARG A 1 291 ? 9.130 -16.569 -14.771 1.00 97.00 291 ARG A N 1
ATOM 2197 C CA . ARG A 1 291 ? 10.383 -15.870 -15.109 1.00 97.00 291 ARG A CA 1
ATOM 2198 C C . ARG A 1 291 ? 10.410 -14.453 -14.548 1.00 97.00 291 ARG A C 1
ATOM 2200 O O . ARG A 1 291 ? 11.444 -14.011 -14.053 1.00 97.00 291 ARG A O 1
ATOM 2207 N N . LEU A 1 292 ? 9.272 -13.761 -14.567 1.00 97.38 292 LEU A N 1
ATOM 2208 C CA . LEU A 1 292 ? 9.144 -12.434 -13.973 1.00 97.38 292 LEU A CA 1
ATOM 2209 C C . LEU A 1 292 ? 9.309 -12.481 -12.448 1.00 97.38 292 LEU A C 1
ATOM 2211 O O . LEU A 1 292 ? 9.957 -11.608 -11.875 1.00 97.38 292 LEU A O 1
ATOM 2215 N N . ALA A 1 293 ? 8.783 -13.521 -11.794 1.00 98.06 293 ALA A N 1
ATOM 2216 C CA . ALA A 1 293 ? 8.977 -13.755 -10.367 1.00 98.06 293 ALA A CA 1
ATOM 2217 C C . ALA A 1 293 ? 10.449 -14.008 -10.023 1.00 98.06 293 ALA A C 1
ATOM 2219 O O . ALA A 1 293 ? 10.939 -13.491 -9.022 1.00 98.06 293 ALA A O 1
ATOM 2220 N N . GLU A 1 294 ? 11.161 -14.772 -10.854 1.00 97.19 294 GLU A N 1
ATOM 2221 C CA . GLU A 1 294 ? 12.594 -15.022 -10.683 1.00 97.19 294 GLU A CA 1
ATOM 2222 C C . GLU A 1 294 ? 13.417 -13.734 -10.814 1.00 97.19 294 GLU A C 1
ATOM 2224 O O . GLU A 1 294 ? 14.248 -13.433 -9.954 1.00 97.19 294 GLU A O 1
ATOM 2229 N N . ALA A 1 295 ? 13.135 -12.930 -11.845 1.00 96.19 295 ALA A N 1
ATOM 2230 C CA . ALA A 1 295 ? 13.784 -11.638 -12.052 1.00 96.19 295 ALA A CA 1
ATOM 2231 C C . ALA A 1 295 ? 13.502 -10.668 -10.893 1.00 96.19 295 ALA A C 1
ATOM 2233 O O . ALA A 1 295 ? 14.411 -9.996 -10.400 1.00 96.19 295 ALA A O 1
ATOM 2234 N N . TRP A 1 296 ? 12.255 -10.637 -10.412 1.00 96.56 296 TRP A N 1
ATOM 2235 C CA . TRP A 1 296 ? 11.860 -9.853 -9.246 1.00 96.56 296 TRP A CA 1
ATOM 2236 C C . TRP A 1 296 ? 12.617 -10.285 -7.990 1.00 96.56 296 TRP A C 1
ATOM 2238 O O . TRP A 1 296 ? 13.246 -9.456 -7.335 1.00 96.56 296 TRP A O 1
ATOM 2248 N N . ASN A 1 297 ? 12.589 -11.578 -7.663 1.00 96.56 297 ASN A N 1
ATOM 2249 C CA . ASN A 1 297 ? 13.208 -12.111 -6.452 1.00 96.56 297 ASN A CA 1
ATOM 2250 C C . ASN A 1 297 ? 14.733 -11.963 -6.475 1.00 96.56 297 ASN A C 1
ATOM 2252 O O . ASN A 1 297 ? 15.323 -11.661 -5.443 1.00 96.56 297 ASN A O 1
ATOM 2256 N N . SER A 1 298 ? 15.367 -12.101 -7.641 1.00 94.69 298 SER A N 1
ATOM 2257 C CA . SER A 1 298 ? 16.809 -11.874 -7.799 1.00 94.69 298 SER A CA 1
ATOM 2258 C C . SER A 1 298 ? 17.214 -10.432 -7.481 1.00 94.69 298 SER A C 1
ATOM 2260 O O . SER A 1 298 ? 18.308 -10.197 -6.974 1.00 94.69 298 SER A O 1
ATOM 2262 N N . ARG A 1 299 ? 16.343 -9.456 -7.775 1.00 92.69 299 ARG A N 1
ATOM 2263 C CA . ARG A 1 299 ? 16.638 -8.028 -7.589 1.00 92.69 299 ARG A CA 1
ATOM 2264 C C . ARG A 1 299 ? 16.193 -7.488 -6.233 1.00 92.69 299 ARG A C 1
ATOM 2266 O O . ARG A 1 299 ? 16.889 -6.664 -5.649 1.00 92.69 299 ARG A O 1
ATOM 2273 N N . TYR A 1 300 ? 15.026 -7.914 -5.762 1.00 90.69 300 TYR A N 1
ATOM 2274 C CA . TYR A 1 300 ? 14.354 -7.329 -4.599 1.00 90.69 300 TYR A CA 1
ATOM 2275 C C . TYR A 1 300 ? 14.162 -8.312 -3.443 1.00 90.69 300 TYR A C 1
ATOM 2277 O O . TYR A 1 300 ? 13.676 -7.911 -2.386 1.00 90.69 300 TYR A O 1
ATOM 2285 N N . GLY A 1 301 ? 14.503 -9.587 -3.637 1.00 92.69 301 GLY A N 1
ATOM 2286 C CA . GLY A 1 301 ? 14.146 -10.656 -2.715 1.00 92.69 301 GLY A CA 1
ATOM 2287 C C . GLY A 1 301 ? 12.655 -11.004 -2.758 1.00 92.69 301 GLY A C 1
ATOM 2288 O O . GLY A 1 301 ? 11.806 -10.245 -3.242 1.00 92.69 301 GLY A O 1
ATOM 2289 N N . ARG A 1 302 ? 12.325 -12.181 -2.220 1.00 93.69 302 ARG A N 1
ATOM 2290 C CA . ARG A 1 302 ? 10.932 -12.568 -1.989 1.00 93.69 302 ARG A CA 1
ATOM 2291 C C . ARG A 1 302 ? 10.383 -11.800 -0.791 1.00 93.69 302 ARG A C 1
ATOM 2293 O O . ARG A 1 302 ? 10.996 -11.783 0.272 1.00 93.69 302 ARG A O 1
ATOM 2300 N N . ARG A 1 303 ? 9.199 -11.210 -0.941 1.00 91.81 303 ARG A N 1
ATOM 2301 C CA . ARG A 1 303 ? 8.509 -10.489 0.134 1.00 91.81 303 ARG A CA 1
ATOM 2302 C C . ARG A 1 303 ? 7.743 -11.443 1.045 1.00 91.81 303 ARG A C 1
ATOM 2304 O O . ARG A 1 303 ? 7.318 -12.523 0.633 1.00 91.81 303 ARG A O 1
ATOM 2311 N N . VAL A 1 304 ? 7.494 -11.002 2.275 1.00 91.88 304 VAL A N 1
ATOM 2312 C CA . VAL A 1 304 ? 6.531 -11.658 3.168 1.00 91.88 304 VAL A CA 1
ATOM 2313 C C . VAL A 1 304 ? 5.144 -11.575 2.529 1.00 91.88 304 VAL A C 1
ATOM 2315 O O . VAL A 1 304 ? 4.651 -10.483 2.239 1.00 91.88 304 VAL A O 1
ATOM 2318 N N . ALA A 1 305 ? 4.526 -12.725 2.270 1.00 93.06 305 ALA A N 1
ATOM 2319 C CA . ALA A 1 305 ? 3.187 -12.780 1.699 1.00 93.06 305 ALA A CA 1
ATOM 2320 C C . ALA A 1 305 ? 2.154 -12.351 2.750 1.00 93.06 305 ALA A C 1
ATOM 2322 O O . ALA A 1 305 ? 2.189 -12.810 3.891 1.00 93.06 305 ALA A O 1
ATOM 2323 N N . LEU A 1 306 ? 1.231 -11.476 2.355 1.00 94.50 306 LEU A N 1
ATOM 2324 C CA . LEU A 1 306 ? 0.117 -11.045 3.196 1.00 94.50 306 LEU A CA 1
ATOM 2325 C C . LEU A 1 306 ? -1.158 -11.780 2.761 1.00 94.50 306 LEU A C 1
ATOM 2327 O O . LEU A 1 306 ? -1.400 -11.861 1.553 1.00 94.50 306 LEU A O 1
ATOM 2331 N N . PRO A 1 307 ? -1.997 -12.272 3.692 1.00 94.69 307 PRO A N 1
ATOM 2332 C CA . PRO A 1 307 ? -3.278 -12.867 3.327 1.00 94.69 307 PRO A CA 1
ATOM 2333 C C . PRO A 1 307 ? -4.164 -11.879 2.556 1.00 94.69 307 PRO A C 1
ATOM 2335 O O . PRO A 1 307 ? -4.224 -10.688 2.875 1.00 94.69 307 PRO A O 1
ATOM 2338 N N . GLU A 1 308 ? -4.907 -12.367 1.559 1.00 91.56 308 GLU A N 1
ATOM 2339 C CA . GLU A 1 308 ? -5.755 -11.508 0.717 1.00 91.56 308 GLU A CA 1
ATOM 2340 C C . GLU A 1 308 ? -6.813 -10.749 1.531 1.00 91.56 308 GLU A C 1
ATOM 2342 O O . GLU A 1 308 ? -7.087 -9.577 1.263 1.00 91.56 308 GLU A O 1
ATOM 2347 N N . GLY A 1 309 ? -7.361 -11.389 2.571 1.00 92.69 309 GLY A N 1
ATOM 2348 C CA . GLY A 1 309 ? -8.300 -10.760 3.501 1.00 92.69 309 GLY A CA 1
ATOM 2349 C C . GLY A 1 309 ? -7.701 -9.541 4.212 1.00 92.69 309 GLY A C 1
ATOM 2350 O O . GLY A 1 309 ? -8.353 -8.499 4.291 1.00 92.69 309 GLY A O 1
ATOM 2351 N N . THR A 1 310 ? -6.441 -9.632 4.648 1.00 96.06 310 THR A N 1
ATOM 2352 C CA . THR A 1 310 ? -5.685 -8.540 5.279 1.00 96.06 310 THR A CA 1
ATOM 2353 C C . THR A 1 310 ? -5.487 -7.379 4.306 1.00 96.06 310 THR A C 1
ATOM 2355 O O . THR A 1 310 ? -5.746 -6.223 4.643 1.00 96.06 310 THR A O 1
ATOM 2358 N N . VAL A 1 311 ? -5.071 -7.682 3.071 1.00 94.94 311 VAL A N 1
ATOM 2359 C CA . VAL A 1 311 ? -4.840 -6.691 2.006 1.00 94.94 311 VAL A CA 1
ATOM 2360 C C . VAL A 1 311 ? -6.143 -5.966 1.648 1.00 94.94 311 VAL A C 1
ATOM 2362 O O . VAL A 1 311 ? -6.161 -4.738 1.526 1.00 94.94 311 VAL A O 1
ATOM 2365 N N . ALA A 1 312 ? -7.256 -6.697 1.542 1.00 91.62 312 ALA A N 1
ATOM 2366 C CA . ALA A 1 312 ? -8.574 -6.132 1.260 1.00 91.62 312 ALA A CA 1
ATOM 2367 C C . ALA A 1 312 ? -9.091 -5.240 2.406 1.00 91.62 312 ALA A C 1
ATOM 2369 O O . ALA A 1 312 ? -9.610 -4.142 2.159 1.00 91.62 312 ALA A O 1
ATOM 2370 N N . ALA A 1 313 ? -8.919 -5.680 3.658 1.00 92.88 313 ALA A N 1
ATOM 2371 C CA . ALA A 1 313 ? -9.250 -4.887 4.839 1.00 92.88 313 ALA A CA 1
ATOM 2372 C C . ALA A 1 313 ? -8.423 -3.591 4.880 1.00 92.88 313 ALA A C 1
ATOM 2374 O O . ALA A 1 313 ? -8.976 -2.503 5.065 1.00 92.88 313 ALA A O 1
ATOM 2375 N N . PHE A 1 314 ? -7.117 -3.681 4.613 1.00 94.94 314 PHE A N 1
ATOM 2376 C CA . PHE A 1 314 ? -6.217 -2.531 4.577 1.00 94.94 314 PHE A CA 1
ATOM 2377 C C . PHE A 1 314 ? -6.580 -1.527 3.478 1.00 94.94 314 PHE A C 1
ATOM 2379 O O . PHE A 1 314 ? -6.671 -0.326 3.742 1.00 94.94 314 PHE A O 1
ATOM 2386 N N . GLY A 1 315 ? -6.887 -2.003 2.266 1.00 90.12 315 GLY A N 1
ATOM 2387 C CA . GLY A 1 315 ? -7.325 -1.149 1.156 1.00 90.12 315 GLY A CA 1
ATOM 2388 C C . GLY A 1 315 ? -8.593 -0.340 1.473 1.00 90.12 315 GLY A C 1
ATOM 2389 O O . GLY A 1 315 ? -8.802 0.741 0.921 1.00 90.12 315 GLY A O 1
ATOM 2390 N N . SER A 1 316 ? -9.416 -0.820 2.412 1.00 88.38 316 SER A N 1
ATOM 2391 C CA . SER A 1 316 ? -10.622 -0.132 2.889 1.00 88.38 316 SER A CA 1
ATOM 2392 C C . SER A 1 316 ? -10.380 0.774 4.104 1.00 88.38 316 SER A C 1
ATOM 2394 O O . SER A 1 316 ? -11.201 1.651 4.377 1.00 88.38 316 SER A O 1
ATOM 2396 N N . ALA A 1 317 ? -9.262 0.606 4.817 1.00 90.56 317 ALA A N 1
ATOM 2397 C CA . ALA A 1 317 ? -8.963 1.306 6.067 1.00 90.56 317 ALA A CA 1
ATOM 2398 C C . ALA A 1 317 ? -8.671 2.805 5.880 1.00 90.56 317 ALA A C 1
ATOM 2400 O O . ALA A 1 317 ? -8.922 3.601 6.790 1.00 90.56 317 ALA A O 1
ATOM 2401 N N . ARG A 1 318 ? -8.180 3.191 4.688 1.00 87.62 318 ARG A N 1
ATOM 2402 C CA . ARG A 1 318 ? -7.821 4.574 4.313 1.00 87.62 318 ARG A CA 1
ATOM 2403 C C . ARG A 1 318 ? -6.854 5.227 5.310 1.00 87.62 318 ARG A C 1
ATOM 2405 O O . ARG A 1 318 ? -7.042 6.378 5.707 1.00 87.62 318 ARG A O 1
ATOM 2412 N N . LEU A 1 319 ? -5.836 4.473 5.723 1.00 90.56 319 LEU A N 1
ATOM 2413 C CA . LEU A 1 319 ? -4.766 4.974 6.584 1.00 90.56 319 LEU A CA 1
ATOM 2414 C C . LEU A 1 319 ? -3.874 5.936 5.796 1.00 90.56 319 LEU A C 1
ATOM 2416 O O . LEU A 1 319 ? -3.578 5.714 4.622 1.00 90.56 319 LEU A O 1
ATOM 2420 N N . ASN A 1 320 ? -3.478 7.036 6.430 1.00 83.56 320 ASN A N 1
ATOM 2421 C CA . ASN A 1 320 ? -2.699 8.070 5.758 1.00 83.56 320 ASN A CA 1
ATOM 2422 C C . ASN A 1 320 ? -1.222 7.662 5.702 1.00 83.56 320 ASN A C 1
ATOM 2424 O O . ASN A 1 320 ? -0.710 7.125 6.686 1.00 83.56 320 ASN A O 1
ATOM 2428 N N . ARG A 1 321 ? -0.543 7.930 4.574 1.00 84.44 321 ARG A N 1
ATOM 2429 C CA . ARG A 1 321 ? 0.905 7.687 4.371 1.00 84.44 321 ARG A CA 1
ATOM 2430 C C . ARG A 1 321 ? 1.367 6.311 4.887 1.00 84.44 321 ARG A C 1
ATOM 2432 O O . ARG A 1 321 ? 2.412 6.192 5.511 1.00 84.44 321 ARG A O 1
ATOM 2439 N N . THR A 1 322 ? 0.534 5.295 4.683 1.00 90.56 322 THR A N 1
ATOM 2440 C CA . THR A 1 322 ? 0.759 3.912 5.117 1.00 90.56 322 THR A CA 1
ATOM 2441 C C . THR A 1 322 ? 0.548 3.014 3.906 1.00 90.56 322 THR A C 1
ATOM 2443 O O . THR A 1 322 ? -0.406 3.217 3.155 1.00 90.56 322 THR A O 1
ATOM 2446 N N . GLY A 1 323 ? 1.420 2.025 3.729 1.00 91.31 323 GLY A N 1
ATOM 2447 C CA . GLY A 1 323 ? 1.445 1.126 2.569 1.00 91.31 323 GLY A CA 1
ATOM 2448 C C . GLY A 1 323 ? 1.635 -0.342 2.961 1.00 91.31 323 GLY A C 1
ATOM 2449 O O . GLY A 1 323 ? 1.815 -0.655 4.139 1.00 91.31 323 GLY A O 1
ATOM 2450 N N . LEU A 1 324 ? 1.601 -1.245 1.976 1.00 93.44 324 LEU A N 1
ATOM 2451 C CA . LEU A 1 324 ? 1.748 -2.693 2.190 1.00 93.44 324 LEU A CA 1
ATOM 2452 C C . LEU A 1 324 ? 3.122 -3.081 2.753 1.00 93.44 324 LEU A C 1
ATOM 2454 O O . LEU A 1 324 ? 3.244 -4.079 3.458 1.00 93.44 324 LEU A O 1
ATOM 2458 N N . GLU A 1 325 ? 4.157 -2.298 2.460 1.00 91.44 325 GLU A N 1
ATOM 2459 C CA . GLU A 1 325 ? 5.489 -2.424 3.051 1.00 91.44 325 GLU A CA 1
ATOM 2460 C C . GLU A 1 325 ? 5.440 -2.327 4.584 1.00 91.44 325 GLU A C 1
ATOM 2462 O O . GLU A 1 325 ? 6.045 -3.137 5.279 1.00 91.44 325 GLU A O 1
ATOM 2467 N N . HIS A 1 326 ? 4.605 -1.435 5.120 1.00 93.88 326 HIS A N 1
ATOM 2468 C CA . HIS A 1 326 ? 4.454 -1.246 6.559 1.00 93.88 326 HIS A CA 1
ATOM 2469 C C . HIS A 1 326 ? 3.654 -2.384 7.209 1.00 93.88 326 HIS A C 1
ATOM 2471 O O . HIS A 1 326 ? 3.924 -2.745 8.349 1.00 93.88 326 HIS A O 1
ATOM 2477 N N . LEU A 1 327 ? 2.692 -2.987 6.499 1.00 95.62 327 LEU A N 1
ATOM 2478 C CA . LEU A 1 327 ? 2.002 -4.190 6.987 1.00 95.62 327 LEU A CA 1
ATOM 2479 C C . LEU A 1 327 ? 2.958 -5.371 7.129 1.00 95.62 327 LEU A C 1
ATOM 2481 O O . LEU A 1 327 ? 2.918 -6.071 8.138 1.00 95.62 327 LEU A O 1
ATOM 2485 N N . ARG A 1 328 ? 3.825 -5.576 6.131 1.00 94.56 328 ARG A N 1
ATOM 2486 C CA . ARG A 1 328 ? 4.853 -6.623 6.183 1.00 94.56 328 ARG A CA 1
ATOM 2487 C C . ARG A 1 328 ? 5.819 -6.392 7.330 1.00 94.56 328 ARG A C 1
ATOM 2489 O O . ARG A 1 328 ? 6.150 -7.346 8.013 1.00 94.56 328 ARG A O 1
ATOM 2496 N N . LEU A 1 329 ? 6.178 -5.137 7.583 1.00 94.38 329 LEU A N 1
ATOM 2497 C CA . LEU A 1 329 ? 7.010 -4.765 8.719 1.00 94.38 329 LEU A CA 1
ATOM 2498 C C . LEU A 1 329 ? 6.360 -5.084 10.073 1.00 94.38 329 LEU A C 1
ATOM 2500 O O . LEU A 1 329 ? 7.051 -5.462 11.009 1.00 94.38 329 LEU A O 1
ATOM 2504 N N . VAL A 1 330 ? 5.036 -4.937 10.203 1.00 96.56 330 VAL A N 1
ATOM 2505 C CA . VAL A 1 330 ? 4.338 -5.379 11.422 1.00 96.56 330 VAL A CA 1
ATOM 2506 C C . VAL A 1 330 ? 4.362 -6.902 11.525 1.00 96.56 330 VAL A C 1
ATOM 2508 O O . VAL A 1 330 ? 4.633 -7.413 12.605 1.00 96.56 330 VAL A O 1
ATOM 2511 N N . ALA A 1 331 ? 4.075 -7.614 10.429 1.00 95.62 331 ALA A N 1
ATOM 2512 C CA . ALA A 1 331 ? 4.037 -9.077 10.406 1.00 95.62 331 ALA A CA 1
ATOM 2513 C C . ALA A 1 331 ? 5.411 -9.714 10.681 1.00 95.62 331 ALA A C 1
ATOM 2515 O O . ALA A 1 331 ? 5.488 -10.730 11.366 1.00 95.62 331 ALA A O 1
ATOM 2516 N N . ASP A 1 332 ? 6.478 -9.106 10.166 1.00 93.31 332 ASP A N 1
ATOM 2517 C CA . ASP A 1 332 ? 7.861 -9.534 10.341 1.00 93.31 332 ASP A CA 1
ATOM 2518 C C . ASP A 1 332 ? 8.784 -8.314 10.521 1.00 93.31 332 ASP A C 1
ATOM 2520 O O . ASP A 1 332 ? 9.415 -7.843 9.569 1.00 93.31 332 ASP A O 1
ATOM 2524 N N . PRO A 1 333 ? 8.888 -7.776 11.749 1.00 91.00 333 PRO A N 1
ATOM 2525 C CA . PRO A 1 333 ? 9.776 -6.651 12.032 1.00 91.00 333 PRO A CA 1
ATOM 2526 C C . PRO A 1 333 ? 11.258 -7.028 11.918 1.00 91.00 333 PRO A C 1
ATOM 2528 O O . PRO A 1 333 ? 12.100 -6.134 11.920 1.00 91.00 333 PRO A O 1
ATOM 2531 N N . GLY A 1 334 ? 11.579 -8.328 11.845 1.00 88.06 334 GLY A N 1
ATOM 2532 C CA . GLY A 1 334 ? 12.934 -8.851 11.693 1.00 88.06 334 GLY A CA 1
ATOM 2533 C C . GLY A 1 334 ? 13.526 -8.647 10.296 1.00 88.06 334 GLY A C 1
ATOM 2534 O O . GLY A 1 334 ? 14.738 -8.757 10.128 1.00 88.06 334 GLY A O 1
ATOM 2535 N N . ALA A 1 335 ? 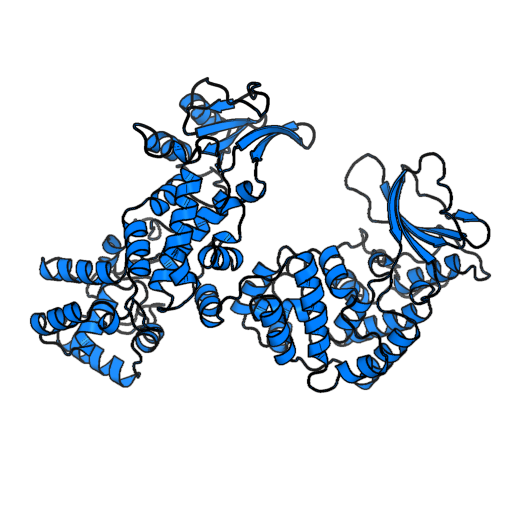12.684 -8.349 9.305 1.00 83.88 335 ALA A N 1
ATOM 2536 C CA . ALA A 1 335 ? 13.086 -8.201 7.910 1.00 83.88 335 ALA A CA 1
ATOM 2537 C C . ALA A 1 335 ? 13.668 -6.816 7.562 1.00 83.88 335 ALA A C 1
ATOM 2539 O O . ALA A 1 335 ? 14.133 -6.628 6.440 1.00 83.88 335 ALA A O 1
ATOM 2540 N N . GLU A 1 336 ? 13.633 -5.849 8.486 1.00 84.25 336 GLU A N 1
ATOM 2541 C CA . GLU A 1 336 ? 14.016 -4.458 8.225 1.00 84.25 336 GLU A CA 1
ATOM 2542 C C . GLU A 1 336 ? 15.163 -4.001 9.131 1.00 84.25 336 GLU A C 1
ATOM 2544 O O . GLU A 1 336 ? 15.020 -3.882 10.354 1.00 84.25 336 GLU A O 1
ATOM 2549 N N . ASP A 1 337 ? 16.292 -3.651 8.515 1.00 85.12 337 ASP A N 1
ATOM 2550 C CA . ASP A 1 337 ? 17.509 -3.226 9.211 1.00 85.12 337 ASP A CA 1
ATOM 2551 C C . ASP A 1 337 ? 17.257 -2.051 10.168 1.00 85.12 337 ASP A C 1
ATOM 2553 O O . ASP A 1 337 ? 17.811 -2.025 11.271 1.00 85.12 337 ASP A O 1
ATOM 2557 N N . ALA A 1 338 ? 16.380 -1.110 9.791 1.00 84.44 338 ALA A N 1
ATOM 2558 C CA . ALA A 1 338 ? 16.022 0.043 10.620 1.00 84.44 338 ALA A CA 1
ATOM 2559 C C . ALA A 1 338 ? 15.343 -0.337 11.948 1.00 84.44 338 ALA A C 1
ATOM 2561 O O . ALA A 1 338 ? 15.427 0.419 12.918 1.00 84.44 338 ALA A O 1
ATOM 2562 N N . LEU A 1 339 ? 14.671 -1.493 12.008 1.00 87.31 339 LEU A N 1
ATOM 2563 C CA . LEU A 1 339 ? 14.056 -2.010 13.231 1.00 87.31 339 LEU A CA 1
ATOM 2564 C C . LEU A 1 339 ? 14.936 -3.019 13.966 1.00 87.31 339 LEU A C 1
ATOM 2566 O O . LEU A 1 339 ? 14.718 -3.229 15.159 1.00 87.31 339 LEU A O 1
ATOM 2570 N N . CYS A 1 340 ? 15.956 -3.589 13.321 1.00 87.25 340 CYS A N 1
ATOM 2571 C CA . CYS A 1 340 ? 16.826 -4.610 13.912 1.00 87.25 340 CYS A CA 1
ATOM 2572 C C . CYS A 1 340 ? 18.177 -4.090 14.415 1.00 87.25 340 CYS A C 1
ATOM 2574 O O . CYS A 1 340 ? 18.780 -4.725 15.282 1.00 87.25 340 CYS A O 1
ATOM 2576 N N . ARG A 1 341 ? 18.650 -2.941 13.924 1.00 88.12 341 ARG A N 1
ATOM 2577 C CA . ARG A 1 341 ? 19.978 -2.400 14.242 1.00 88.12 341 ARG A CA 1
ATOM 2578 C C . ARG A 1 341 ? 19.877 -1.003 14.836 1.00 88.12 341 ARG A C 1
ATOM 2580 O O . ARG A 1 341 ? 19.121 -0.166 14.352 1.00 88.12 341 ARG A O 1
ATOM 2587 N N . ASP A 1 342 ? 20.675 -0.732 15.865 1.00 89.50 342 ASP A N 1
ATOM 2588 C CA . ASP A 1 342 ? 20.801 0.630 16.381 1.00 89.50 342 ASP A CA 1
ATOM 2589 C C . ASP A 1 342 ? 21.500 1.527 15.353 1.00 89.50 342 ASP A C 1
ATOM 2591 O O . ASP A 1 342 ? 22.554 1.186 14.809 1.00 89.50 342 ASP A O 1
ATOM 2595 N N . ALA A 1 343 ? 20.908 2.696 15.110 1.00 90.19 343 ALA A N 1
ATOM 2596 C CA . ALA A 1 343 ? 21.454 3.728 14.241 1.00 90.19 343 ALA A CA 1
ATOM 2597 C C . ALA A 1 343 ? 21.955 4.919 15.064 1.00 90.19 343 ALA A C 1
ATOM 2599 O O . ALA A 1 343 ? 21.255 5.438 15.936 1.00 90.19 343 ALA A O 1
ATOM 2600 N N . SER A 1 344 ? 23.157 5.393 14.742 1.00 92.75 344 SER A N 1
ATOM 2601 C CA . SER A 1 344 ? 23.633 6.716 15.138 1.00 92.75 344 SER A CA 1
ATOM 2602 C C . SER A 1 344 ? 23.408 7.695 13.991 1.00 92.75 344 SER A C 1
ATOM 2604 O O . SER A 1 344 ? 23.428 7.315 12.820 1.00 92.75 344 SER A O 1
ATOM 2606 N N . SER A 1 345 ? 23.129 8.952 14.324 1.00 94.62 345 SER A N 1
ATOM 2607 C CA . SER A 1 345 ? 22.803 9.998 13.355 1.00 94.62 345 SER A CA 1
ATOM 2608 C C . SER A 1 345 ? 23.690 11.218 13.558 1.00 94.62 345 SER A C 1
ATOM 2610 O O . SER A 1 345 ? 24.036 11.553 14.691 1.00 94.62 345 SER A O 1
ATOM 2612 N N . TRP A 1 346 ? 24.039 11.891 12.469 1.00 93.12 346 TRP A N 1
ATOM 2613 C CA . TRP A 1 346 ? 24.818 13.129 12.485 1.00 93.12 346 TRP A CA 1
ATOM 2614 C C . TRP A 1 346 ? 24.332 14.072 11.389 1.00 93.12 346 TRP A C 1
ATOM 2616 O O . TRP A 1 346 ? 23.649 13.658 10.450 1.00 93.12 346 TRP A O 1
ATOM 2626 N N . ILE A 1 347 ? 24.682 15.349 11.517 1.00 93.19 347 ILE A N 1
ATOM 2627 C CA . ILE A 1 347 ? 24.372 16.362 10.511 1.00 93.19 347 ILE A CA 1
ATOM 2628 C C . ILE A 1 347 ? 25.595 16.561 9.621 1.00 93.19 347 ILE A C 1
ATOM 2630 O O . ILE A 1 347 ? 26.720 16.697 10.104 1.00 93.19 347 ILE A O 1
ATOM 2634 N N . GLU A 1 348 ? 25.362 16.560 8.317 1.00 91.81 348 GLU A N 1
ATOM 2635 C CA . GLU A 1 348 ? 26.357 16.809 7.283 1.00 91.81 348 GLU A CA 1
ATOM 2636 C C . GLU A 1 348 ? 25.957 18.055 6.489 1.00 91.81 348 GLU A C 1
ATOM 2638 O O . GLU A 1 348 ? 24.795 18.218 6.113 1.00 91.81 348 GLU A O 1
ATOM 2643 N N . MET A 1 349 ? 26.911 18.957 6.260 1.00 89.12 349 MET A N 1
ATOM 2644 C CA . MET A 1 349 ? 26.692 20.142 5.433 1.00 89.12 349 MET A CA 1
ATOM 2645 C C . MET A 1 349 ? 27.075 19.819 3.992 1.00 89.12 349 MET A C 1
ATOM 2647 O O . MET A 1 349 ? 28.226 19.496 3.716 1.00 89.12 349 MET A O 1
ATOM 2651 N N . GLU A 1 350 ? 26.121 19.936 3.073 1.00 86.81 350 GLU A N 1
ATOM 2652 C CA . GLU A 1 350 ? 26.330 19.690 1.644 1.00 86.81 350 GLU A CA 1
ATOM 2653 C C . GLU A 1 350 ? 26.071 20.951 0.827 1.00 86.81 350 GLU A C 1
ATOM 2655 O O . GLU A 1 350 ? 25.216 21.763 1.177 1.00 86.81 350 GLU A O 1
ATOM 2660 N N . GLU A 1 351 ? 26.767 21.101 -0.299 1.00 83.69 351 GLU A N 1
ATOM 2661 C CA . GLU A 1 351 ? 26.453 22.145 -1.269 1.00 83.69 351 GLU A CA 1
ATOM 2662 C C . GLU A 1 351 ? 25.349 21.661 -2.218 1.00 83.69 351 GLU A C 1
ATOM 2664 O O . GLU A 1 351 ? 25.499 20.667 -2.930 1.00 83.69 351 GLU A O 1
ATOM 2669 N N . TYR A 1 352 ? 24.227 22.376 -2.253 1.00 76.12 352 TYR A N 1
ATOM 2670 C CA . TYR A 1 352 ? 23.135 22.122 -3.184 1.00 76.12 352 TYR A CA 1
ATOM 2671 C C . TYR A 1 352 ? 22.728 23.424 -3.868 1.00 76.12 352 TYR A C 1
ATOM 2673 O O . TYR A 1 352 ? 22.350 24.391 -3.210 1.00 76.12 352 TYR A O 1
ATOM 2681 N N . ALA A 1 353 ? 22.818 23.452 -5.202 1.00 77.19 353 ALA A N 1
ATOM 2682 C CA . ALA A 1 353 ? 22.556 24.644 -6.014 1.00 77.19 353 ALA A CA 1
ATOM 2683 C C . ALA A 1 353 ? 23.336 25.896 -5.543 1.00 77.19 353 ALA A C 1
ATOM 2685 O O . ALA A 1 353 ? 22.790 27.000 -5.509 1.00 77.19 353 ALA A O 1
ATOM 2686 N N . GLY A 1 354 ? 24.610 25.715 -5.163 1.00 77.06 354 GLY A N 1
ATOM 2687 C CA . GLY A 1 354 ? 25.489 26.795 -4.701 1.00 77.06 354 GLY A CA 1
ATOM 2688 C C . GLY A 1 354 ? 25.214 27.286 -3.277 1.00 77.06 354 GLY A C 1
ATOM 2689 O O . GLY A 1 354 ? 25.617 28.395 -2.936 1.00 77.06 354 GLY A O 1
ATOM 2690 N N . ARG A 1 355 ? 24.475 26.519 -2.462 1.00 77.75 355 ARG A N 1
ATOM 2691 C CA . ARG A 1 355 ? 24.099 26.889 -1.087 1.00 77.75 355 ARG A CA 1
ATOM 2692 C C . ARG A 1 355 ? 24.389 25.756 -0.099 1.00 77.75 355 ARG A C 1
ATOM 2694 O O . ARG A 1 355 ? 24.164 24.599 -0.461 1.00 77.75 355 ARG A O 1
ATOM 2701 N N . PRO A 1 356 ? 24.829 26.057 1.136 1.00 81.88 356 PRO A N 1
ATOM 2702 C CA . PRO A 1 356 ? 25.001 25.050 2.176 1.00 81.88 356 PRO A CA 1
ATOM 2703 C C . PRO A 1 356 ? 23.641 24.544 2.679 1.00 81.88 356 PRO A C 1
ATOM 2705 O O . PRO A 1 356 ? 22.730 25.313 2.982 1.00 81.88 356 PRO A O 1
ATOM 2708 N N . VAL A 1 357 ? 23.492 23.226 2.762 1.00 84.56 357 VAL A N 1
ATOM 2709 C CA . VAL A 1 357 ? 22.247 22.529 3.090 1.00 84.56 357 VAL A CA 1
ATOM 2710 C C . VAL A 1 357 ? 22.565 21.434 4.107 1.00 84.56 357 VAL A C 1
ATOM 2712 O O . VAL A 1 357 ? 23.290 20.493 3.806 1.00 84.56 357 VAL A O 1
ATOM 2715 N N . ALA A 1 358 ? 21.986 21.538 5.305 1.00 88.75 358 ALA A N 1
ATOM 2716 C CA . ALA A 1 358 ? 22.165 20.559 6.379 1.00 88.75 358 ALA A CA 1
ATOM 2717 C C . ALA A 1 358 ? 21.346 19.278 6.143 1.00 88.75 358 ALA A C 1
ATOM 2719 O O . ALA A 1 358 ? 20.110 19.305 6.159 1.00 88.75 358 ALA A O 1
ATOM 2720 N N . ARG A 1 359 ? 22.009 18.143 5.936 1.00 89.69 359 ARG A N 1
ATOM 2721 C CA . ARG A 1 359 ? 21.362 16.839 5.758 1.00 89.69 359 ARG A CA 1
ATOM 2722 C C . ARG A 1 359 ? 21.579 15.953 6.970 1.00 89.69 359 ARG A C 1
ATOM 2724 O O . ARG A 1 359 ? 22.672 15.894 7.526 1.00 89.69 359 ARG A O 1
ATOM 2731 N N . LEU A 1 360 ? 20.522 15.250 7.365 1.00 92.06 360 LEU A N 1
ATOM 2732 C CA . LEU A 1 360 ? 20.633 14.208 8.372 1.00 92.06 360 LEU A CA 1
ATOM 2733 C C . LEU A 1 360 ? 21.160 12.937 7.721 1.00 92.06 360 LEU A C 1
ATOM 2735 O O . LEU A 1 360 ? 20.613 12.471 6.722 1.00 92.06 360 LEU A O 1
ATOM 2739 N N . ARG A 1 361 ? 22.211 12.379 8.310 1.00 93.94 361 ARG A N 1
ATOM 2740 C CA . ARG A 1 361 ? 22.804 11.107 7.918 1.00 93.94 361 ARG A CA 1
ATOM 2741 C C . ARG A 1 361 ? 22.674 10.108 9.053 1.00 93.94 361 ARG A C 1
ATOM 2743 O O . ARG A 1 361 ? 22.615 10.486 10.223 1.00 93.94 361 ARG A O 1
ATOM 2750 N N . HIS A 1 362 ? 22.658 8.834 8.686 1.00 93.94 362 HIS A N 1
ATOM 2751 C CA . HIS A 1 362 ? 22.528 7.718 9.610 1.00 93.94 362 HIS A CA 1
ATOM 2752 C C . HIS A 1 362 ? 23.596 6.665 9.319 1.00 93.94 362 HIS A C 1
ATOM 2754 O O . HIS A 1 362 ? 23.993 6.478 8.170 1.00 93.94 362 HIS A O 1
ATOM 2760 N N . SER A 1 363 ? 24.028 5.936 10.350 1.00 93.69 363 SER A N 1
ATOM 2761 C CA . SER A 1 363 ? 24.918 4.777 10.194 1.00 93.69 363 SER A CA 1
ATOM 2762 C C . SER A 1 363 ? 24.240 3.587 9.503 1.00 93.69 363 SER A C 1
ATOM 2764 O O . SER A 1 363 ? 24.925 2.720 8.967 1.00 93.69 363 SER A O 1
ATOM 2766 N N . VAL A 1 364 ? 22.905 3.552 9.520 1.00 91.75 364 VAL A N 1
ATOM 2767 C CA . VAL A 1 364 ? 22.050 2.603 8.799 1.00 91.75 364 VAL A CA 1
ATOM 2768 C C . VAL A 1 364 ? 21.132 3.425 7.903 1.00 91.75 364 VAL A C 1
ATOM 2770 O O . VAL A 1 364 ? 20.321 4.193 8.411 1.00 91.75 364 VAL A O 1
ATOM 2773 N N . GLU A 1 365 ? 21.257 3.290 6.583 1.00 89.06 365 GLU A N 1
ATOM 2774 C CA . GLU A 1 365 ? 20.545 4.140 5.615 1.00 89.06 365 GLU A CA 1
ATOM 2775 C C . GLU A 1 365 ? 19.019 4.076 5.777 1.00 89.06 365 GLU A C 1
ATOM 2777 O O . GLU A 1 365 ? 18.357 5.113 5.807 1.00 89.06 365 GLU A O 1
ATOM 2782 N N . ALA A 1 366 ? 18.474 2.880 6.019 1.00 87.69 366 ALA A N 1
ATOM 2783 C CA . ALA A 1 366 ? 17.046 2.663 6.253 1.00 87.69 366 ALA A CA 1
ATOM 2784 C C . ALA A 1 366 ? 16.485 3.434 7.470 1.00 87.69 366 ALA A C 1
ATOM 2786 O O . ALA A 1 366 ? 15.280 3.675 7.555 1.00 87.69 366 ALA A O 1
ATOM 2787 N N . ALA A 1 367 ? 17.339 3.885 8.401 1.00 91.00 367 ALA A N 1
ATOM 2788 C CA . ALA A 1 367 ? 16.906 4.704 9.532 1.00 91.00 367 ALA A CA 1
ATOM 2789 C C . ALA A 1 367 ? 16.336 6.071 9.104 1.00 91.00 367 ALA A C 1
ATOM 2791 O O . ALA A 1 367 ? 15.566 6.665 9.861 1.00 91.00 367 ALA A O 1
ATOM 2792 N N . ALA A 1 368 ? 16.651 6.542 7.890 1.00 90.00 368 ALA A N 1
ATOM 2793 C CA . ALA A 1 368 ? 16.084 7.766 7.324 1.00 90.00 368 ALA A CA 1
ATOM 2794 C C . ALA A 1 368 ? 14.551 7.706 7.185 1.00 90.00 368 ALA A C 1
ATOM 2796 O O . ALA A 1 368 ? 13.878 8.723 7.354 1.00 90.00 368 ALA A O 1
ATOM 2797 N N . GLU A 1 369 ? 13.991 6.514 6.954 1.00 88.81 369 GLU A N 1
ATOM 2798 C CA . GLU A 1 369 ? 12.549 6.294 6.777 1.00 88.81 369 GLU A CA 1
ATOM 2799 C C . GLU A 1 369 ? 11.805 6.065 8.104 1.00 88.81 369 GLU A C 1
ATOM 2801 O O . GLU A 1 369 ? 10.571 6.013 8.134 1.00 88.81 369 GLU A O 1
ATOM 2806 N N . LEU A 1 370 ? 12.520 5.975 9.236 1.00 91.50 370 LEU A N 1
ATOM 2807 C CA . LEU A 1 370 ? 11.906 5.739 10.546 1.00 91.50 370 LEU A CA 1
ATOM 2808 C C . LEU A 1 370 ? 10.773 6.721 10.884 1.00 91.50 370 LEU A C 1
ATOM 2810 O O . LEU A 1 370 ? 9.752 6.250 11.373 1.00 91.50 370 LEU A O 1
ATOM 2814 N N . PRO A 1 371 ? 10.848 8.042 10.625 1.00 89.31 371 PRO A N 1
ATOM 2815 C CA . PRO A 1 371 ? 9.731 8.942 10.923 1.00 89.31 371 PRO A CA 1
ATOM 2816 C C . PRO A 1 371 ? 8.417 8.541 10.233 1.00 89.31 371 PRO A C 1
ATOM 2818 O O . PRO A 1 371 ? 7.351 8.598 10.853 1.00 89.31 371 PRO A O 1
ATOM 2821 N N . VAL A 1 372 ? 8.482 8.101 8.971 1.00 88.69 372 VAL A N 1
ATOM 2822 C CA . VAL A 1 372 ? 7.314 7.624 8.214 1.00 88.69 372 VAL A CA 1
ATOM 2823 C C . VAL A 1 372 ? 6.844 6.286 8.774 1.00 88.69 372 VAL A C 1
ATOM 2825 O O . VAL A 1 372 ? 5.662 6.140 9.097 1.00 88.69 372 VAL A O 1
ATOM 2828 N N . THR A 1 373 ? 7.782 5.363 8.985 1.00 92.00 373 THR A N 1
ATOM 2829 C CA . THR A 1 373 ? 7.534 4.037 9.553 1.00 92.00 373 THR A CA 1
ATOM 2830 C C . THR A 1 373 ? 6.860 4.106 10.921 1.00 92.00 373 THR A C 1
ATOM 2832 O O . THR A 1 373 ? 5.871 3.419 11.152 1.00 92.00 373 THR A O 1
ATOM 2835 N N . LEU A 1 374 ? 7.315 4.972 11.827 1.00 93.19 374 LEU A N 1
ATOM 2836 C CA . LEU A 1 374 ? 6.728 5.136 13.160 1.00 93.19 374 LEU A CA 1
ATOM 2837 C C . LEU A 1 374 ? 5.273 5.622 13.082 1.00 93.19 374 LEU A C 1
ATOM 2839 O O . LEU A 1 374 ? 4.412 5.101 13.793 1.00 93.19 374 LEU A O 1
ATOM 2843 N N . GLY A 1 375 ? 4.982 6.586 12.201 1.00 91.25 375 GLY A N 1
ATOM 2844 C CA . GLY A 1 375 ? 3.618 7.079 11.977 1.00 91.25 375 GLY A CA 1
ATOM 2845 C C . GLY A 1 375 ? 2.693 6.016 11.374 1.00 91.25 375 GLY A C 1
ATOM 2846 O O . GLY A 1 375 ? 1.535 5.880 11.784 1.00 91.25 375 GLY A O 1
ATOM 2847 N N . ALA A 1 376 ? 3.211 5.212 10.445 1.00 94.19 376 ALA A N 1
ATOM 2848 C CA . ALA A 1 376 ? 2.503 4.070 9.879 1.00 94.19 376 ALA A CA 1
ATOM 2849 C C . ALA A 1 376 ? 2.232 2.984 10.935 1.00 94.19 376 ALA A C 1
ATOM 2851 O O . ALA A 1 376 ? 1.088 2.563 11.097 1.00 94.19 376 ALA A O 1
ATOM 2852 N N . LEU A 1 377 ? 3.242 2.584 11.713 1.00 95.50 377 LEU A N 1
ATOM 2853 C CA . LEU A 1 377 ? 3.122 1.573 12.768 1.00 95.50 377 LEU A CA 1
ATOM 2854 C C . LEU A 1 377 ? 2.147 1.999 13.869 1.00 95.50 377 LEU A C 1
ATOM 2856 O O . LEU A 1 377 ? 1.363 1.174 14.333 1.00 95.50 377 LEU A O 1
ATOM 2860 N N . ALA A 1 378 ? 2.121 3.282 14.243 1.00 95.38 378 ALA A N 1
ATOM 2861 C CA . ALA A 1 378 ? 1.146 3.786 15.206 1.00 95.38 378 ALA A CA 1
ATOM 2862 C C . ALA A 1 378 ? -0.304 3.571 14.735 1.00 95.38 378 ALA A C 1
ATOM 2864 O O . ALA A 1 378 ? -1.153 3.129 15.507 1.00 95.38 378 ALA A O 1
ATOM 2865 N N . GLN A 1 379 ? -0.591 3.820 13.455 1.00 96.00 379 GLN A N 1
ATOM 2866 C CA . GLN A 1 379 ? -1.909 3.529 12.886 1.00 96.00 379 GLN A CA 1
ATOM 2867 C C . GLN A 1 379 ? -2.152 2.025 12.743 1.00 96.00 379 GLN A C 1
ATOM 2869 O O . GLN A 1 379 ? -3.239 1.555 13.068 1.00 96.00 379 GLN A O 1
ATOM 2874 N N . LEU A 1 380 ? -1.161 1.267 12.270 1.00 97.75 380 LEU A N 1
ATOM 2875 C CA . LEU A 1 380 ? -1.307 -0.160 11.997 1.00 97.75 380 LEU A CA 1
ATOM 2876 C C . LEU A 1 380 ? -1.507 -0.988 13.263 1.00 97.75 380 LEU A C 1
ATOM 2878 O O . LEU A 1 380 ? -2.338 -1.879 13.236 1.00 97.75 380 LEU A O 1
ATOM 2882 N N . ILE A 1 381 ? -0.837 -0.684 14.376 1.00 97.69 381 ILE A N 1
ATOM 2883 C CA . ILE A 1 381 ? -1.060 -1.380 15.656 1.00 97.69 381 ILE A CA 1
ATOM 2884 C C . ILE A 1 381 ? -2.503 -1.167 16.138 1.00 97.69 381 ILE A C 1
ATOM 2886 O O . ILE A 1 381 ? -3.206 -2.116 16.499 1.00 97.69 381 ILE A O 1
ATOM 2890 N N . ALA A 1 382 ? -2.972 0.082 16.098 1.00 96.81 382 ALA A N 1
ATOM 2891 C CA . ALA A 1 382 ? -4.331 0.441 16.489 1.00 96.81 382 ALA A CA 1
ATOM 2892 C C . ALA A 1 382 ? -5.391 -0.156 15.542 1.00 96.81 382 ALA A C 1
ATOM 2894 O O . ALA A 1 382 ? -6.457 -0.574 15.980 1.00 96.81 382 ALA A O 1
ATOM 2895 N N . TRP A 1 383 ? -5.102 -0.235 14.244 1.00 97.62 383 TRP A N 1
ATOM 2896 C CA . TRP A 1 383 ? -6.000 -0.813 13.248 1.00 97.62 383 TRP A CA 1
ATOM 2897 C C . TRP A 1 383 ? -6.007 -2.348 13.286 1.00 97.62 383 TRP A C 1
ATOM 2899 O O . TRP A 1 383 ? -7.067 -2.949 13.424 1.00 97.62 383 TRP A O 1
ATOM 2909 N N . ALA A 1 384 ? -4.844 -2.993 13.216 1.00 97.44 384 ALA A N 1
ATOM 2910 C CA . ALA A 1 384 ? -4.706 -4.438 13.043 1.00 97.44 384 ALA A CA 1
ATOM 2911 C C . ALA A 1 384 ? -5.291 -5.238 14.213 1.00 97.44 384 ALA A C 1
ATOM 2913 O O . ALA A 1 384 ? -5.933 -6.256 13.981 1.00 97.44 384 ALA A O 1
ATOM 2914 N N . HIS A 1 385 ? -5.142 -4.787 15.465 1.00 95.12 385 HIS A N 1
ATOM 2915 C CA . HIS A 1 385 ? -5.743 -5.519 16.589 1.00 95.12 385 HIS A CA 1
ATOM 2916 C C . HIS A 1 385 ? -7.284 -5.469 16.578 1.00 95.12 385 HIS A C 1
ATOM 2918 O O . HIS A 1 385 ? -7.926 -6.390 17.075 1.00 95.12 385 HIS A O 1
ATOM 2924 N N . ALA A 1 386 ? -7.871 -4.399 16.031 1.00 94.06 386 ALA A N 1
ATOM 2925 C CA . ALA A 1 386 ? -9.313 -4.160 16.031 1.00 94.06 386 ALA A CA 1
ATOM 2926 C C . ALA A 1 386 ? -10.011 -4.673 14.758 1.00 94.06 386 ALA A C 1
ATOM 2928 O O . ALA A 1 386 ? -11.193 -5.027 14.795 1.00 94.06 386 ALA A O 1
ATOM 2929 N N . GLU A 1 387 ? -9.293 -4.679 13.633 1.00 94.06 387 GLU A N 1
ATOM 2930 C CA . GLU A 1 387 ? -9.820 -4.892 12.280 1.00 94.06 387 GLU A CA 1
ATOM 2931 C C . GLU A 1 387 ? -9.257 -6.140 11.589 1.00 94.06 387 GLU A C 1
ATOM 2933 O O . GLU A 1 387 ? -9.536 -6.339 10.408 1.00 94.06 387 GLU A O 1
ATOM 2938 N N . LEU A 1 388 ? -8.486 -6.983 12.283 1.00 95.94 388 LEU A N 1
ATOM 2939 C CA . LEU A 1 388 ? -8.044 -8.277 11.760 1.00 95.94 388 LEU A CA 1
ATOM 2940 C C . LEU A 1 388 ? -8.417 -9.419 12.718 1.00 95.94 388 LEU A C 1
ATOM 2942 O O . LEU A 1 388 ? -8.419 -9.235 13.942 1.00 95.94 388 LEU A O 1
ATOM 2946 N N . PRO A 1 389 ? -8.734 -10.610 12.183 1.00 95.19 389 PRO A N 1
ATOM 2947 C CA . PRO A 1 389 ? -9.132 -11.747 12.995 1.00 95.19 389 PRO A CA 1
ATOM 2948 C C . PRO A 1 389 ? -7.953 -12.336 13.775 1.00 95.19 389 PRO A C 1
ATOM 2950 O O . PRO A 1 389 ? -6.779 -12.094 13.493 1.00 95.19 389 PRO A O 1
ATOM 2953 N N . THR A 1 390 ? -8.263 -13.134 14.790 1.00 94.81 390 THR A N 1
ATOM 2954 C CA . THR A 1 390 ? -7.277 -13.927 15.533 1.00 94.81 390 THR A CA 1
ATOM 2955 C C . THR A 1 390 ? -6.613 -14.904 14.573 1.00 94.81 390 THR A C 1
ATOM 2957 O O . THR A 1 390 ? -7.314 -15.592 13.837 1.00 94.81 390 THR A O 1
ATOM 2960 N N . GLY A 1 391 ? -5.280 -14.961 14.582 1.00 93.56 391 GLY A N 1
ATOM 2961 C CA . GLY A 1 391 ? -4.500 -15.795 13.657 1.00 93.56 391 GLY A CA 1
ATOM 2962 C C . GLY A 1 391 ? -3.930 -15.038 12.454 1.00 93.56 391 GLY A C 1
ATOM 2963 O O . GLY A 1 391 ? -3.015 -15.541 11.814 1.00 93.56 391 GLY A O 1
ATOM 2964 N N . ASP A 1 392 ? -4.385 -13.810 12.178 1.00 96.56 392 ASP A N 1
ATOM 2965 C CA . ASP A 1 392 ? -3.801 -12.995 11.107 1.00 96.56 392 ASP A CA 1
ATOM 2966 C C . ASP A 1 392 ? -2.329 -12.635 11.420 1.00 96.56 392 ASP A C 1
ATOM 2968 O O . ASP A 1 392 ? -2.053 -12.124 12.512 1.00 96.56 392 ASP A O 1
ATOM 2972 N N . PRO A 1 393 ? -1.377 -12.852 10.489 1.00 95.81 393 PRO A N 1
ATOM 2973 C CA . PRO A 1 393 ? 0.049 -12.637 10.735 1.00 95.81 393 PRO A CA 1
ATOM 2974 C C . PRO A 1 393 ? 0.398 -11.182 11.073 1.00 95.81 393 PRO A C 1
ATOM 2976 O O . PRO A 1 393 ? 1.271 -10.946 11.905 1.00 95.81 393 PRO A O 1
ATOM 2979 N N . VAL A 1 394 ? -0.302 -10.194 10.501 1.00 97.56 394 VAL A N 1
ATOM 2980 C CA . VAL A 1 394 ? -0.082 -8.780 10.843 1.00 97.56 394 VAL A CA 1
ATOM 2981 C C . VAL A 1 394 ? -0.538 -8.517 12.271 1.00 97.56 394 VAL A C 1
ATOM 2983 O O . VAL A 1 394 ? 0.154 -7.838 13.025 1.00 97.56 394 VAL A O 1
ATOM 2986 N N . ARG A 1 395 ? -1.684 -9.072 12.683 1.00 97.19 395 ARG A N 1
ATOM 2987 C CA . ARG A 1 395 ? -2.141 -8.938 14.071 1.00 97.19 395 ARG A CA 1
ATOM 2988 C C . ARG A 1 395 ? -1.159 -9.607 15.031 1.00 97.19 395 ARG A C 1
ATOM 2990 O O . ARG A 1 395 ? -0.788 -8.983 16.017 1.00 97.19 395 ARG A O 1
ATOM 2997 N N . GLN A 1 396 ? -0.706 -10.822 14.729 1.00 96.19 396 GLN A N 1
ATOM 2998 C CA . GLN A 1 396 ? 0.230 -11.568 15.580 1.00 96.19 396 GLN A CA 1
ATOM 2999 C C . GLN A 1 396 ? 1.610 -10.910 15.692 1.00 96.19 396 GLN A C 1
ATOM 3001 O O . GLN A 1 396 ? 2.270 -11.042 16.720 1.00 96.19 396 GLN A O 1
ATOM 3006 N N . GLY A 1 397 ? 2.036 -10.158 14.676 1.00 96.69 397 GLY A N 1
ATOM 3007 C CA . GLY A 1 397 ? 3.309 -9.441 14.687 1.00 96.69 397 GLY A CA 1
ATOM 3008 C C . GLY A 1 397 ? 3.341 -8.186 15.576 1.00 96.69 397 GLY A C 1
ATOM 3009 O O . GLY A 1 397 ? 4.423 -7.711 15.930 1.00 96.69 397 GLY A O 1
ATOM 3010 N N . ILE A 1 398 ? 2.182 -7.673 16.020 1.00 98.00 398 ILE A N 1
ATOM 3011 C CA . ILE A 1 398 ? 2.074 -6.434 16.819 1.00 98.00 398 ILE A CA 1
ATOM 3012 C C . ILE A 1 398 ? 3.029 -6.393 18.029 1.00 98.00 398 ILE A C 1
ATOM 3014 O O . ILE A 1 398 ? 3.729 -5.385 18.177 1.00 98.00 398 ILE A O 1
ATOM 3018 N N . PRO A 1 399 ? 3.110 -7.424 18.900 1.00 98.12 399 PRO A N 1
ATOM 3019 C CA . PRO A 1 399 ? 3.977 -7.369 20.076 1.00 98.12 399 PRO A CA 1
ATOM 3020 C C . PRO A 1 399 ? 5.460 -7.264 19.704 1.00 98.12 399 PRO A C 1
ATOM 3022 O O . PRO A 1 399 ? 6.198 -6.485 20.311 1.00 98.12 399 PRO A O 1
ATOM 3025 N N . ALA A 1 400 ? 5.892 -8.004 18.677 1.00 97.00 400 ALA A N 1
ATOM 3026 C CA . ALA A 1 400 ? 7.269 -7.978 18.197 1.00 97.00 400 ALA A CA 1
ATOM 3027 C C . ALA A 1 400 ? 7.616 -6.625 17.559 1.00 97.00 400 ALA A C 1
ATOM 3029 O O . ALA A 1 400 ? 8.662 -6.057 17.877 1.00 97.00 400 ALA A O 1
ATOM 3030 N N . ALA A 1 401 ? 6.723 -6.078 16.729 1.00 96.88 401 ALA A N 1
ATOM 3031 C CA . ALA A 1 401 ? 6.925 -4.791 16.070 1.00 96.88 401 ALA A CA 1
ATOM 3032 C C . ALA A 1 401 ? 6.994 -3.638 17.083 1.00 96.88 401 ALA A C 1
ATOM 3034 O O . ALA A 1 401 ? 7.894 -2.798 17.017 1.00 96.88 401 ALA A O 1
ATOM 3035 N N . LEU A 1 402 ? 6.093 -3.626 18.073 1.00 97.56 402 LEU A N 1
ATOM 3036 C CA . LEU A 1 402 ? 6.095 -2.618 19.133 1.00 97.56 402 LEU A CA 1
ATOM 3037 C C . LEU A 1 402 ? 7.377 -2.675 19.971 1.00 97.56 402 LEU A C 1
ATOM 3039 O O . LEU A 1 402 ? 7.941 -1.632 20.306 1.00 97.56 402 LEU A O 1
ATOM 3043 N N . ARG A 1 403 ? 7.845 -3.884 20.303 1.00 96.88 403 ARG A N 1
ATOM 3044 C CA . ARG A 1 403 ? 9.097 -4.085 21.035 1.00 96.88 403 ARG A CA 1
ATOM 3045 C C . ARG A 1 403 ? 10.297 -3.571 20.235 1.00 96.88 403 ARG A C 1
ATOM 3047 O O . ARG A 1 403 ? 11.037 -2.744 20.762 1.00 96.88 403 ARG A O 1
ATOM 3054 N N . ALA A 1 404 ? 10.442 -3.985 18.975 1.00 95.50 404 ALA A N 1
ATOM 3055 C CA . ALA A 1 404 ? 11.550 -3.573 18.110 1.00 95.50 404 ALA A CA 1
ATOM 3056 C C . ALA A 1 404 ? 11.626 -2.044 17.969 1.00 95.50 404 ALA A C 1
ATOM 3058 O O . ALA A 1 404 ? 12.674 -1.437 18.175 1.00 95.50 404 ALA A O 1
ATOM 3059 N N . VAL A 1 405 ? 10.488 -1.387 17.725 1.00 94.75 405 VAL A N 1
ATOM 3060 C CA . VAL A 1 405 ? 10.419 0.079 17.666 1.00 94.75 405 VAL A CA 1
ATOM 3061 C C . VAL A 1 405 ? 10.825 0.726 18.987 1.00 94.75 405 VAL A C 1
ATOM 3063 O O . VAL A 1 405 ? 11.591 1.690 18.992 1.00 94.75 405 VAL A O 1
ATOM 3066 N N . ARG A 1 406 ? 10.315 0.229 20.120 1.00 95.56 406 ARG A N 1
ATOM 3067 C CA . ARG A 1 406 ? 10.644 0.794 21.436 1.00 95.56 406 ARG A CA 1
ATOM 3068 C C . ARG A 1 406 ? 12.133 0.679 21.735 1.00 95.56 406 ARG A C 1
ATOM 3070 O O . ARG A 1 406 ? 12.694 1.658 22.213 1.00 95.56 406 ARG A O 1
ATOM 3077 N N . GLU A 1 407 ? 12.756 -0.448 21.401 1.00 94.25 407 GLU A N 1
ATOM 3078 C CA . GLU A 1 407 ? 14.207 -0.636 21.498 1.00 94.25 407 GLU A CA 1
ATOM 3079 C C . GLU A 1 407 ? 14.945 0.439 20.679 1.00 94.25 407 GLU A C 1
ATOM 3081 O O . GLU A 1 407 ? 15.728 1.202 21.247 1.00 94.25 407 GLU A O 1
ATOM 3086 N N . ARG A 1 408 ? 14.610 0.624 19.393 1.00 93.50 408 ARG A N 1
ATOM 3087 C CA . ARG A 1 408 ? 15.242 1.655 18.543 1.00 93.50 408 ARG A CA 1
ATOM 3088 C C . ARG A 1 408 ? 15.063 3.079 19.074 1.00 93.50 408 ARG A C 1
ATOM 3090 O O . ARG A 1 408 ? 15.991 3.882 19.034 1.00 93.50 408 ARG A O 1
ATOM 3097 N N . LEU A 1 409 ? 13.895 3.397 19.633 1.00 93.06 409 LEU A N 1
ATOM 3098 C CA . LEU A 1 409 ? 13.610 4.714 20.213 1.00 93.06 409 LEU A CA 1
ATOM 3099 C C . LEU A 1 409 ? 14.415 5.015 21.491 1.00 93.06 409 LEU A C 1
ATOM 3101 O O . LEU A 1 409 ? 14.373 6.155 21.957 1.00 93.06 409 LEU A O 1
ATOM 3105 N N . THR A 1 410 ? 15.106 4.034 22.081 1.00 93.00 410 THR A N 1
ATOM 3106 C CA . THR A 1 410 ? 16.003 4.247 23.235 1.00 93.00 410 THR A CA 1
ATOM 3107 C C . THR A 1 410 ? 17.446 4.560 22.839 1.00 93.00 410 THR A C 1
ATOM 3109 O O . THR A 1 410 ? 18.217 4.987 23.696 1.00 93.00 410 THR A O 1
ATOM 3112 N N . ALA A 1 411 ? 17.812 4.429 21.558 1.00 92.88 411 ALA A N 1
ATOM 3113 C CA . ALA A 1 411 ? 19.168 4.700 21.092 1.00 92.88 411 ALA A CA 1
ATOM 3114 C C . ALA A 1 411 ? 19.525 6.198 21.253 1.00 92.88 411 ALA A C 1
ATOM 3116 O O . ALA A 1 411 ? 18.923 7.052 20.593 1.00 92.88 411 ALA A O 1
ATOM 3117 N N . PRO A 1 412 ? 20.518 6.564 22.091 1.00 90.56 412 PRO A N 1
ATOM 3118 C CA . PRO A 1 412 ? 20.819 7.967 22.394 1.00 90.56 412 PRO A CA 1
ATOM 3119 C C . PRO A 1 412 ? 21.402 8.726 21.195 1.00 90.56 412 PRO A C 1
ATOM 3121 O O . PRO A 1 412 ? 21.215 9.937 21.078 1.00 90.56 412 PRO A O 1
ATOM 3124 N N . GLY A 1 413 ? 22.083 8.019 20.290 1.00 91.12 413 GLY A N 1
ATOM 3125 C CA . GLY A 1 413 ? 22.664 8.580 19.069 1.00 91.12 413 GLY A CA 1
ATOM 3126 C C . GLY A 1 413 ? 21.672 8.769 17.919 1.00 91.12 413 GLY A C 1
ATOM 3127 O O . GLY A 1 413 ? 22.056 9.336 16.899 1.00 91.12 413 GLY A O 1
ATOM 3128 N N . LEU A 1 414 ? 20.426 8.307 18.049 1.00 94.31 414 LEU A N 1
ATOM 3129 C CA . LEU A 1 414 ? 19.422 8.426 16.996 1.00 94.31 414 LEU A CA 1
ATOM 3130 C C . LEU A 1 414 ? 18.832 9.841 16.975 1.00 94.31 414 LEU A C 1
ATOM 3132 O O . LEU A 1 414 ? 18.402 10.364 18.004 1.00 94.31 414 LEU A O 1
ATOM 3136 N N . LEU A 1 415 ? 18.774 10.438 15.788 1.00 93.62 415 LEU A N 1
ATOM 3137 C CA . LEU A 1 415 ? 18.002 11.644 15.504 1.00 93.62 415 LEU A CA 1
ATOM 3138 C C . LEU A 1 415 ? 16.958 11.307 14.444 1.00 93.62 415 LEU A C 1
ATOM 3140 O O . LEU A 1 415 ? 17.220 10.516 13.546 1.00 93.62 415 LEU A O 1
ATOM 3144 N N . LEU A 1 416 ? 15.779 11.911 14.537 1.00 91.44 416 LEU A N 1
ATOM 3145 C CA . LEU A 1 416 ? 14.676 11.708 13.602 1.00 91.44 416 LEU A CA 1
ATOM 3146 C C . LEU A 1 416 ? 14.225 13.052 13.036 1.00 91.44 416 LEU A C 1
ATOM 3148 O O . LEU A 1 416 ? 14.076 14.013 13.791 1.00 91.44 416 LEU A O 1
ATOM 3152 N N . SER A 1 417 ? 13.985 13.128 11.726 1.00 87.75 417 SER A N 1
ATOM 3153 C CA . SER A 1 417 ? 13.416 14.333 11.106 1.00 87.75 417 SER A CA 1
ATOM 3154 C C . SER A 1 417 ? 12.027 14.625 11.668 1.00 87.75 417 SER A C 1
ATOM 3156 O O . SER A 1 417 ? 11.156 13.754 11.662 1.00 87.75 417 SER A O 1
ATOM 3158 N N . ALA A 1 418 ? 11.837 15.842 12.184 1.00 82.25 418 ALA A N 1
ATOM 3159 C CA . ALA A 1 418 ? 10.598 16.265 12.825 1.00 82.25 418 ALA A CA 1
ATOM 3160 C C . ALA A 1 418 ? 9.840 17.295 11.975 1.00 82.25 418 ALA A C 1
ATOM 3162 O O . ALA A 1 418 ? 8.654 17.102 11.691 1.00 82.25 418 ALA A O 1
ATOM 3163 N N . ALA A 1 419 ? 10.496 18.383 11.556 1.00 80.50 419 ALA A N 1
ATOM 3164 C CA . ALA A 1 419 ? 9.852 19.427 10.759 1.00 80.50 419 ALA A CA 1
ATOM 3165 C C . ALA A 1 419 ? 10.836 20.380 10.077 1.00 80.50 419 ALA A C 1
ATOM 3167 O O . ALA A 1 419 ? 11.951 20.585 10.551 1.00 80.50 419 ALA A O 1
ATOM 3168 N N . ASP A 1 420 ? 10.327 21.055 9.049 1.00 81.00 420 ASP A N 1
ATOM 3169 C CA . ASP A 1 420 ? 10.915 22.266 8.488 1.00 81.00 420 ASP A CA 1
ATOM 3170 C C . ASP A 1 420 ? 10.084 23.476 8.941 1.00 81.00 420 ASP A C 1
ATOM 3172 O O . ASP A 1 420 ? 8.883 23.593 8.657 1.00 81.00 420 ASP A O 1
ATOM 3176 N N . VAL A 1 421 ? 10.711 24.381 9.691 1.00 79.12 421 VAL A N 1
ATOM 3177 C CA . VAL A 1 421 ? 10.084 25.602 10.200 1.00 79.12 421 VAL A CA 1
ATOM 3178 C C . VAL A 1 421 ? 10.375 26.740 9.238 1.00 79.12 421 VAL A C 1
ATOM 3180 O O . VAL A 1 421 ? 11.432 27.370 9.259 1.00 79.12 421 VAL A O 1
ATOM 3183 N N . TRP A 1 422 ? 9.387 27.006 8.391 1.00 73.25 422 TRP A N 1
ATOM 3184 C CA . TRP A 1 422 ? 9.399 28.111 7.447 1.00 73.25 422 TRP A CA 1
ATOM 3185 C C . TRP A 1 422 ? 9.093 29.426 8.176 1.00 73.25 422 TRP A C 1
ATOM 3187 O O . TRP A 1 422 ? 8.275 29.450 9.102 1.00 73.25 422 TRP A O 1
ATOM 3197 N N . ARG A 1 423 ? 9.665 30.532 7.674 1.00 70.31 423 ARG A N 1
ATOM 3198 C CA . ARG A 1 423 ? 9.554 31.930 8.158 1.00 70.31 423 ARG A CA 1
ATOM 3199 C C . ARG A 1 423 ? 10.603 32.284 9.218 1.00 70.31 423 ARG A C 1
ATOM 3201 O O . ARG A 1 423 ? 10.429 31.984 10.399 1.00 70.31 423 ARG A O 1
ATOM 3208 N N . GLY A 1 424 ? 11.598 33.071 8.805 1.00 72.25 424 GLY A N 1
ATOM 3209 C CA . GLY A 1 424 ? 12.761 33.456 9.614 1.00 72.25 424 GLY A CA 1
ATOM 3210 C C . GLY A 1 424 ? 12.474 33.965 11.034 1.00 72.25 424 GLY A C 1
ATOM 3211 O O . GLY A 1 424 ? 13.244 33.685 11.936 1.00 72.25 424 GLY A O 1
ATOM 3212 N N . ALA A 1 425 ? 11.351 34.646 11.308 1.00 77.00 425 ALA A N 1
ATOM 3213 C CA . ALA A 1 425 ? 11.025 35.065 12.682 1.00 77.00 425 ALA A CA 1
ATOM 3214 C C . ALA A 1 425 ? 10.628 33.897 13.610 1.00 77.00 425 ALA A C 1
ATOM 3216 O O . ALA A 1 425 ? 10.904 33.944 14.806 1.00 77.00 425 ALA A O 1
ATOM 3217 N N . ARG A 1 426 ? 9.969 32.855 13.083 1.00 75.88 426 ARG A N 1
ATOM 3218 C CA . ARG A 1 426 ? 9.612 31.648 13.846 1.00 75.88 426 ARG A CA 1
ATOM 3219 C C . ARG A 1 426 ? 10.820 30.726 13.987 1.00 75.88 426 ARG A C 1
ATOM 3221 O O . ARG A 1 426 ? 11.041 30.217 15.079 1.00 75.88 426 ARG A O 1
ATOM 3228 N N . ALA A 1 427 ? 11.597 30.568 12.913 1.00 79.19 427 ALA A N 1
ATOM 3229 C CA . ALA A 1 427 ? 12.879 29.866 12.934 1.00 79.19 427 ALA A CA 1
ATOM 3230 C C . ALA A 1 427 ? 13.826 30.482 13.978 1.00 79.19 427 ALA A C 1
ATOM 3232 O O . ALA A 1 427 ? 14.313 29.776 14.849 1.00 79.19 427 ALA A O 1
ATOM 3233 N N . ARG A 1 428 ? 13.965 31.812 14.001 1.00 81.69 428 ARG A N 1
ATOM 3234 C CA . ARG A 1 428 ? 14.799 32.508 14.987 1.00 81.69 428 ARG A CA 1
ATOM 3235 C C . ARG A 1 428 ? 14.341 32.304 16.431 1.00 81.69 428 ARG A C 1
ATOM 3237 O O . ARG A 1 428 ? 15.153 31.933 17.265 1.00 81.69 428 ARG A O 1
ATOM 3244 N N . ARG A 1 429 ? 13.041 32.460 16.723 1.00 82.19 429 ARG A N 1
ATOM 3245 C CA . ARG A 1 429 ? 12.492 32.179 18.069 1.00 82.19 429 ARG A CA 1
ATOM 3246 C C . ARG A 1 429 ? 12.715 30.731 18.497 1.00 82.19 429 ARG A C 1
ATOM 3248 O O . ARG A 1 429 ? 12.926 30.465 19.675 1.00 82.19 429 ARG A O 1
ATOM 3255 N N . LEU A 1 430 ? 12.634 29.797 17.549 1.00 81.00 430 LEU A N 1
ATOM 3256 C CA . LEU A 1 430 ? 12.973 28.403 17.796 1.00 81.00 430 LEU A CA 1
ATOM 3257 C C . LEU A 1 430 ? 14.447 28.282 18.194 1.00 81.00 430 LEU A C 1
ATOM 3259 O O . LEU A 1 430 ? 14.717 27.743 19.261 1.00 81.00 430 LEU A O 1
ATOM 3263 N N . MET A 1 431 ? 15.370 28.811 17.391 1.00 84.94 431 MET A N 1
ATOM 3264 C CA . MET A 1 431 ? 16.806 28.766 17.688 1.00 84.94 431 MET A CA 1
ATOM 3265 C C . MET A 1 431 ? 17.117 29.389 19.060 1.00 84.94 431 MET A C 1
ATOM 3267 O O . MET A 1 431 ? 17.756 28.744 19.885 1.00 84.94 431 MET A O 1
ATOM 3271 N N . GLU A 1 432 ? 16.552 30.563 19.367 1.00 85.56 432 GLU A N 1
ATOM 3272 C CA . GLU A 1 432 ? 16.665 31.228 20.678 1.00 85.56 432 GLU A CA 1
ATOM 3273 C C . GLU A 1 432 ? 16.176 30.335 21.834 1.00 85.56 432 GLU A C 1
ATOM 3275 O O . GLU A 1 432 ? 16.791 30.294 22.897 1.00 85.56 432 GLU A O 1
ATOM 3280 N N . SER A 1 433 ? 15.086 29.584 21.634 1.00 83.56 433 SER A N 1
ATOM 3281 C CA . SER A 1 433 ? 14.540 28.679 22.658 1.00 83.56 433 SER A CA 1
ATOM 3282 C C . SER A 1 433 ? 15.369 27.410 22.886 1.00 83.56 433 SER A C 1
ATOM 3284 O O . SER A 1 433 ? 15.256 26.788 23.943 1.00 83.56 433 SER A O 1
ATOM 3286 N N . LEU A 1 434 ? 16.180 27.004 21.902 1.00 84.75 434 LEU A N 1
ATOM 3287 C CA . LEU A 1 434 ? 17.073 25.847 22.005 1.00 84.75 434 LEU A CA 1
ATOM 3288 C C . LEU A 1 434 ? 18.405 26.208 22.682 1.00 84.75 434 LEU A C 1
ATOM 3290 O O . LEU A 1 434 ? 19.056 25.325 23.241 1.00 84.75 434 LEU A O 1
ATOM 3294 N N . GLY A 1 435 ? 18.768 27.493 22.682 1.00 84.69 435 GLY A N 1
ATOM 3295 C CA . GLY A 1 435 ? 20.015 28.010 23.240 1.00 84.69 435 GLY A CA 1
ATOM 3296 C C . GLY A 1 435 ? 21.207 27.881 22.287 1.00 84.69 435 GLY A C 1
ATOM 3297 O O . GLY A 1 435 ? 21.073 27.456 21.144 1.00 84.69 435 GLY A O 1
ATOM 3298 N N . ASP A 1 436 ? 22.393 28.236 22.785 1.00 86.50 436 ASP A N 1
ATOM 3299 C CA . ASP A 1 436 ? 23.574 28.489 21.941 1.00 86.50 436 ASP A CA 1
ATOM 3300 C C . ASP A 1 436 ? 24.509 27.283 21.768 1.00 86.50 436 ASP A C 1
ATOM 3302 O O . ASP A 1 436 ? 25.591 27.406 21.191 1.00 86.50 436 ASP A O 1
ATOM 3306 N N . ARG A 1 437 ? 24.152 26.107 22.301 1.00 90.75 437 ARG A N 1
ATOM 3307 C CA . ARG A 1 437 ? 25.008 24.920 22.181 1.00 90.75 437 ARG A CA 1
ATOM 3308 C C . ARG A 1 437 ? 24.927 24.388 20.745 1.00 90.75 437 ARG A C 1
ATOM 3310 O O . ARG A 1 437 ? 23.858 23.908 20.372 1.00 90.75 437 ARG A O 1
ATOM 3317 N N . PRO A 1 438 ? 26.017 24.404 19.955 1.00 91.50 438 PRO A N 1
ATOM 3318 C CA . PRO A 1 438 ? 25.970 23.915 18.584 1.00 91.50 438 PRO A CA 1
ATOM 3319 C C . PRO A 1 438 ? 25.838 22.392 18.560 1.00 91.50 438 PRO A C 1
ATOM 3321 O O . PRO A 1 438 ? 26.322 21.695 19.458 1.00 91.50 438 PRO A O 1
ATOM 3324 N N . CYS A 1 439 ? 25.224 21.861 17.506 1.00 90.44 439 CYS A N 1
ATOM 3325 C CA . CYS A 1 439 ? 25.291 20.432 17.235 1.00 90.44 439 CYS A CA 1
ATOM 3326 C C . CYS A 1 439 ? 26.640 20.075 16.594 1.00 90.44 439 CYS A C 1
ATOM 3328 O O . CYS A 1 439 ? 27.316 20.921 16.002 1.00 90.44 439 CYS A O 1
ATOM 3330 N N . LEU A 1 440 ? 27.047 18.814 16.730 1.00 87.69 440 LEU A N 1
ATOM 3331 C CA . LEU A 1 440 ? 28.310 18.319 16.188 1.00 87.69 440 LEU A CA 1
ATOM 3332 C C . LEU A 1 440 ? 28.049 17.472 14.938 1.00 87.69 440 LEU A C 1
ATOM 3334 O O . LEU A 1 440 ? 27.156 16.621 14.928 1.00 87.69 440 LEU A O 1
ATOM 3338 N N . GLY A 1 441 ? 28.839 17.704 13.890 1.00 87.31 441 GLY A N 1
ATOM 3339 C CA . GLY A 1 441 ? 28.897 16.841 12.712 1.00 87.31 441 GLY A CA 1
ATOM 3340 C C . GLY A 1 441 ? 29.622 15.522 13.002 1.00 87.31 441 GLY A C 1
ATOM 3341 O O . GLY A 1 441 ? 30.055 15.269 14.129 1.00 87.31 441 GLY A O 1
ATOM 3342 N N . ARG A 1 442 ? 29.795 14.680 11.972 1.00 87.94 442 ARG A N 1
ATOM 3343 C CA . ARG A 1 442 ? 30.418 13.344 12.102 1.00 87.94 442 ARG A CA 1
ATOM 3344 C C . ARG A 1 442 ? 31.781 13.373 12.796 1.00 87.94 442 ARG A C 1
ATOM 3346 O O . ARG A 1 442 ? 32.064 12.516 13.626 1.00 87.94 442 ARG A O 1
ATOM 3353 N N . ASP A 1 443 ? 32.583 14.379 12.469 1.00 86.88 443 ASP A N 1
ATOM 3354 C CA . ASP A 1 443 ? 33.975 14.494 12.908 1.00 86.88 443 ASP A CA 1
ATOM 3355 C C . ASP A 1 443 ? 34.116 15.269 14.231 1.00 86.88 443 ASP A C 1
ATOM 3357 O O . ASP A 1 443 ? 35.214 15.660 14.621 1.00 86.88 443 ASP A O 1
ATOM 3361 N N . GLY A 1 444 ? 33.000 15.547 14.918 1.00 84.38 444 GLY A N 1
ATOM 3362 C CA . GLY A 1 444 ? 32.981 16.356 16.140 1.00 84.38 444 GLY A CA 1
ATOM 3363 C C . GLY A 1 444 ? 33.100 17.863 15.895 1.00 84.38 444 GLY A C 1
ATOM 3364 O O . GLY A 1 444 ? 33.185 18.635 16.847 1.00 84.38 444 GLY A O 1
ATOM 3365 N N . VAL A 1 445 ? 33.090 18.298 14.633 1.00 88.31 445 VAL A N 1
ATOM 3366 C CA . VAL A 1 445 ? 33.140 19.715 14.254 1.00 88.31 445 VAL A CA 1
ATOM 3367 C C . VAL A 1 445 ? 31.766 20.363 14.478 1.00 88.31 445 VAL A C 1
ATOM 3369 O O . VAL A 1 445 ? 30.765 19.803 14.021 1.00 88.31 445 VAL A O 1
ATOM 3372 N N . PRO A 1 446 ? 31.685 21.529 15.149 1.00 91.31 446 PRO A N 1
ATOM 3373 C CA . PRO A 1 446 ? 30.434 22.265 15.302 1.00 91.31 446 PRO A CA 1
ATOM 3374 C C . PRO A 1 446 ? 29.805 22.627 13.954 1.00 91.31 446 PRO A C 1
ATOM 3376 O O . PRO A 1 446 ? 30.465 23.194 13.081 1.00 91.31 446 PRO A O 1
ATOM 3379 N N . VAL A 1 447 ? 28.518 22.328 13.792 1.00 91.56 447 VAL A N 1
ATOM 3380 C CA . VAL A 1 447 ? 27.757 22.713 12.601 1.00 91.56 447 VAL A CA 1
ATOM 3381 C C . VAL A 1 447 ? 27.389 24.200 12.701 1.00 91.56 447 VAL A C 1
ATOM 3383 O O . VAL A 1 447 ? 26.868 24.624 13.738 1.00 91.56 447 VAL A O 1
ATOM 3386 N N . PRO A 1 448 ? 27.628 25.014 11.658 1.00 88.94 448 PRO A N 1
ATOM 3387 C CA . PRO A 1 448 ? 27.237 26.423 11.653 1.00 88.94 448 PRO A CA 1
ATOM 3388 C C . PRO A 1 448 ? 25.725 26.618 11.820 1.00 88.94 448 PRO A C 1
ATOM 3390 O O . PRO A 1 448 ? 24.941 25.781 11.377 1.00 88.94 448 PRO A O 1
ATOM 3393 N N . SER A 1 449 ? 25.320 27.741 12.425 1.00 89.25 449 SER A N 1
ATOM 3394 C CA . SER A 1 449 ? 23.906 28.135 12.580 1.00 89.25 449 SER A CA 1
ATOM 3395 C C . SER A 1 449 ? 23.022 27.036 13.186 1.00 89.25 449 SER A C 1
ATOM 3397 O O . SER A 1 449 ? 21.877 26.836 12.775 1.00 89.25 449 SER A O 1
ATOM 3399 N N . SER A 1 450 ? 23.574 26.294 14.149 1.00 93.00 450 SER A N 1
ATOM 3400 C CA . SER A 1 450 ? 22.931 25.136 14.762 1.00 93.00 450 SER A CA 1
ATOM 3401 C C . SER A 1 450 ? 22.698 25.313 16.258 1.00 93.00 450 SER A C 1
ATOM 3403 O O . SER A 1 450 ? 23.422 26.049 16.927 1.00 93.00 450 SER A O 1
ATOM 3405 N N . ALA A 1 451 ? 21.696 24.606 16.776 1.00 91.88 451 ALA A N 1
ATOM 3406 C CA . ALA A 1 451 ? 21.383 24.536 18.196 1.00 91.88 451 ALA A CA 1
ATOM 3407 C C . ALA A 1 451 ? 20.985 23.104 18.586 1.00 91.88 451 ALA A C 1
ATOM 3409 O O . ALA A 1 451 ? 20.225 22.445 17.876 1.00 91.88 451 ALA A O 1
ATOM 3410 N N . ASP A 1 452 ? 21.481 22.622 19.723 1.00 91.31 452 ASP A N 1
ATOM 3411 C CA . ASP A 1 452 ? 21.179 21.316 20.313 1.00 91.31 452 ASP A CA 1
ATOM 3412 C C . ASP A 1 452 ? 20.913 21.484 21.815 1.00 91.31 452 ASP A C 1
ATOM 3414 O O . ASP A 1 452 ? 21.837 21.728 22.593 1.00 91.31 452 ASP A O 1
ATOM 3418 N N . ASN A 1 453 ? 19.670 21.262 22.252 1.00 87.75 453 ASN A N 1
ATOM 3419 C CA . ASN A 1 453 ? 19.291 21.318 23.672 1.00 87.75 453 ASN A CA 1
ATOM 3420 C C . ASN A 1 453 ? 19.217 19.938 24.359 1.00 87.75 453 ASN A C 1
ATOM 3422 O O . ASN A 1 453 ? 18.737 19.808 25.483 1.00 87.75 453 ASN A O 1
ATOM 3426 N N . GLY A 1 454 ? 19.653 18.882 23.674 1.00 87.19 454 GLY A N 1
ATOM 3427 C CA . GLY A 1 454 ? 19.670 17.495 24.134 1.00 87.19 454 GLY A CA 1
ATOM 3428 C C . GLY A 1 454 ? 18.466 16.688 23.660 1.00 87.19 454 GLY A C 1
ATOM 3429 O O . GLY A 1 454 ? 18.608 15.491 23.414 1.00 87.19 454 GLY A O 1
ATOM 3430 N N . THR A 1 455 ? 17.313 17.332 23.462 1.00 86.94 455 THR A N 1
ATOM 3431 C CA . THR A 1 455 ? 16.089 16.687 22.949 1.00 86.94 455 THR A CA 1
ATOM 3432 C C . THR A 1 455 ? 15.808 17.059 21.498 1.00 86.94 455 THR A C 1
ATOM 3434 O O . THR A 1 455 ? 15.365 16.221 20.713 1.00 86.94 455 THR A O 1
ATOM 3437 N N . VAL A 1 456 ? 16.070 18.310 21.137 1.00 87.75 456 VAL A N 1
ATOM 3438 C CA . VAL A 1 456 ? 15.836 18.883 19.815 1.00 87.75 456 VAL A CA 1
ATOM 3439 C C . VAL A 1 456 ? 17.153 19.420 19.279 1.00 87.75 456 VAL A C 1
ATOM 3441 O O . VAL A 1 456 ? 17.908 20.075 19.999 1.00 87.75 456 VAL A O 1
ATOM 3444 N N . VAL A 1 457 ? 17.398 19.133 18.005 1.00 91.00 457 VAL A N 1
ATOM 3445 C CA . VAL A 1 457 ? 18.518 19.657 17.229 1.00 91.00 457 VAL A CA 1
ATOM 3446 C C . VAL A 1 457 ? 17.945 20.444 16.063 1.00 91.00 457 VAL A C 1
ATOM 3448 O O . VAL A 1 457 ? 17.051 19.946 15.380 1.00 91.00 457 VAL A O 1
ATOM 3451 N N . ALA A 1 458 ? 18.441 21.649 15.816 1.00 91.12 458 ALA A N 1
ATOM 3452 C CA . ALA A 1 458 ? 18.022 22.446 14.676 1.00 91.12 458 ALA A CA 1
ATOM 3453 C C . ALA A 1 458 ? 19.207 23.096 13.966 1.00 91.12 458 ALA A C 1
ATOM 3455 O O . ALA A 1 458 ? 20.220 23.403 14.592 1.00 91.12 458 ALA A O 1
ATOM 3456 N N . VAL A 1 459 ? 19.063 23.300 12.658 1.00 92.19 459 VAL A N 1
ATOM 3457 C CA . VAL A 1 459 ? 19.987 24.096 11.841 1.00 92.19 459 VAL A CA 1
ATOM 3458 C C . VAL A 1 459 ? 19.170 25.079 11.015 1.00 92.19 459 VAL A C 1
ATOM 3460 O O . VAL A 1 459 ? 18.260 24.665 10.292 1.00 92.19 459 VAL A O 1
ATOM 3463 N N . GLU A 1 460 ? 19.487 26.367 11.129 1.00 89.00 460 GLU A N 1
ATOM 3464 C CA . GLU A 1 460 ? 18.924 27.429 10.293 1.00 89.00 460 GLU A CA 1
ATOM 3465 C C . GLU A 1 460 ? 19.802 27.624 9.053 1.00 89.00 460 GLU A C 1
ATOM 3467 O O . GLU A 1 460 ? 21.009 27.835 9.167 1.00 89.00 460 GLU A O 1
ATOM 3472 N N . ASP A 1 461 ? 19.206 27.528 7.863 1.00 83.94 461 ASP A N 1
ATOM 3473 C CA . ASP A 1 461 ? 19.904 27.834 6.614 1.00 83.94 461 ASP A CA 1
ATOM 3474 C C . ASP A 1 461 ? 19.773 29.312 6.214 1.00 83.94 461 ASP A C 1
ATOM 3476 O O . ASP A 1 461 ? 18.953 30.063 6.747 1.00 83.94 461 ASP A O 1
ATOM 3480 N N . ASP A 1 462 ? 20.563 29.731 5.223 1.00 81.69 462 ASP A N 1
ATOM 3481 C CA . ASP A 1 462 ? 20.619 31.123 4.750 1.00 81.69 462 ASP A CA 1
ATOM 3482 C C . ASP A 1 462 ? 19.279 31.647 4.196 1.00 81.69 462 ASP A C 1
ATOM 3484 O O . ASP A 1 462 ? 19.124 32.846 3.956 1.00 81.69 462 ASP A O 1
ATOM 3488 N N . SER A 1 463 ? 18.296 30.767 3.958 1.00 78.44 463 SER A N 1
ATOM 3489 C CA . SER A 1 463 ? 16.946 31.156 3.538 1.00 78.44 463 SER A CA 1
ATOM 3490 C C . SER A 1 463 ? 16.009 31.470 4.712 1.00 78.44 463 SER A C 1
ATOM 3492 O O . SER A 1 463 ? 14.862 31.874 4.498 1.00 78.44 463 SER A O 1
ATOM 3494 N N . GLY A 1 464 ? 16.488 31.327 5.953 1.00 79.88 464 GLY A N 1
ATOM 3495 C CA . GLY A 1 464 ? 15.702 31.510 7.172 1.00 79.88 464 GLY A CA 1
ATOM 3496 C C . GLY A 1 464 ? 14.742 30.349 7.436 1.00 79.88 464 GLY A C 1
ATOM 3497 O O . GLY A 1 464 ? 13.670 30.556 8.019 1.00 79.88 464 GLY A O 1
ATOM 3498 N N . VAL A 1 465 ? 15.085 29.150 6.953 1.00 83.81 465 VAL A N 1
ATOM 3499 C CA . VAL A 1 465 ? 14.377 27.900 7.246 1.00 83.81 465 VAL A CA 1
ATOM 3500 C C . VAL A 1 465 ? 15.174 27.134 8.293 1.00 83.81 465 VAL A C 1
ATOM 3502 O O . VAL A 1 465 ? 16.344 26.821 8.081 1.00 83.81 465 VAL A O 1
ATOM 3505 N N . ALA A 1 466 ? 14.530 26.806 9.414 1.00 86.50 466 ALA A N 1
ATOM 3506 C CA . ALA A 1 466 ? 15.118 25.938 10.430 1.00 86.50 466 ALA A CA 1
ATOM 3507 C C . ALA A 1 466 ? 14.653 24.495 10.224 1.00 86.50 466 ALA A C 1
ATOM 3509 O O . ALA A 1 466 ? 13.456 24.205 10.306 1.00 86.50 466 ALA A O 1
ATOM 3510 N N . ARG A 1 467 ? 15.599 23.589 9.978 1.00 88.69 467 ARG A N 1
ATOM 3511 C CA . ARG A 1 467 ? 15.349 22.141 9.923 1.00 88.69 467 ARG A CA 1
ATOM 3512 C C . ARG A 1 467 ? 15.499 21.570 11.309 1.00 88.69 467 ARG A C 1
ATOM 3514 O O . ARG A 1 467 ? 16.482 21.866 11.981 1.00 88.69 467 ARG A O 1
ATOM 3521 N N . VAL A 1 468 ? 14.522 20.778 11.728 1.00 87.25 468 VAL A N 1
ATOM 3522 C CA . VAL A 1 468 ? 14.381 20.326 13.109 1.00 87.25 468 VAL A CA 1
ATOM 3523 C C . VAL A 1 468 ? 14.406 18.810 13.165 1.00 87.25 468 VAL A C 1
ATOM 3525 O O . VAL A 1 468 ? 13.609 18.125 12.517 1.00 87.25 468 VAL A O 1
ATOM 3528 N N . TRP A 1 469 ? 15.288 18.298 14.010 1.00 90.50 469 TRP A N 1
ATOM 3529 C CA . TRP A 1 469 ? 15.428 16.893 14.339 1.00 90.50 469 TRP A CA 1
ATOM 3530 C C . TRP A 1 469 ? 15.190 16.661 15.821 1.00 90.50 469 TRP A C 1
ATOM 3532 O O . TRP A 1 469 ? 15.409 17.529 16.666 1.00 90.50 469 TRP A O 1
ATOM 3542 N N . LEU A 1 470 ? 14.744 15.456 16.136 1.00 89.62 470 LEU A N 1
ATOM 3543 C CA . LEU A 1 470 ? 14.382 15.059 17.479 1.00 89.62 470 LEU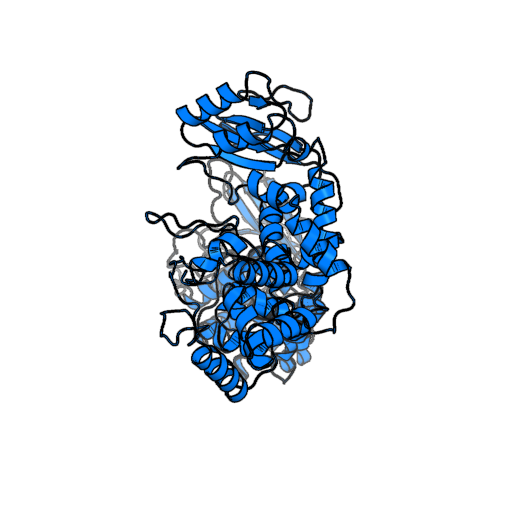 A CA 1
ATOM 3544 C C . LEU A 1 470 ? 15.186 13.837 17.918 1.00 89.62 470 LEU A C 1
ATOM 3546 O O . LEU A 1 470 ? 15.293 12.863 17.176 1.00 89.62 470 LEU A O 1
ATOM 3550 N N . ARG A 1 471 ? 15.692 13.875 19.151 1.00 92.31 471 ARG A N 1
ATOM 3551 C CA . ARG A 1 471 ? 16.301 12.740 19.843 1.00 92.31 471 ARG A CA 1
ATOM 3552 C C . ARG A 1 471 ? 15.226 11.973 20.630 1.00 92.31 471 ARG A C 1
ATOM 3554 O O . ARG A 1 471 ? 14.844 12.406 21.721 1.00 92.31 471 ARG A O 1
ATOM 3561 N N . PRO A 1 472 ? 14.719 10.828 20.135 1.00 91.69 472 PRO A N 1
ATOM 3562 C CA . PRO A 1 472 ? 13.611 10.113 20.775 1.00 91.69 472 PRO A CA 1
ATOM 3563 C C . PRO A 1 472 ? 13.961 9.528 22.150 1.00 91.69 472 PRO A C 1
ATOM 3565 O O . PRO A 1 472 ? 13.075 9.386 22.997 1.00 91.69 472 PRO A O 1
ATOM 3568 N N . ALA A 1 473 ? 15.234 9.225 22.411 1.00 91.56 473 ALA A N 1
ATOM 3569 C CA . ALA A 1 473 ? 15.685 8.733 23.713 1.00 91.56 473 ALA A CA 1
ATOM 3570 C C . ALA A 1 473 ? 15.509 9.777 24.834 1.00 91.56 473 ALA A C 1
ATOM 3572 O O . ALA A 1 473 ? 15.288 9.409 25.982 1.00 91.56 473 ALA A O 1
ATOM 3573 N N . ALA A 1 474 ? 15.548 11.070 24.494 1.00 87.94 474 ALA A N 1
ATOM 3574 C CA . ALA A 1 474 ? 15.375 12.175 25.438 1.00 87.94 474 ALA A CA 1
ATOM 3575 C C . ALA A 1 474 ? 13.905 12.622 25.600 1.00 87.94 474 ALA A C 1
ATOM 3577 O O . ALA A 1 474 ? 13.583 13.407 26.493 1.00 87.94 474 ALA A O 1
ATOM 3578 N N . LEU A 1 475 ? 12.983 12.110 24.771 1.00 81.44 475 LEU A N 1
ATOM 3579 C CA . LEU A 1 475 ? 11.554 12.399 24.901 1.00 81.44 475 LEU A CA 1
ATOM 3580 C C . LEU A 1 475 ? 10.972 11.743 26.164 1.00 81.44 475 LEU A C 1
ATOM 3582 O O . LEU A 1 475 ? 10.825 10.522 26.213 1.00 81.44 475 LEU A O 1
ATOM 3586 N N . GLY A 1 476 ? 10.570 12.560 27.143 1.00 64.25 476 GLY A N 1
ATOM 3587 C CA . GLY A 1 476 ? 9.878 12.120 28.364 1.00 64.25 476 GLY A CA 1
ATOM 3588 C C . GLY A 1 476 ? 10.640 12.337 29.677 1.00 64.25 476 GLY A C 1
ATOM 3589 O O . GLY A 1 476 ? 10.066 12.082 30.730 1.00 64.25 476 GLY A O 1
ATOM 3590 N N . GLY A 1 477 ? 11.886 12.828 29.635 1.00 59.28 477 GLY A N 1
ATOM 3591 C CA . GLY A 1 477 ? 12.576 13.339 30.829 1.00 59.28 477 GLY A CA 1
ATOM 3592 C C . GLY A 1 477 ? 11.969 14.656 31.338 1.00 59.28 477 GLY A C 1
ATOM 3593 O O . GLY A 1 477 ? 11.201 15.300 30.614 1.00 59.28 477 GLY A O 1
ATOM 3594 N N . GLU A 1 478 ? 12.306 15.074 32.566 1.00 43.25 478 GLU A N 1
ATOM 3595 C CA . GLU A 1 478 ? 11.876 16.369 33.123 1.00 43.25 478 GLU A CA 1
ATOM 3596 C C . GLU A 1 478 ? 12.207 17.511 32.138 1.00 43.25 478 GLU A C 1
ATOM 3598 O O . GLU A 1 478 ? 13.361 17.730 31.781 1.00 43.25 478 GLU A O 1
ATOM 3603 N N . GLY A 1 479 ? 11.176 18.194 31.623 1.00 48.81 479 GLY A N 1
ATOM 3604 C CA . GLY A 1 479 ? 11.300 19.282 30.636 1.00 48.81 479 GLY A CA 1
ATOM 3605 C C . GLY A 1 479 ? 11.292 18.875 29.149 1.00 48.81 479 GLY A C 1
ATOM 3606 O O . GLY A 1 479 ? 11.082 19.732 28.289 1.00 48.81 479 GLY A O 1
ATOM 3607 N N . GLY A 1 480 ? 11.423 17.585 28.813 1.00 49.12 480 GLY A N 1
ATOM 3608 C CA . GLY A 1 480 ? 11.620 17.106 27.432 1.00 49.12 480 GLY A CA 1
ATOM 3609 C C . GLY A 1 480 ? 10.391 17.146 26.508 1.00 49.12 480 GLY A C 1
ATOM 3610 O O . GLY A 1 480 ? 10.539 17.082 25.290 1.00 49.12 480 GLY A O 1
ATOM 3611 N N . SER A 1 481 ? 9.166 17.264 27.037 1.00 53.78 481 SER A N 1
ATOM 3612 C CA . SER A 1 481 ? 7.929 17.255 26.227 1.00 53.78 481 SER A CA 1
ATOM 3613 C C . SER A 1 481 ? 7.376 18.642 25.882 1.00 53.78 481 SER A C 1
ATOM 3615 O O . SER A 1 481 ? 6.533 18.756 24.991 1.00 53.78 481 SER A O 1
ATOM 3617 N N . ALA A 1 482 ? 7.802 19.687 26.598 1.00 56.88 482 ALA A N 1
ATOM 3618 C CA . ALA A 1 482 ? 7.277 21.043 26.429 1.00 56.88 482 ALA A CA 1
ATOM 3619 C C . ALA A 1 482 ? 7.911 21.756 25.227 1.00 56.88 482 ALA A C 1
ATOM 3621 O O . ALA A 1 482 ? 7.197 22.369 24.436 1.00 56.88 482 ALA A O 1
ATOM 3622 N N . VAL A 1 483 ? 9.231 21.609 25.053 1.00 56.31 483 VAL A N 1
ATOM 3623 C CA . VAL A 1 483 ? 9.977 22.264 23.969 1.00 56.31 483 VAL A CA 1
ATOM 3624 C C . VAL A 1 483 ? 9.546 21.745 22.589 1.00 56.31 483 VAL A C 1
ATOM 3626 O O . VAL A 1 483 ? 9.107 22.562 21.787 1.00 56.31 483 VAL A O 1
ATOM 3629 N N . PRO A 1 484 ? 9.507 20.426 22.298 1.00 60.97 484 PRO A N 1
ATOM 3630 C CA . PRO A 1 484 ? 9.083 19.948 20.979 1.00 60.97 484 PRO A CA 1
ATOM 3631 C C . PRO A 1 484 ? 7.662 20.389 20.597 1.00 60.97 484 PRO A C 1
ATOM 3633 O O . PRO A 1 484 ? 7.435 20.778 19.457 1.00 60.97 484 PRO A O 1
ATOM 3636 N N . ARG A 1 485 ? 6.713 20.389 21.546 1.00 61.91 485 ARG A N 1
ATOM 3637 C CA . ARG A 1 485 ? 5.334 20.846 21.293 1.00 61.91 485 ARG A CA 1
ATOM 3638 C C . ARG A 1 485 ? 5.264 22.344 21.013 1.00 61.91 485 ARG A C 1
ATOM 3640 O O . ARG A 1 485 ? 4.724 22.736 19.988 1.00 61.91 485 ARG A O 1
ATOM 3647 N N . ALA A 1 486 ? 5.880 23.174 21.856 1.00 57.81 486 ALA A N 1
ATOM 3648 C CA . ALA A 1 486 ? 5.894 24.626 21.666 1.00 57.81 486 ALA A CA 1
ATOM 3649 C C . ALA A 1 486 ? 6.577 25.051 20.349 1.00 57.81 486 ALA A C 1
ATOM 3651 O O . ALA A 1 486 ? 6.177 26.035 19.728 1.00 57.81 486 ALA A O 1
ATOM 3652 N N . CYS A 1 487 ? 7.582 24.296 19.900 1.00 55.38 487 CYS A N 1
ATOM 3653 C CA . CYS A 1 487 ? 8.305 24.542 18.654 1.00 55.38 487 CYS A CA 1
ATOM 3654 C C . CYS A 1 487 ? 7.498 24.140 17.400 1.00 55.38 487 CYS A C 1
ATOM 3656 O O . CYS A 1 487 ? 7.555 24.822 16.368 1.00 55.38 487 CYS A O 1
ATOM 3658 N N . LEU A 1 488 ? 6.728 23.049 17.482 1.00 59.81 488 LEU A N 1
ATOM 3659 C CA . LEU A 1 488 ? 6.032 22.433 16.346 1.00 59.81 488 LEU A CA 1
ATOM 3660 C C . LEU A 1 488 ? 4.561 22.867 16.214 1.00 59.81 488 LEU A C 1
ATOM 3662 O O . LEU A 1 488 ? 4.028 22.870 15.102 1.00 59.81 488 LEU A O 1
ATOM 3666 N N . ASP A 1 489 ? 3.927 23.342 17.287 1.00 54.66 489 ASP A N 1
ATOM 3667 C CA . ASP A 1 489 ? 2.548 23.834 17.265 1.00 54.66 489 ASP A CA 1
ATOM 3668 C C . ASP A 1 489 ? 2.444 25.192 16.539 1.00 54.66 489 ASP A C 1
ATOM 3670 O O . ASP A 1 489 ? 2.906 26.230 17.009 1.00 54.66 489 ASP A O 1
ATOM 3674 N N . GLY A 1 490 ? 1.833 25.204 15.347 1.00 48.59 490 GLY A N 1
ATOM 3675 C CA . GLY A 1 490 ? 1.399 26.434 14.671 1.00 48.59 490 GLY A CA 1
ATOM 3676 C C . GLY A 1 490 ? 1.282 26.317 13.143 1.00 48.59 490 GLY A C 1
ATOM 3677 O O . GLY A 1 490 ? 2.073 25.598 12.525 1.00 48.59 490 GLY A O 1
ATOM 3678 N N . PRO A 1 491 ? 0.357 27.053 12.493 1.00 37.88 491 PRO A N 1
ATOM 3679 C CA . PRO A 1 491 ? 0.199 27.034 11.038 1.00 37.88 491 PRO A CA 1
ATOM 3680 C C . PRO A 1 491 ? 1.481 27.514 10.335 1.00 37.88 491 PRO A C 1
ATOM 3682 O O . PRO A 1 491 ? 1.985 28.602 10.612 1.00 37.88 491 PRO A O 1
ATOM 3685 N N . GLY A 1 492 ? 2.019 26.696 9.423 1.00 42.59 492 GLY A N 1
ATOM 3686 C CA . GLY A 1 492 ? 3.185 27.037 8.595 1.00 42.59 492 GLY A CA 1
ATOM 3687 C C . GLY A 1 492 ? 4.500 26.317 8.924 1.00 42.59 492 GLY A C 1
ATOM 3688 O O . GLY A 1 492 ? 5.493 26.605 8.266 1.00 42.59 492 GLY A O 1
ATOM 3689 N N . GLY A 1 493 ? 4.525 25.389 9.887 1.00 44.31 493 GLY A N 1
ATOM 3690 C CA . GLY A 1 493 ? 5.587 24.379 9.968 1.00 44.31 493 GLY A CA 1
ATOM 3691 C C . GLY A 1 493 ? 5.255 23.232 9.018 1.00 44.31 493 GLY A C 1
ATOM 3692 O O . GLY A 1 493 ? 4.168 22.661 9.110 1.00 44.31 493 GLY A O 1
ATOM 3693 N N . GLY A 1 494 ? 6.145 22.918 8.081 1.00 48.88 494 GLY A N 1
ATOM 3694 C CA . GLY A 1 494 ? 6.021 21.701 7.293 1.00 48.88 494 GLY A CA 1
ATOM 3695 C C . GLY A 1 494 ? 6.468 20.548 8.173 1.00 48.88 494 GLY A C 1
ATOM 3696 O O . GLY A 1 494 ? 7.650 20.225 8.194 1.00 48.88 494 GLY A O 1
ATOM 3697 N N . THR A 1 495 ? 5.562 19.944 8.944 1.00 52.59 495 THR A N 1
ATOM 3698 C CA . THR A 1 495 ? 5.864 18.613 9.471 1.00 52.59 495 THR A CA 1
ATOM 3699 C C . THR A 1 495 ? 6.047 17.712 8.255 1.00 52.59 495 THR A C 1
ATOM 3701 O O . THR A 1 495 ? 5.246 17.754 7.316 1.00 52.59 495 THR A O 1
ATOM 3704 N N . GLN A 1 496 ? 7.080 16.872 8.246 1.00 51.56 496 GLN A N 1
ATOM 3705 C CA . GLN A 1 496 ? 7.305 15.868 7.194 1.00 51.56 496 GLN A CA 1
ATOM 3706 C C . GLN A 1 496 ? 6.190 14.785 7.180 1.00 51.56 496 GLN A C 1
ATOM 3708 O O . GLN A 1 496 ? 6.348 13.706 6.624 1.00 51.56 496 GLN A O 1
ATOM 3713 N N . GLY A 1 497 ? 5.010 15.065 7.756 1.00 56.59 497 GLY A N 1
ATOM 3714 C CA . GLY A 1 497 ? 3.791 14.265 7.667 1.00 56.59 497 GLY A CA 1
ATOM 3715 C C . GLY A 1 497 ? 3.150 13.868 8.973 1.00 56.59 497 GLY A C 1
ATOM 3716 O O . GLY A 1 497 ? 1.947 13.614 8.988 1.00 56.59 497 GLY A O 1
ATOM 3717 N N . TRP A 1 498 ? 3.940 13.815 10.040 1.00 62.88 498 TRP A N 1
ATOM 3718 C CA . TRP A 1 498 ? 3.548 13.252 11.323 1.00 62.88 498 TRP A CA 1
ATOM 3719 C C . TRP A 1 498 ? 3.947 14.189 12.461 1.00 62.88 498 TRP A C 1
ATOM 3721 O O . TRP A 1 498 ? 5.029 14.771 12.437 1.00 62.88 498 TRP A O 1
ATOM 3731 N N . ASP A 1 499 ? 3.087 14.311 13.475 1.00 78.44 499 ASP A N 1
ATOM 3732 C CA . ASP A 1 499 ? 3.481 14.847 14.781 1.00 78.44 499 ASP A CA 1
ATOM 3733 C C . ASP A 1 499 ? 4.322 13.773 15.484 1.00 78.44 499 ASP A C 1
ATOM 3735 O O . ASP A 1 499 ? 3.809 12.903 16.190 1.00 78.44 499 ASP A O 1
ATOM 3739 N N . LEU A 1 500 ? 5.623 13.769 15.185 1.00 81.44 500 LEU A N 1
ATOM 3740 C CA . LEU A 1 500 ? 6.539 12.730 15.639 1.00 81.44 500 LEU A CA 1
ATOM 3741 C C . LEU A 1 500 ? 6.603 12.609 17.178 1.00 81.44 500 LEU A C 1
ATOM 3743 O O . LEU A 1 500 ? 6.530 11.476 17.661 1.00 81.44 500 LEU A O 1
ATOM 3747 N N . PRO A 1 501 ? 6.673 13.701 17.974 1.00 83.81 501 PRO A N 1
ATOM 3748 C CA . PRO A 1 501 ? 6.548 13.605 19.430 1.00 83.81 501 PRO A CA 1
ATOM 3749 C C . PRO A 1 501 ? 5.269 12.891 19.879 1.00 83.81 501 PRO A C 1
ATOM 3751 O O . PRO A 1 501 ? 5.317 12.047 20.777 1.00 83.81 501 PRO A O 1
ATOM 3754 N N . HIS A 1 502 ? 4.128 13.199 19.252 1.00 84.00 502 HIS A N 1
ATOM 3755 C CA . HIS A 1 502 ? 2.868 12.532 19.565 1.00 84.00 502 HIS A CA 1
ATOM 3756 C C . HIS A 1 502 ? 2.894 11.041 19.203 1.00 84.00 502 HIS A C 1
ATOM 3758 O O . HIS A 1 502 ? 2.517 10.208 20.027 1.00 84.00 502 HIS A O 1
ATOM 3764 N N . VAL A 1 503 ? 3.396 10.694 18.015 1.00 88.44 503 VAL A N 1
ATOM 3765 C CA . VAL A 1 503 ? 3.539 9.306 17.545 1.00 88.44 503 VAL A CA 1
ATOM 3766 C C . VAL A 1 503 ? 4.429 8.487 18.484 1.00 88.44 503 VAL A C 1
ATOM 3768 O O . VAL A 1 503 ? 4.039 7.396 18.898 1.00 88.44 503 VAL A O 1
ATOM 3771 N N . VAL A 1 504 ? 5.588 9.016 18.888 1.00 90.81 504 VAL A N 1
ATOM 3772 C CA . VAL A 1 504 ? 6.475 8.357 19.865 1.00 90.81 504 VAL A CA 1
ATOM 3773 C C . VAL A 1 504 ? 5.767 8.171 21.210 1.00 90.81 504 VAL A C 1
ATOM 3775 O O . VAL A 1 504 ? 5.871 7.106 21.823 1.00 90.81 504 VAL A O 1
ATOM 3778 N N . GLY A 1 505 ? 4.999 9.172 21.651 1.00 90.31 505 GLY A N 1
ATOM 3779 C CA . GLY A 1 505 ? 4.171 9.081 22.853 1.00 90.31 505 GLY A CA 1
ATOM 3780 C C . GLY A 1 505 ? 3.124 7.964 22.778 1.00 90.31 505 GLY A C 1
ATOM 3781 O O . GLY A 1 505 ? 2.998 7.185 23.722 1.00 90.31 505 GLY A O 1
ATOM 3782 N N . LEU A 1 506 ? 2.418 7.833 21.650 1.00 91.81 506 LEU A N 1
ATOM 3783 C CA . LEU A 1 506 ? 1.454 6.750 21.417 1.00 91.81 506 LEU A CA 1
ATOM 3784 C C . LEU A 1 506 ? 2.126 5.376 21.452 1.00 91.81 506 LEU A C 1
ATOM 3786 O O . LEU A 1 506 ? 1.662 4.484 22.162 1.00 91.81 506 LEU A O 1
ATOM 3790 N N . LEU A 1 507 ? 3.257 5.224 20.760 1.00 95.25 507 LEU A N 1
ATOM 3791 C CA . LEU A 1 507 ? 4.018 3.974 20.727 1.00 95.25 507 LEU A CA 1
ATOM 3792 C C . LEU A 1 507 ? 4.541 3.575 22.115 1.00 95.25 507 LEU A C 1
ATOM 3794 O O . LEU A 1 507 ? 4.673 2.389 22.398 1.00 95.25 507 LEU A O 1
ATOM 3798 N N . ARG A 1 508 ? 4.795 4.520 23.024 1.00 94.94 508 ARG A N 1
ATOM 3799 C CA . ARG A 1 508 ? 5.176 4.245 24.426 1.00 94.94 508 ARG A CA 1
ATOM 3800 C C . ARG A 1 508 ? 3.986 4.158 25.390 1.00 94.94 508 ARG A C 1
ATOM 3802 O O . ARG A 1 508 ? 4.183 3.877 26.568 1.00 94.94 508 ARG A O 1
ATOM 3809 N N . SER A 1 509 ? 2.765 4.389 24.915 1.00 94.94 509 SER A N 1
ATOM 3810 C CA . SER A 1 509 ? 1.598 4.523 25.786 1.00 94.94 509 SER A CA 1
ATOM 3811 C C 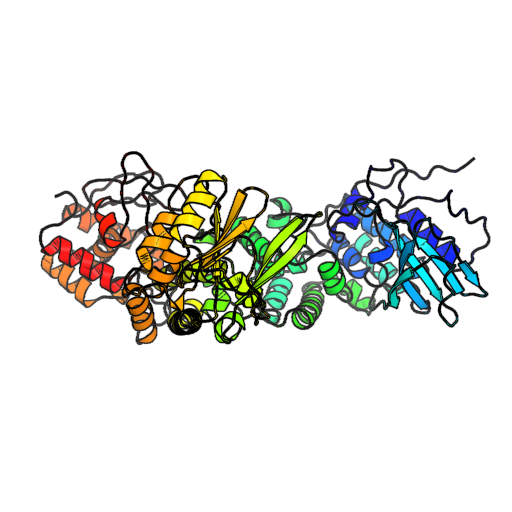. SER A 1 509 ? 1.210 3.209 26.483 1.00 94.94 509 SER A C 1
ATOM 3813 O O . SER A 1 509 ? 1.415 2.121 25.926 1.00 94.94 509 SER A O 1
ATOM 3815 N N . PRO A 1 510 ? 0.566 3.290 27.665 1.00 96.62 510 PRO A N 1
ATOM 3816 C CA . PRO A 1 510 ? -0.037 2.129 28.315 1.00 96.62 510 PRO A CA 1
ATOM 3817 C C . PRO A 1 510 ? -1.056 1.408 27.426 1.00 96.62 510 PRO A C 1
ATOM 3819 O O . PRO A 1 510 ? -1.131 0.187 27.462 1.00 96.62 510 PRO A O 1
ATOM 3822 N N . GLY A 1 511 ? -1.795 2.138 26.583 1.00 96.56 511 GLY A N 1
ATOM 3823 C CA . GLY A 1 511 ? -2.798 1.538 25.704 1.00 96.56 511 GLY A CA 1
ATOM 3824 C C . GLY A 1 511 ? -2.208 0.635 24.625 1.00 96.56 511 GLY A C 1
ATOM 3825 O O . GLY A 1 511 ? -2.710 -0.460 24.392 1.00 96.56 511 GLY A O 1
ATOM 3826 N N . PHE A 1 512 ? -1.078 1.027 24.034 1.00 98.00 512 PHE A N 1
ATOM 3827 C CA . PHE A 1 512 ? -0.361 0.175 23.081 1.00 98.00 512 PHE A CA 1
ATOM 3828 C C . PHE A 1 512 ? 0.310 -1.013 23.771 1.00 98.00 512 PHE A C 1
ATOM 3830 O O . PHE A 1 512 ? 0.362 -2.102 23.204 1.00 98.00 512 PHE A O 1
ATOM 3837 N N . THR A 1 513 ? 0.775 -0.827 25.010 1.00 98.38 513 THR A N 1
ATOM 3838 C CA . THR A 1 513 ? 1.239 -1.942 25.848 1.00 98.38 513 THR A CA 1
ATOM 3839 C C . THR A 1 513 ? 0.110 -2.942 26.104 1.00 98.38 513 THR A C 1
ATOM 3841 O O . THR A 1 513 ? 0.330 -4.140 25.953 1.00 98.38 513 THR A O 1
ATOM 3844 N N . ALA A 1 514 ? -1.099 -2.466 26.412 1.00 98.31 514 ALA A N 1
ATOM 3845 C CA . ALA A 1 514 ? -2.272 -3.312 26.605 1.00 98.31 514 ALA A CA 1
ATOM 3846 C C . ALA A 1 514 ? -2.684 -4.040 25.315 1.00 98.31 514 ALA A C 1
ATOM 3848 O O . ALA A 1 514 ? -2.943 -5.237 25.357 1.00 98.31 514 ALA A O 1
ATOM 3849 N N . ILE A 1 515 ? -2.654 -3.369 24.153 1.00 98.25 515 ILE A N 1
ATOM 3850 C CA . ILE A 1 515 ? -2.879 -4.014 22.844 1.00 98.25 515 ILE A CA 1
ATOM 3851 C C . ILE A 1 515 ? -1.880 -5.154 22.617 1.00 98.25 515 ILE A C 1
ATOM 3853 O O . ILE A 1 515 ? -2.286 -6.266 22.283 1.00 98.25 515 ILE A O 1
ATOM 3857 N N . ALA A 1 516 ? -0.583 -4.902 22.808 1.00 98.25 516 ALA A N 1
ATOM 3858 C CA . ALA A 1 516 ? 0.441 -5.922 22.606 1.00 98.25 516 ALA A CA 1
ATOM 3859 C C . ALA A 1 516 ? 0.293 -7.096 23.587 1.00 98.25 516 ALA A C 1
ATOM 3861 O O . ALA A 1 516 ? 0.400 -8.246 23.171 1.00 98.25 516 ALA A O 1
ATOM 3862 N N . ALA A 1 517 ? 0.003 -6.823 24.862 1.00 98.00 517 ALA A N 1
ATOM 3863 C CA . ALA A 1 517 ? -0.241 -7.863 25.859 1.00 98.00 517 ALA A CA 1
ATOM 3864 C C . ALA A 1 517 ? -1.489 -8.696 25.524 1.00 98.00 517 ALA A C 1
ATOM 3866 O O . ALA A 1 517 ? -1.441 -9.921 25.589 1.00 98.00 517 ALA A O 1
ATOM 3867 N N . HIS A 1 518 ? -2.574 -8.041 25.101 1.00 95.88 518 HIS A N 1
ATOM 3868 C CA . HIS A 1 518 ? -3.821 -8.690 24.693 1.00 95.88 518 HIS A CA 1
ATOM 3869 C C . HIS A 1 518 ? -3.623 -9.622 23.493 1.00 95.88 518 HIS A C 1
ATOM 3871 O O . HIS A 1 518 ? -4.098 -10.753 23.502 1.00 95.88 518 HIS A O 1
ATOM 3877 N N . VAL A 1 519 ? -2.874 -9.180 22.479 1.00 96.31 519 VAL A N 1
ATOM 3878 C CA . VAL A 1 519 ? -2.528 -10.025 21.325 1.00 96.31 519 VAL A CA 1
ATOM 3879 C C . VAL A 1 519 ? -1.630 -11.194 21.746 1.00 96.31 519 VAL A C 1
ATOM 3881 O O . VAL A 1 519 ? -1.884 -12.327 21.345 1.00 96.31 519 VAL A O 1
ATOM 3884 N N . ALA A 1 520 ? -0.613 -10.940 22.576 1.00 96.12 520 ALA A N 1
ATOM 3885 C CA . ALA A 1 520 ? 0.344 -11.957 23.013 1.00 96.12 520 ALA A CA 1
ATOM 3886 C C . ALA A 1 520 ? -0.265 -13.028 23.935 1.00 96.12 520 ALA A C 1
ATOM 3888 O O . ALA A 1 520 ? 0.213 -14.160 23.940 1.00 96.12 520 ALA A O 1
ATOM 3889 N N . ALA A 1 521 ? -1.310 -12.693 24.701 1.00 92.75 521 ALA A N 1
ATOM 3890 C CA . ALA A 1 521 ? -1.981 -13.631 25.602 1.00 92.75 521 ALA A CA 1
ATOM 3891 C C . ALA A 1 521 ? -2.600 -14.836 24.865 1.00 92.75 521 ALA A C 1
ATOM 3893 O O . ALA A 1 521 ? -2.720 -15.914 25.445 1.00 92.75 521 ALA A O 1
ATOM 3894 N N . GLY A 1 522 ? -2.955 -14.681 23.584 1.00 81.62 522 GLY A N 1
ATOM 3895 C CA . GLY A 1 522 ? -3.473 -15.771 22.758 1.00 81.62 522 GLY A CA 1
ATOM 3896 C C . GLY A 1 522 ? -4.779 -16.379 23.291 1.00 81.62 522 GLY A C 1
ATOM 3897 O O . GLY A 1 522 ? -5.640 -15.680 23.821 1.00 81.62 522 GLY A O 1
ATOM 3898 N N . GLY A 1 523 ? -4.966 -17.688 23.080 1.00 76.69 523 GLY A N 1
ATOM 3899 C CA . GLY A 1 523 ? -6.082 -18.468 23.648 1.00 76.69 523 GLY A CA 1
ATOM 3900 C C . GLY A 1 523 ? -7.466 -18.233 23.029 1.00 76.69 523 GLY A C 1
ATOM 3901 O O . GLY A 1 523 ? -8.437 -18.864 23.437 1.00 76.69 523 GLY A O 1
ATOM 3902 N N . ARG A 1 524 ? -7.571 -17.350 22.033 1.00 84.81 524 ARG A N 1
ATOM 3903 C CA . ARG A 1 524 ? -8.809 -17.074 21.291 1.00 84.81 524 ARG A CA 1
ATOM 3904 C C . ARG A 1 524 ? -8.948 -18.001 20.090 1.00 84.81 524 ARG A C 1
ATOM 3906 O O . ARG A 1 524 ? -7.958 -18.370 19.464 1.00 84.81 524 ARG A O 1
ATOM 3913 N N . THR A 1 525 ? -10.188 -18.322 19.733 1.00 89.62 525 THR A N 1
ATOM 3914 C CA . THR A 1 525 ? -10.505 -19.113 18.539 1.00 89.62 525 THR A CA 1
ATOM 3915 C C . THR A 1 525 ? -9.965 -18.427 17.286 1.00 89.62 525 THR A C 1
ATOM 3917 O O . THR A 1 525 ? -10.191 -17.231 17.085 1.00 89.62 525 THR A O 1
ATOM 3920 N N . GLU A 1 526 ? -9.266 -19.167 16.431 1.00 91.69 526 GLU A N 1
ATOM 3921 C CA . GLU A 1 526 ? -8.779 -18.656 15.148 1.00 91.69 526 GLU A CA 1
ATOM 3922 C C . GLU A 1 526 ? -9.944 -18.148 14.283 1.00 91.69 526 GLU A C 1
ATOM 3924 O O . GLU A 1 526 ? -11.050 -18.687 14.319 1.00 91.69 526 GLU A O 1
ATOM 3929 N N . GLY A 1 527 ? -9.739 -17.046 13.561 1.00 91.94 527 GLY A N 1
ATOM 3930 C CA . GLY A 1 527 ? -10.799 -16.390 12.794 1.00 91.94 527 GLY A CA 1
ATOM 3931 C C . GLY A 1 527 ? -11.767 -15.523 13.614 1.00 91.94 527 GLY A C 1
ATOM 3932 O O . GLY A 1 527 ? -12.558 -14.796 13.014 1.00 91.94 527 GLY A O 1
ATOM 3933 N N . SER A 1 528 ? -11.715 -15.544 14.956 1.00 92.88 528 SER A N 1
ATOM 3934 C CA . SER A 1 528 ? -12.562 -14.674 15.792 1.00 92.88 528 SER A CA 1
ATOM 3935 C C . SER A 1 528 ? -12.095 -13.218 15.789 1.00 92.88 528 SER A C 1
ATOM 3937 O O . SER A 1 528 ? -10.927 -12.920 15.541 1.00 92.88 528 SER A O 1
ATOM 3939 N N . TRP A 1 529 ? -13.004 -12.299 16.112 1.00 93.06 529 TRP A N 1
ATOM 3940 C CA . TRP A 1 529 ? -12.773 -10.859 16.041 1.00 93.06 529 TRP A CA 1
ATOM 3941 C C . TRP A 1 529 ? -12.956 -10.212 17.408 1.00 93.06 529 TRP A C 1
ATOM 3943 O O . TRP A 1 529 ? -13.954 -10.450 18.076 1.00 93.06 529 TRP A O 1
ATOM 3953 N N . ASP A 1 530 ? -12.057 -9.312 17.803 1.00 94.06 530 ASP A N 1
ATOM 3954 C CA . ASP A 1 530 ? -12.216 -8.611 19.084 1.00 94.06 530 ASP A CA 1
ATOM 3955 C C . ASP A 1 530 ? -13.407 -7.650 19.096 1.00 94.06 530 ASP A C 1
ATOM 3957 O O . ASP A 1 530 ? -13.937 -7.354 20.163 1.00 94.06 530 ASP A O 1
ATOM 3961 N N . CYS A 1 531 ? -13.867 -7.200 17.924 1.00 94.94 531 CYS A N 1
ATOM 3962 C CA . CYS A 1 531 ? -15.080 -6.393 17.797 1.00 94.94 531 CYS A CA 1
ATOM 3963 C C . CYS A 1 531 ? -16.382 -7.193 17.950 1.00 94.94 531 CYS A C 1
ATOM 3965 O O . CYS A 1 531 ? -17.457 -6.598 17.871 1.00 94.94 531 CYS A O 1
ATOM 3967 N N . ASP A 1 532 ? -16.296 -8.502 18.184 1.00 96.44 532 ASP A N 1
ATOM 3968 C CA . ASP A 1 532 ? -17.404 -9.364 18.566 1.00 96.44 532 ASP A CA 1
ATOM 3969 C C . ASP A 1 532 ? -17.430 -9.588 20.093 1.00 96.44 532 ASP A C 1
ATOM 3971 O O . ASP A 1 532 ? -16.677 -10.433 20.576 1.00 96.44 532 ASP A O 1
ATOM 3975 N N . PRO A 1 533 ? -18.317 -8.926 20.866 1.00 97.19 533 PRO A N 1
ATOM 3976 C CA . PRO A 1 533 ? -18.404 -9.132 22.314 1.00 97.19 533 PRO A CA 1
ATOM 3977 C C . PRO A 1 533 ? -18.682 -10.578 22.721 1.00 97.19 533 PRO A C 1
ATOM 3979 O O . PRO A 1 533 ? -18.196 -11.021 23.753 1.00 97.19 533 PRO A O 1
ATOM 3982 N N . GLY A 1 534 ? -19.414 -11.334 21.898 1.00 96.19 534 GLY A N 1
ATOM 3983 C CA . GLY A 1 534 ? -19.729 -12.732 22.187 1.00 96.19 534 GLY A CA 1
ATOM 3984 C C . GLY A 1 534 ? -18.511 -13.654 22.113 1.00 96.19 534 GLY A C 1
ATOM 3985 O O . GLY A 1 534 ? -18.470 -14.671 22.794 1.00 96.19 534 GLY A O 1
ATOM 3986 N N . ALA A 1 535 ? -17.516 -13.291 21.304 1.00 94.38 535 ALA A N 1
ATOM 3987 C CA . ALA A 1 535 ? -16.233 -13.982 21.249 1.00 94.38 535 ALA A CA 1
ATOM 3988 C C . ALA A 1 535 ? -15.201 -13.355 22.194 1.00 94.38 535 ALA A C 1
ATOM 3990 O O . ALA A 1 535 ? -14.266 -14.029 22.626 1.00 94.38 535 ALA A O 1
ATOM 3991 N N . SER A 1 536 ? -15.329 -12.053 22.469 1.00 94.75 536 SER A N 1
ATOM 3992 C CA . SER A 1 536 ? -14.256 -11.274 23.067 1.00 94.75 536 SER A CA 1
ATOM 3993 C C . SER A 1 536 ? -14.401 -11.024 24.566 1.00 94.75 536 SER A C 1
ATOM 3995 O O . SER A 1 536 ? -13.371 -10.969 25.246 1.00 94.75 536 SER A O 1
ATOM 3997 N N . VAL A 1 537 ? -15.640 -10.899 25.050 1.00 96.75 537 VAL A N 1
ATOM 3998 C CA . VAL A 1 537 ? -16.044 -10.629 26.442 1.00 96.75 537 VAL A CA 1
ATOM 3999 C C . VAL A 1 537 ? -17.405 -11.297 26.761 1.00 96.75 537 VAL A C 1
ATOM 4001 O O . VAL A 1 537 ? -18.347 -10.601 27.136 1.00 96.75 537 VAL A O 1
ATOM 4004 N N . PRO A 1 538 ? -17.560 -12.628 26.598 1.00 97.00 538 PRO A N 1
ATOM 4005 C CA . PRO A 1 538 ? -18.859 -13.303 26.746 1.00 97.00 538 PRO A CA 1
ATOM 4006 C C . PRO A 1 538 ? -19.519 -13.067 28.113 1.00 97.00 538 PRO A C 1
ATOM 4008 O O . PRO A 1 538 ? -20.698 -12.733 28.155 1.00 97.00 538 PRO A O 1
ATOM 4011 N N . ASP A 1 539 ? -18.746 -13.105 29.201 1.00 98.19 539 ASP A N 1
ATOM 4012 C CA . ASP A 1 539 ? -19.256 -12.865 30.560 1.00 98.19 539 ASP A CA 1
ATOM 4013 C C . ASP A 1 539 ? -19.849 -11.451 30.726 1.00 98.19 539 ASP A C 1
ATOM 4015 O O . ASP A 1 539 ? -20.832 -11.254 31.435 1.00 98.19 539 ASP A O 1
ATOM 4019 N N . LEU A 1 540 ? -19.291 -10.454 30.025 1.00 98.62 540 LEU A N 1
ATOM 4020 C CA . LEU A 1 540 ? -19.837 -9.093 30.007 1.00 98.62 540 LEU A CA 1
ATOM 4021 C C . LEU A 1 540 ? -21.162 -9.035 29.238 1.00 98.62 540 LEU A C 1
ATOM 4023 O O . LEU A 1 540 ? -22.029 -8.229 29.565 1.00 98.62 540 LEU A O 1
ATOM 4027 N N . VAL A 1 541 ? -21.334 -9.864 28.203 1.00 98.69 541 VAL A N 1
ATOM 4028 C CA . VAL A 1 541 ? -22.616 -9.961 27.492 1.00 98.69 541 VAL A CA 1
ATOM 4029 C C . VAL A 1 541 ? -23.685 -10.507 28.434 1.00 98.69 541 VAL A C 1
ATOM 4031 O O . VAL A 1 541 ? -24.776 -9.940 28.477 1.00 98.69 541 VAL A O 1
ATOM 4034 N N . ASP A 1 542 ? -23.359 -11.539 29.213 1.00 98.62 542 ASP A N 1
ATOM 4035 C CA . ASP A 1 542 ? -24.270 -12.124 30.201 1.00 98.62 542 ASP A CA 1
ATOM 4036 C C . ASP A 1 542 ? -24.634 -11.106 31.298 1.00 98.62 542 ASP A C 1
ATOM 4038 O O . ASP A 1 542 ? -25.811 -10.925 31.608 1.00 98.62 542 ASP A O 1
ATOM 4042 N N . GLU A 1 543 ? -23.664 -10.327 31.791 1.00 98.56 543 GLU A N 1
ATOM 4043 C CA . GLU A 1 543 ? -23.935 -9.231 32.734 1.00 98.56 543 GLU A CA 1
ATOM 4044 C C . GLU A 1 543 ? -24.912 -8.188 32.155 1.00 98.56 543 GLU A C 1
ATOM 4046 O O . GLU A 1 543 ? -25.826 -7.719 32.840 1.00 98.56 543 GLU A O 1
ATOM 4051 N N . VAL A 1 544 ? -24.747 -7.817 30.881 1.00 98.56 544 VAL A N 1
ATOM 4052 C CA . VAL A 1 544 ? -25.631 -6.855 30.201 1.00 98.56 544 VAL A CA 1
ATOM 4053 C C . VAL A 1 544 ? -27.037 -7.429 30.006 1.00 98.56 544 VAL A C 1
ATOM 4055 O O . VAL A 1 544 ? -28.014 -6.685 30.133 1.00 98.56 544 VAL A O 1
ATOM 4058 N N . VAL A 1 545 ? -27.156 -8.730 29.715 1.00 98.62 545 VAL A N 1
ATOM 4059 C CA . VAL A 1 545 ? -28.446 -9.435 29.650 1.00 98.62 545 VAL A CA 1
ATOM 4060 C C . VAL A 1 545 ? -29.173 -9.312 30.982 1.00 98.62 545 VAL A C 1
ATOM 4062 O O . VAL A 1 545 ? -30.302 -8.817 31.009 1.00 98.62 545 VAL A O 1
ATOM 4065 N N . ASP A 1 546 ? -28.512 -9.681 32.077 1.00 98.00 546 ASP A N 1
ATOM 4066 C CA . ASP A 1 546 ? -29.106 -9.677 33.414 1.00 98.00 546 ASP A CA 1
ATOM 4067 C C . ASP A 1 546 ? -29.495 -8.263 33.864 1.00 98.00 546 ASP A C 1
ATOM 4069 O O . ASP A 1 546 ? -30.562 -8.048 34.443 1.00 98.00 546 ASP A O 1
ATOM 4073 N N . ALA A 1 547 ? -28.655 -7.270 33.564 1.00 97.62 547 ALA A N 1
ATOM 4074 C CA . ALA A 1 547 ? -28.873 -5.895 33.993 1.00 97.62 547 ALA A CA 1
ATOM 4075 C C . ALA A 1 547 ? -29.969 -5.158 33.208 1.00 97.62 547 ALA A C 1
ATOM 4077 O O . ALA A 1 547 ? -30.599 -4.252 33.761 1.00 97.62 547 ALA A O 1
ATOM 4078 N N . LEU A 1 548 ? -30.166 -5.483 31.925 1.00 96.56 548 LEU A N 1
ATOM 4079 C CA . LEU A 1 548 ? -31.097 -4.767 31.041 1.00 96.56 548 LEU A CA 1
ATOM 4080 C C . LEU A 1 548 ? -32.352 -5.574 30.685 1.00 96.56 548 LEU A C 1
ATOM 4082 O O . LEU A 1 548 ? -33.289 -5.000 30.131 1.00 96.56 548 LEU A O 1
ATOM 4086 N N . GLY A 1 549 ? -32.386 -6.878 30.975 1.00 96.81 549 GLY A N 1
ATOM 4087 C CA . GLY A 1 549 ? -33.512 -7.755 30.643 1.00 96.81 549 GLY A CA 1
ATOM 4088 C C . GLY A 1 549 ? -33.729 -7.926 29.135 1.00 96.81 549 GLY A C 1
ATOM 4089 O O . GLY A 1 549 ? -34.866 -8.059 28.685 1.00 96.81 549 GLY A O 1
ATOM 4090 N N . VAL A 1 550 ? -32.653 -7.879 28.345 1.00 97.69 550 VAL A N 1
ATOM 4091 C CA . VAL A 1 550 ? -32.684 -8.011 26.877 1.00 97.69 550 VAL A CA 1
ATOM 4092 C C . VAL A 1 550 ? -32.153 -9.373 26.430 1.00 97.69 550 VAL A C 1
ATOM 4094 O O . VAL A 1 550 ? -31.482 -10.065 27.188 1.00 97.69 550 VAL A O 1
ATOM 4097 N N . SER A 1 551 ? -32.420 -9.773 25.184 1.00 98.06 551 SER A N 1
ATOM 4098 C CA . SER A 1 551 ? -31.846 -11.011 24.644 1.00 98.06 551 SER A CA 1
ATOM 4099 C C . SER A 1 551 ? -30.316 -10.940 24.551 1.00 98.06 551 SER A C 1
ATOM 4101 O O . SER A 1 551 ? -29.732 -9.864 24.410 1.00 98.06 551 SER A O 1
ATOM 4103 N N . TRP A 1 552 ? -29.650 -12.096 24.560 1.00 98.12 552 TRP A N 1
ATOM 4104 C CA . TRP A 1 552 ? -28.187 -12.169 24.447 1.00 98.12 552 TRP A CA 1
ATOM 4105 C C . TRP A 1 552 ? -27.651 -11.526 23.157 1.00 98.12 552 TRP A C 1
ATOM 4107 O O . TRP A 1 552 ? -26.664 -10.790 23.171 1.00 98.12 552 TRP A O 1
ATOM 4117 N N . ASP A 1 553 ? -28.353 -11.710 22.034 1.00 98.38 553 ASP A N 1
ATOM 4118 C CA . ASP A 1 553 ? -28.016 -11.026 20.782 1.00 98.38 553 ASP A CA 1
ATOM 4119 C C . ASP A 1 553 ? -28.208 -9.503 20.895 1.00 98.38 553 ASP A C 1
ATOM 4121 O O . ASP A 1 553 ? -27.390 -8.739 20.381 1.00 98.38 553 ASP A O 1
ATOM 4125 N N . ALA A 1 554 ? -29.257 -9.038 21.578 1.00 98.38 554 ALA A N 1
ATOM 4126 C CA . ALA A 1 554 ? -29.470 -7.616 21.822 1.00 98.38 554 ALA A CA 1
ATOM 4127 C C . ALA A 1 554 ? -28.360 -7.020 22.703 1.00 98.38 554 ALA A C 1
ATOM 4129 O O . ALA A 1 554 ? -27.792 -5.998 22.327 1.00 98.38 554 ALA A O 1
ATOM 4130 N N . ALA A 1 555 ? -27.978 -7.677 23.802 1.00 98.62 555 ALA A N 1
ATOM 4131 C CA . ALA A 1 555 ? -26.872 -7.259 24.670 1.00 98.62 555 ALA A CA 1
ATOM 4132 C C . ALA A 1 555 ? -25.544 -7.147 23.901 1.00 98.62 555 ALA A C 1
ATOM 4134 O O . ALA A 1 555 ? -24.854 -6.125 23.958 1.00 98.62 555 ALA A O 1
ATOM 4135 N N . ARG A 1 556 ? -25.230 -8.157 23.084 1.00 98.00 556 ARG A N 1
ATOM 4136 C CA . ARG A 1 556 ? -24.053 -8.169 22.206 1.00 98.00 556 ARG A CA 1
ATOM 4137 C C . ARG A 1 556 ? -24.071 -7.023 21.194 1.00 98.00 556 ARG A C 1
ATOM 4139 O O . ARG A 1 556 ? -23.069 -6.325 21.035 1.00 98.00 556 ARG A O 1
ATOM 4146 N N . LEU A 1 557 ? -25.206 -6.792 20.529 1.00 98.44 557 LEU A N 1
ATOM 4147 C CA . LEU A 1 557 ? -25.364 -5.661 19.612 1.00 98.44 557 LEU A CA 1
ATOM 4148 C C . LEU A 1 557 ? -25.250 -4.321 20.350 1.00 98.44 557 LEU A C 1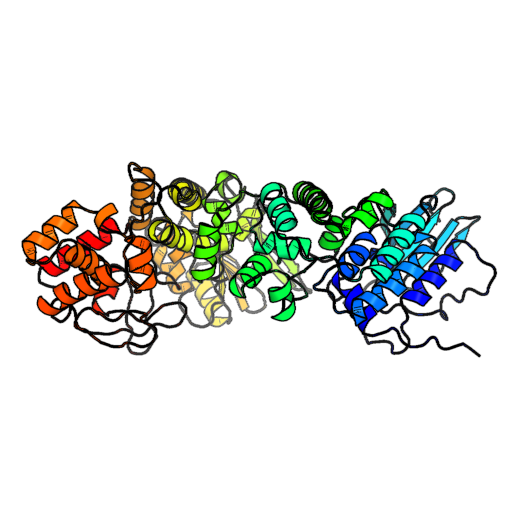
ATOM 4150 O O . LEU A 1 557 ? -24.657 -3.383 19.819 1.00 98.44 557 LEU A O 1
ATOM 4154 N N . TYR A 1 558 ? -25.790 -4.220 21.563 1.00 98.44 558 TYR A N 1
ATOM 4155 C CA . TYR A 1 558 ? -25.752 -2.999 22.357 1.00 98.44 558 TYR A CA 1
ATOM 4156 C C . TYR A 1 558 ? -24.322 -2.609 22.715 1.00 98.44 558 TYR A C 1
ATOM 4158 O O . TYR A 1 558 ? -23.938 -1.472 22.458 1.00 98.44 558 TYR A O 1
ATOM 4166 N N . LEU A 1 559 ? -23.498 -3.555 23.174 1.00 98.62 559 LEU A N 1
ATOM 4167 C CA . LEU A 1 559 ? -22.067 -3.328 23.402 1.00 98.62 559 LEU A CA 1
ATOM 4168 C C . LEU A 1 559 ? -21.351 -2.858 22.124 1.00 98.62 559 LEU A C 1
ATOM 4170 O O . LEU A 1 559 ? -20.581 -1.897 22.154 1.00 98.62 559 LEU A O 1
ATOM 4174 N N . GLN A 1 560 ? -21.653 -3.453 20.965 1.00 98.00 560 GLN A N 1
ATOM 4175 C CA . GLN A 1 560 ? -21.097 -2.998 19.682 1.00 98.00 560 GLN A CA 1
ATOM 4176 C C . GLN A 1 560 ? -21.528 -1.572 19.320 1.00 98.00 560 GLN A C 1
ATOM 4178 O O . GLN A 1 560 ? -20.709 -0.786 18.840 1.00 98.00 560 GLN A O 1
ATOM 4183 N N . VAL A 1 561 ? -22.794 -1.217 19.544 1.00 97.31 561 VAL A N 1
ATOM 4184 C CA . VAL A 1 561 ? -23.313 0.129 19.270 1.00 97.31 561 VAL A CA 1
ATOM 4185 C C . VAL A 1 561 ? -22.789 1.143 20.283 1.00 97.31 561 VAL A C 1
ATOM 4187 O O . VAL A 1 561 ? -22.523 2.270 19.877 1.00 97.31 561 VAL A O 1
ATOM 4190 N N . LEU A 1 562 ? -22.571 0.763 21.544 1.00 97.44 562 LEU A N 1
ATOM 4191 C CA . LEU A 1 562 ? -21.945 1.597 22.570 1.00 97.44 562 LEU A CA 1
ATOM 4192 C C . LEU A 1 562 ? -20.488 1.908 22.235 1.00 97.44 562 LEU A C 1
ATOM 4194 O O . LEU A 1 562 ? -20.069 3.059 22.321 1.00 97.44 562 LEU A O 1
ATOM 4198 N N . THR A 1 563 ? -19.730 0.901 21.810 1.00 97.38 563 THR A N 1
ATOM 4199 C CA . THR A 1 563 ? -18.272 1.011 21.764 1.00 97.38 563 THR A CA 1
ATOM 4200 C C . THR A 1 563 ? -17.731 1.265 20.368 1.00 97.38 563 THR A C 1
ATOM 4202 O O . THR A 1 563 ? -16.897 2.151 20.209 1.00 97.38 563 THR A O 1
ATOM 4205 N N . LEU A 1 564 ? -18.159 0.535 19.334 1.00 96.62 564 LEU A N 1
ATOM 4206 C CA . LEU A 1 564 ? -17.498 0.602 18.027 1.00 96.62 564 LEU A CA 1
ATOM 4207 C C . LEU A 1 564 ? -17.693 1.976 17.364 1.00 96.62 564 LEU A C 1
ATOM 4209 O O . LEU A 1 564 ? -18.787 2.554 17.374 1.00 96.62 564 LEU A O 1
ATOM 4213 N N . LEU A 1 565 ? -16.632 2.472 16.722 1.00 94.31 565 LEU A N 1
ATOM 4214 C CA . LEU A 1 565 ? -16.678 3.703 15.927 1.00 94.31 565 LEU A CA 1
ATOM 4215 C C . LEU A 1 565 ? -17.605 3.541 14.712 1.00 94.31 565 LEU A C 1
ATOM 4217 O O . LEU A 1 565 ? -18.419 4.416 14.422 1.00 94.31 565 LEU A O 1
ATOM 4221 N N . GLU A 1 566 ? -17.531 2.391 14.029 1.00 91.81 566 GLU A N 1
ATOM 4222 C CA . GLU A 1 566 ? -18.232 2.150 12.759 1.00 91.81 566 GLU A CA 1
ATOM 4223 C C . GLU A 1 566 ? -19.032 0.829 12.724 1.00 91.81 566 GLU A C 1
ATOM 4225 O O . GLU A 1 566 ? -18.786 -0.018 11.860 1.00 91.81 566 GLU A O 1
ATOM 4230 N N . PRO A 1 567 ? -20.023 0.624 13.618 1.00 94.50 567 PRO A N 1
ATOM 4231 C CA . PRO A 1 567 ? -20.863 -0.577 13.646 1.00 94.50 567 PRO A CA 1
ATOM 4232 C C . PRO A 1 567 ? -21.907 -0.573 12.515 1.00 94.50 567 PRO A C 1
ATOM 4234 O O . PRO A 1 567 ? -23.111 -0.548 12.756 1.00 94.50 567 PRO A O 1
ATOM 4237 N N . THR A 1 568 ? -21.460 -0.550 11.258 1.00 93.06 568 THR A N 1
ATOM 4238 C CA . THR A 1 568 ? -22.354 -0.671 10.093 1.00 93.06 568 THR A CA 1
ATOM 4239 C C . THR A 1 568 ? -23.026 -2.043 10.060 1.00 93.06 568 THR A C 1
ATOM 4241 O O . THR A 1 568 ? -22.459 -3.038 10.512 1.00 93.06 568 THR A O 1
ATOM 4244 N N . ASP A 1 569 ? -24.198 -2.139 9.437 1.00 94.50 569 ASP A N 1
ATOM 4245 C CA . ASP A 1 569 ? -24.969 -3.390 9.337 1.00 94.50 569 ASP A CA 1
ATOM 4246 C C . ASP A 1 569 ? -24.198 -4.497 8.636 1.00 94.50 569 ASP A C 1
ATOM 4248 O O . ASP A 1 569 ? -24.355 -5.680 8.937 1.00 94.50 569 ASP A O 1
ATOM 4252 N N . ARG A 1 570 ? -23.390 -4.115 7.646 1.00 93.38 570 ARG A N 1
ATOM 4253 C CA . ARG A 1 570 ? -22.514 -5.041 6.934 1.00 93.38 570 ARG A CA 1
ATOM 4254 C C . ARG A 1 570 ? -21.438 -5.575 7.873 1.00 93.38 570 ARG A C 1
ATOM 4256 O O . ARG A 1 570 ? -21.231 -6.783 7.901 1.00 93.38 570 ARG A O 1
ATOM 4263 N N . ARG A 1 571 ? -20.790 -4.689 8.635 1.00 92.75 571 ARG A N 1
ATOM 4264 C CA . ARG A 1 571 ? -19.717 -5.055 9.562 1.00 92.75 571 ARG A CA 1
ATOM 4265 C C . ARG A 1 571 ? -20.230 -5.935 10.695 1.00 92.75 571 ARG A C 1
ATOM 4267 O O . ARG A 1 571 ? -19.689 -7.012 10.893 1.00 92.75 571 ARG A O 1
ATOM 4274 N N . VAL A 1 572 ? -21.296 -5.518 11.378 1.00 95.88 572 VAL A N 1
ATOM 4275 C CA . VAL A 1 572 ? -21.892 -6.270 12.495 1.00 95.88 572 VAL A CA 1
ATOM 4276 C C . VAL A 1 572 ? -22.298 -7.676 12.054 1.00 95.88 572 VAL A C 1
ATOM 4278 O O . VAL A 1 572 ? -21.993 -8.646 12.739 1.00 95.88 572 VAL A O 1
ATOM 4281 N N . ARG A 1 573 ? -22.924 -7.823 10.877 1.00 96.38 573 ARG A N 1
ATOM 4282 C CA . ARG A 1 573 ? -23.276 -9.154 10.357 1.00 96.38 573 ARG A CA 1
ATOM 4283 C C . ARG A 1 573 ? -22.061 -10.011 10.043 1.00 96.38 573 ARG A C 1
ATOM 4285 O O . ARG A 1 573 ? -22.078 -11.190 10.375 1.00 96.38 573 ARG A O 1
ATOM 4292 N N . ALA A 1 574 ? -21.048 -9.433 9.398 1.00 93.19 574 ALA A N 1
ATOM 4293 C CA . ALA A 1 574 ? -19.837 -10.158 9.028 1.00 93.19 574 ALA A CA 1
ATOM 4294 C C . ALA A 1 574 ? -19.086 -10.662 10.267 1.00 93.19 574 ALA A C 1
ATOM 4296 O O . ALA A 1 574 ? -18.758 -11.838 10.341 1.00 93.19 574 ALA A O 1
ATOM 4297 N N . VAL A 1 575 ? -18.892 -9.786 11.254 1.00 92.81 575 VAL A N 1
ATOM 4298 C CA . VAL A 1 575 ? -18.175 -10.081 12.501 1.00 92.81 575 VAL A CA 1
ATOM 4299 C C . VAL A 1 575 ? -18.935 -11.086 13.365 1.00 92.81 575 VAL A C 1
ATOM 4301 O O . VAL A 1 575 ? -18.331 -12.013 13.889 1.00 92.81 575 VAL A O 1
ATOM 4304 N N . ASN A 1 576 ? -20.260 -10.948 13.477 1.00 94.69 576 ASN A N 1
ATOM 4305 C CA . ASN A 1 576 ? -21.047 -11.809 14.360 1.00 94.69 576 ASN A CA 1
ATOM 4306 C C . ASN A 1 576 ? -21.488 -13.132 13.704 1.00 94.69 576 ASN A C 1
ATOM 4308 O O . ASN A 1 576 ? -22.121 -13.956 14.368 1.00 94.69 576 ASN A O 1
ATOM 4312 N N . GLY A 1 577 ? -21.243 -13.316 12.400 1.00 94.19 577 GLY A N 1
ATOM 4313 C CA . GLY A 1 577 ? -21.788 -14.436 11.625 1.00 94.19 577 GLY A CA 1
ATOM 4314 C C . GLY A 1 577 ? -23.319 -14.403 11.513 1.00 94.19 577 GLY A C 1
ATOM 4315 O O . GLY A 1 577 ? -23.976 -15.443 11.511 1.00 94.19 577 GLY A O 1
ATOM 4316 N N . TRP A 1 578 ? -23.924 -13.210 11.487 1.00 96.69 578 TRP A N 1
ATOM 4317 C CA . TRP A 1 578 ? -25.380 -13.048 11.555 1.00 96.69 578 TRP A CA 1
ATOM 4318 C C . TRP A 1 578 ? -26.052 -12.911 10.191 1.00 96.69 578 TRP A C 1
ATOM 4320 O O . TRP A 1 578 ? -25.597 -12.200 9.292 1.00 96.69 578 TRP A O 1
ATOM 4330 N N . THR A 1 579 ? -27.249 -13.490 10.089 1.00 97.62 579 THR A N 1
ATOM 4331 C CA . THR A 1 579 ? -28.183 -13.186 9.002 1.00 97.62 579 THR A CA 1
ATOM 4332 C C . THR A 1 579 ? -28.814 -11.804 9.198 1.00 97.62 579 THR A C 1
ATOM 4334 O O . THR A 1 579 ? -28.852 -11.249 10.299 1.00 97.62 579 THR A O 1
ATOM 4337 N N . ALA A 1 580 ? -29.374 -11.240 8.124 1.00 96.75 580 ALA A N 1
ATOM 4338 C CA . ALA A 1 580 ? -30.116 -9.982 8.218 1.00 96.75 580 ALA A CA 1
ATOM 4339 C C . ALA A 1 580 ? -31.336 -10.082 9.155 1.00 96.75 580 ALA A C 1
ATOM 4341 O O . ALA A 1 580 ? -31.680 -9.102 9.807 1.00 96.75 580 ALA A O 1
ATOM 4342 N N . ALA A 1 581 ? -31.975 -11.255 9.242 1.00 97.56 581 ALA A N 1
ATOM 4343 C CA . ALA A 1 581 ? -33.115 -11.481 10.130 1.00 97.56 581 ALA A CA 1
ATOM 4344 C C . ALA A 1 581 ? -32.712 -11.437 11.609 1.00 97.56 581 ALA A C 1
ATOM 4346 O O . ALA A 1 581 ? -33.359 -10.742 12.386 1.00 97.56 581 ALA A O 1
ATOM 4347 N N . ARG A 1 582 ? -31.603 -12.094 11.973 1.00 97.94 582 ARG A N 1
ATOM 4348 C CA . ARG A 1 582 ? -31.086 -12.099 13.349 1.00 97.94 582 ARG A CA 1
ATOM 4349 C C . ARG A 1 582 ? -30.725 -10.691 13.830 1.00 97.94 582 ARG A C 1
ATOM 4351 O O . ARG A 1 582 ? -31.144 -10.282 14.906 1.00 97.94 582 ARG A O 1
ATOM 4358 N N . LEU A 1 583 ? -30.066 -9.902 12.975 1.00 97.75 583 LEU A N 1
ATOM 4359 C CA . LEU A 1 583 ? -29.771 -8.494 13.262 1.00 97.75 583 LEU A CA 1
ATOM 4360 C C . LEU A 1 583 ? -31.042 -7.651 13.472 1.00 97.75 583 LEU A C 1
ATOM 4362 O O . LEU A 1 583 ? -31.070 -6.793 14.351 1.00 97.75 583 LEU A O 1
ATOM 4366 N N . ARG A 1 584 ? -32.102 -7.877 12.683 1.00 97.19 584 ARG A N 1
ATOM 4367 C CA . ARG A 1 584 ? -33.389 -7.184 12.879 1.00 97.19 584 ARG A CA 1
ATOM 4368 C C . ARG A 1 584 ? -34.055 -7.554 14.205 1.00 97.19 584 ARG A C 1
ATOM 4370 O O . ARG A 1 584 ? -34.620 -6.665 14.835 1.00 97.19 584 ARG A O 1
ATOM 4377 N N . GLY A 1 585 ? -33.966 -8.818 14.624 1.00 97.62 585 GLY A N 1
ATOM 4378 C CA . GLY A 1 585 ? -34.450 -9.270 15.933 1.00 97.62 585 GLY A CA 1
ATOM 4379 C C . GLY A 1 585 ? -33.772 -8.506 17.069 1.00 97.62 585 GLY A C 1
ATOM 4380 O O . GLY A 1 585 ? -34.433 -7.750 17.770 1.00 97.62 585 GLY A O 1
ATOM 4381 N N . ALA A 1 586 ? -32.438 -8.565 17.133 1.00 98.00 586 ALA A N 1
ATOM 4382 C CA . ALA A 1 586 ? -31.649 -7.864 18.152 1.00 98.00 586 ALA A CA 1
ATOM 4383 C C . ALA A 1 586 ? -31.935 -6.350 18.213 1.00 98.00 586 ALA A C 1
ATOM 4385 O O . ALA A 1 586 ? -31.980 -5.757 19.285 1.00 98.00 586 ALA A O 1
ATOM 4386 N N . ARG A 1 587 ? -32.165 -5.698 17.066 1.00 97.75 587 ARG A N 1
ATOM 4387 C CA . ARG A 1 587 ? -32.561 -4.278 17.029 1.00 97.75 587 ARG A CA 1
ATOM 4388 C C . ARG A 1 587 ? -33.920 -4.016 17.633 1.00 97.75 587 ARG A C 1
ATOM 4390 O O . ARG A 1 587 ? -34.083 -3.007 18.308 1.00 97.75 587 ARG A O 1
ATOM 4397 N N . SER A 1 588 ? -34.882 -4.870 17.308 1.00 97.19 588 SER A N 1
ATOM 4398 C CA . SER A 1 588 ? -36.255 -4.711 17.774 1.00 97.19 588 SER A CA 1
ATOM 4399 C C . SER A 1 588 ? -36.285 -4.792 19.297 1.00 97.19 588 SER A C 1
ATOM 4401 O O . SER A 1 588 ? -36.882 -3.925 19.926 1.00 97.19 588 SER A O 1
ATOM 4403 N N . ASP A 1 589 ? -35.529 -5.730 19.872 1.00 97.38 589 ASP A N 1
ATOM 4404 C CA . ASP A 1 589 ? -35.352 -5.868 21.319 1.00 97.38 589 ASP A CA 1
ATOM 4405 C C . ASP A 1 589 ? -34.740 -4.603 21.944 1.00 97.38 589 ASP A C 1
ATOM 4407 O O . ASP A 1 589 ? -35.270 -4.074 22.919 1.00 97.38 589 ASP A O 1
ATOM 4411 N N . LEU A 1 590 ? -33.667 -4.054 21.357 1.00 98.00 590 LEU A N 1
ATOM 4412 C CA . LEU A 1 590 ? -33.027 -2.835 21.877 1.00 98.00 590 LEU A CA 1
ATOM 4413 C C . LEU A 1 590 ? -33.907 -1.586 21.776 1.00 98.00 590 LEU A C 1
ATOM 4415 O O . LEU A 1 590 ? -33.848 -0.723 22.654 1.00 98.00 590 LEU A O 1
ATOM 4419 N N . VAL A 1 591 ? -34.703 -1.468 20.711 1.00 97.38 591 VAL A N 1
ATOM 4420 C CA . VAL A 1 591 ? -35.664 -0.369 20.547 1.00 97.38 591 VAL A CA 1
ATOM 4421 C C . VAL A 1 591 ? -36.810 -0.514 21.548 1.00 97.38 591 VAL A C 1
ATOM 4423 O O . VAL A 1 591 ? -37.181 0.473 22.177 1.00 97.38 591 VAL A O 1
ATOM 4426 N N . ALA A 1 592 ? -37.336 -1.727 21.742 1.00 96.44 592 ALA A N 1
ATOM 4427 C CA . ALA A 1 592 ? -38.384 -2.002 22.726 1.00 96.44 592 ALA A CA 1
ATOM 4428 C C . ALA A 1 592 ? -37.918 -1.709 24.163 1.00 96.44 592 ALA A C 1
ATOM 4430 O O . ALA A 1 592 ? -38.687 -1.179 24.960 1.00 96.44 592 ALA A O 1
ATOM 4431 N N . ALA A 1 593 ? -36.644 -1.976 24.463 1.00 95.94 593 ALA A N 1
ATOM 4432 C CA . ALA A 1 593 ? -36.009 -1.633 25.734 1.00 95.94 593 ALA A CA 1
ATOM 4433 C C . ALA A 1 593 ? -35.642 -0.138 25.872 1.00 95.94 593 ALA A C 1
ATOM 4435 O O . ALA A 1 593 ? -35.148 0.277 26.918 1.00 95.94 593 ALA A O 1
ATOM 4436 N N . GLY A 1 594 ? -35.843 0.685 24.833 1.00 95.25 594 GLY A N 1
ATOM 4437 C CA . GLY A 1 594 ? -35.533 2.120 24.853 1.00 95.25 594 GLY A CA 1
ATOM 4438 C C . GLY A 1 594 ? -34.036 2.456 24.922 1.00 95.25 594 GLY A C 1
ATOM 4439 O O . GLY A 1 594 ? -33.678 3.592 25.224 1.00 95.25 594 GLY A O 1
ATOM 4440 N N . LEU A 1 595 ? -33.155 1.490 24.644 1.00 96.56 595 LEU A N 1
ATOM 4441 C CA . LEU A 1 595 ? -31.696 1.643 24.740 1.00 96.56 595 LEU A CA 1
ATOM 4442 C C . LEU A 1 595 ? -31.087 2.318 23.504 1.00 96.56 595 LEU A C 1
ATOM 4444 O O . LEU A 1 595 ? -30.001 2.897 23.560 1.00 96.56 595 LEU A O 1
ATOM 4448 N N . VAL A 1 596 ? -31.781 2.225 22.369 1.00 97.12 596 VAL A N 1
ATOM 4449 C CA . VAL A 1 596 ? -31.379 2.816 21.090 1.00 97.12 596 VAL A CA 1
ATOM 4450 C C . VAL A 1 596 ? -32.575 3.467 20.409 1.00 97.12 596 VAL A C 1
ATOM 4452 O O . VAL A 1 596 ? -33.723 3.082 20.622 1.00 97.12 596 VAL A O 1
ATOM 4455 N N . VAL A 1 597 ? -32.295 4.423 19.528 1.00 96.44 597 VAL A N 1
ATOM 4456 C CA . VAL A 1 597 ? -33.301 5.062 18.676 1.00 96.44 597 VAL A CA 1
ATOM 4457 C C . VAL A 1 597 ? -33.168 4.578 17.236 1.00 96.44 597 VAL A C 1
ATOM 4459 O O . VAL A 1 597 ? -32.061 4.473 16.698 1.00 96.44 597 VAL A O 1
ATOM 4462 N N . ALA A 1 598 ? -34.304 4.291 16.599 1.00 94.25 598 ALA A N 1
ATOM 4463 C CA . ALA A 1 598 ? -34.363 4.036 15.167 1.00 94.25 598 ALA A CA 1
ATOM 4464 C C . ALA A 1 598 ? -34.358 5.374 14.418 1.00 94.25 598 ALA A C 1
ATOM 4466 O O . ALA A 1 598 ? -35.212 6.227 14.649 1.00 94.25 598 ALA A O 1
ATOM 4467 N N . ALA A 1 599 ? -33.382 5.572 13.538 1.00 91.44 599 ALA A N 1
ATOM 4468 C CA . ALA A 1 599 ? -33.247 6.800 12.764 1.00 91.44 599 ALA A CA 1
ATOM 4469 C C . ALA A 1 599 ? -32.524 6.528 11.443 1.00 91.44 599 ALA A C 1
ATOM 4471 O O . ALA A 1 599 ? -31.939 5.462 11.245 1.00 91.44 599 ALA A O 1
ATOM 4472 N N . GLU A 1 600 ? -32.517 7.519 10.555 1.00 88.62 600 GLU A N 1
ATOM 4473 C CA . GLU A 1 600 ? -31.655 7.530 9.379 1.00 88.62 600 GLU A CA 1
ATOM 4474 C C . GLU A 1 600 ? -30.595 8.620 9.538 1.00 88.62 600 GLU A C 1
ATOM 4476 O O . GLU A 1 600 ? -30.906 9.787 9.780 1.00 88.62 600 GLU A O 1
ATOM 4481 N N . ARG A 1 601 ? -29.318 8.241 9.417 1.00 85.81 601 ARG A N 1
ATOM 4482 C CA . ARG A 1 601 ? -28.195 9.185 9.429 1.00 85.81 601 ARG A CA 1
ATOM 4483 C C . ARG A 1 601 ? -27.319 8.963 8.205 1.00 85.81 601 ARG A C 1
ATOM 4485 O O . ARG A 1 601 ? -26.862 7.851 7.927 1.00 85.81 601 ARG A O 1
ATOM 4492 N N . ARG A 1 602 ? -27.064 10.044 7.466 1.00 85.06 602 ARG A N 1
ATOM 4493 C CA . ARG A 1 602 ? -26.260 10.019 6.239 1.00 85.06 602 ARG A CA 1
ATOM 4494 C C . ARG A 1 602 ? -24.881 9.404 6.523 1.00 85.06 602 ARG A C 1
ATOM 4496 O O . ARG A 1 602 ? -24.218 9.791 7.478 1.00 85.06 602 ARG A O 1
ATOM 4503 N N . ARG A 1 603 ? -24.434 8.478 5.662 1.00 84.19 603 ARG A N 1
ATOM 4504 C CA . ARG A 1 603 ? -23.145 7.744 5.751 1.00 84.19 603 ARG A CA 1
ATOM 4505 C C . ARG A 1 603 ? -22.987 6.787 6.947 1.00 84.19 603 ARG A C 1
ATOM 4507 O O . ARG A 1 603 ? -21.931 6.176 7.051 1.00 84.19 603 ARG A O 1
ATOM 4514 N N . ALA A 1 604 ? -23.995 6.602 7.805 1.00 84.75 604 ALA A N 1
ATOM 4515 C CA . ALA A 1 604 ? -23.863 5.734 8.981 1.00 84.75 604 ALA A CA 1
ATOM 4516 C C . ALA A 1 604 ? -23.905 4.229 8.659 1.00 84.75 604 ALA A C 1
ATOM 4518 O O . ALA A 1 604 ? -23.355 3.425 9.408 1.00 84.75 604 ALA A O 1
ATOM 4519 N N . GLY A 1 605 ? -24.578 3.840 7.567 1.00 89.00 605 GLY A N 1
ATOM 4520 C CA . GLY A 1 605 ? -24.688 2.438 7.145 1.00 89.00 605 GLY A CA 1
ATOM 4521 C C . GLY A 1 605 ? -25.398 1.531 8.158 1.00 89.00 605 GLY A C 1
ATOM 4522 O O . GLY A 1 605 ? -25.141 0.326 8.155 1.00 89.00 605 GLY A O 1
ATOM 4523 N N . ARG A 1 606 ? -26.232 2.117 9.033 1.00 92.75 606 ARG A N 1
ATOM 4524 C CA . ARG A 1 606 ? -27.037 1.432 10.051 1.00 92.75 606 ARG A CA 1
ATOM 4525 C C . ARG A 1 606 ? -28.335 2.157 10.381 1.00 92.75 606 ARG A C 1
ATOM 4527 O O . ARG A 1 606 ? -28.469 3.333 10.053 1.00 92.75 606 ARG A O 1
ATOM 4534 N N . SER A 1 607 ? -29.257 1.450 11.040 1.00 92.00 607 SER A N 1
ATOM 4535 C CA . SER A 1 607 ? -30.615 1.934 11.350 1.00 92.00 607 SER A CA 1
ATOM 4536 C C . SER A 1 607 ? -30.902 2.177 12.838 1.00 92.00 607 SER A C 1
ATOM 4538 O O . SER A 1 607 ? -32.014 2.575 13.170 1.00 92.00 607 SER A O 1
ATOM 4540 N N . VAL A 1 608 ? -29.951 1.900 13.736 1.00 95.69 608 VAL A N 1
ATOM 4541 C CA . VAL A 1 608 ? -30.085 2.143 15.184 1.00 95.69 608 VAL A CA 1
ATOM 4542 C C . VAL A 1 608 ? -28.883 2.923 15.712 1.00 95.69 608 VAL A C 1
ATOM 4544 O O . VAL A 1 608 ? -27.758 2.737 15.236 1.00 95.69 608 VAL A O 1
ATOM 4547 N N . PHE A 1 609 ? -29.133 3.806 16.676 1.00 96.25 609 PHE A N 1
ATOM 4548 C CA . PHE A 1 609 ? -28.155 4.748 17.223 1.00 96.25 609 PHE A CA 1
ATOM 4549 C C . PHE A 1 609 ? -28.345 4.910 18.724 1.00 96.25 609 PHE A C 1
ATOM 4551 O O . PHE A 1 609 ? -29.461 4.761 19.224 1.00 96.25 609 PHE A O 1
ATOM 4558 N N . LEU A 1 610 ? -27.276 5.273 19.432 1.00 96.50 610 LEU A N 1
ATOM 4559 C CA . LEU A 1 610 ? -27.424 5.689 20.825 1.00 96.50 610 LEU A CA 1
ATOM 4560 C C . LEU A 1 610 ? -28.249 6.987 20.894 1.00 96.50 610 LEU A C 1
ATOM 4562 O O . LEU A 1 610 ? -28.081 7.857 20.026 1.00 96.50 610 LEU A O 1
ATOM 4566 N N . PRO A 1 611 ? -29.118 7.152 21.905 1.00 94.75 611 PRO A N 1
ATOM 4567 C CA . PRO A 1 611 ? -29.758 8.436 22.157 1.00 94.75 611 PRO A CA 1
ATOM 4568 C C . PRO A 1 611 ? -28.707 9.518 22.468 1.00 94.75 611 PRO A C 1
ATOM 4570 O O . PRO A 1 611 ? -27.651 9.243 23.039 1.00 94.75 611 PRO A O 1
ATOM 4573 N N . GLY A 1 612 ? -28.993 10.762 22.072 1.00 92.06 612 GLY A N 1
ATOM 4574 C CA . GLY A 1 612 ? -28.125 11.921 22.300 1.00 92.06 612 GLY A CA 1
ATOM 4575 C C . GLY A 1 612 ? -27.452 12.488 21.043 1.00 92.06 612 GLY A C 1
ATOM 4576 O O . GLY A 1 612 ? -27.937 12.338 19.916 1.00 92.06 612 GLY A O 1
ATOM 4577 N N . GLY A 1 613 ? -26.348 13.207 21.272 1.00 90.44 613 GLY A N 1
ATOM 4578 C CA . GLY A 1 613 ? -25.653 14.016 20.271 1.00 90.44 613 GLY A CA 1
ATOM 4579 C C . GLY A 1 613 ? -25.035 13.225 19.114 1.00 90.44 613 GLY A C 1
ATOM 4580 O O . GLY A 1 613 ? -24.700 12.041 19.226 1.00 90.44 613 GLY A O 1
ATOM 4581 N N . TRP A 1 614 ? -24.862 13.914 17.988 1.00 91.00 614 TRP A N 1
ATOM 4582 C CA . TRP A 1 614 ? -24.194 13.405 16.796 1.00 91.00 614 TRP A CA 1
ATOM 4583 C C . TRP A 1 614 ? -23.054 14.339 16.414 1.00 91.00 614 TRP A C 1
ATOM 4585 O O . TRP A 1 614 ? -23.275 15.535 16.238 1.00 91.00 614 TRP A O 1
ATOM 4595 N N . THR A 1 615 ? -21.854 13.785 16.276 1.00 90.62 615 THR A N 1
ATOM 4596 C CA . THR A 1 615 ? -20.652 14.543 15.932 1.00 90.62 615 THR A CA 1
ATOM 4597 C C . THR A 1 615 ? -20.267 14.258 14.485 1.00 90.62 615 THR A C 1
ATOM 4599 O O . THR A 1 615 ? -20.055 13.107 14.087 1.00 90.62 615 THR A O 1
ATOM 4602 N N . ASP A 1 616 ? -20.159 15.326 13.695 1.00 87.00 616 ASP A N 1
ATOM 4603 C CA . ASP A 1 616 ? -19.685 15.252 12.319 1.00 87.00 616 ASP A CA 1
ATOM 4604 C C . ASP A 1 616 ? -18.179 14.972 12.258 1.00 87.00 616 ASP A C 1
ATOM 4606 O O . ASP A 1 616 ? -17.377 15.477 13.045 1.00 87.00 616 ASP A O 1
ATOM 4610 N N . ALA A 1 617 ? -17.776 14.186 11.258 1.00 85.88 617 ALA A N 1
ATOM 4611 C CA . ALA A 1 617 ? -16.380 13.855 11.006 1.00 85.88 617 ALA A CA 1
ATOM 4612 C C . ALA A 1 617 ? -16.047 13.958 9.512 1.00 85.88 617 ALA A C 1
ATOM 4614 O O . ALA A 1 617 ? -16.841 13.590 8.631 1.00 85.88 617 ALA A O 1
ATOM 4615 N N . ARG A 1 618 ? -14.840 14.450 9.212 1.00 84.75 618 ARG A N 1
ATOM 4616 C CA . ARG A 1 618 ? -14.322 14.488 7.839 1.00 84.75 618 ARG A CA 1
ATOM 4617 C C . ARG A 1 618 ? -13.867 13.100 7.398 1.00 84.75 618 ARG A C 1
ATOM 4619 O O . ARG A 1 618 ? -13.312 12.338 8.185 1.00 84.75 618 ARG A O 1
ATOM 4626 N N . SER A 1 619 ? -14.067 12.810 6.110 1.00 82.50 619 SER A N 1
ATOM 4627 C CA . SER A 1 619 ? -13.505 11.619 5.460 1.00 82.50 619 SER A CA 1
ATOM 4628 C C . SER A 1 619 ? -11.997 11.523 5.748 1.00 82.50 619 SER A C 1
ATOM 4630 O O . SER A 1 619 ? -11.324 12.551 5.665 1.00 82.50 619 SER A O 1
ATOM 4632 N N . PRO A 1 620 ? -11.454 10.328 6.049 1.00 87.38 620 PRO A N 1
ATOM 4633 C CA . PRO A 1 620 ? -12.087 9.007 5.940 1.00 87.38 620 PRO A CA 1
ATOM 4634 C C . PRO A 1 620 ? -12.991 8.605 7.112 1.00 87.38 620 PRO A C 1
ATOM 4636 O O . PRO A 1 620 ? -13.683 7.599 6.994 1.00 87.38 620 PRO A O 1
ATOM 4639 N N . ASN A 1 621 ? -13.040 9.378 8.197 1.00 90.25 621 ASN A N 1
ATOM 4640 C CA . ASN A 1 621 ? -13.860 9.046 9.359 1.00 90.25 621 ASN A CA 1
ATOM 4641 C C . ASN A 1 621 ? -15.359 9.199 9.061 1.00 90.25 621 ASN A C 1
ATOM 4643 O O . ASN A 1 621 ? -15.793 10.079 8.295 1.00 90.25 621 ASN A O 1
ATOM 4647 N N . LEU A 1 622 ? -16.155 8.314 9.659 1.00 88.88 622 LEU A N 1
ATOM 4648 C CA . LEU A 1 622 ? -17.609 8.414 9.654 1.00 88.88 622 LEU A CA 1
ATOM 4649 C C . LEU A 1 622 ? -18.089 9.255 10.848 1.00 88.88 622 LEU A C 1
ATOM 4651 O O . LEU A 1 622 ? -17.469 9.203 11.911 1.00 88.88 622 LEU A O 1
ATOM 4655 N N . PRO A 1 623 ? -19.179 10.027 10.687 1.00 89.31 623 PRO A N 1
ATOM 4656 C CA . PRO A 1 623 ? -19.859 10.647 11.818 1.00 89.31 623 PRO A CA 1
ATOM 4657 C C . PRO A 1 623 ? -20.306 9.593 12.842 1.00 89.31 623 PRO A C 1
ATOM 4659 O O . PRO A 1 623 ? -20.645 8.464 12.472 1.00 89.31 623 PRO A O 1
ATOM 4662 N N . LEU A 1 624 ? -20.303 9.966 14.119 1.00 93.00 624 LEU A N 1
ATOM 4663 C CA . LEU A 1 624 ? -20.517 9.052 15.241 1.00 93.00 624 LEU A CA 1
ATOM 4664 C C . LEU A 1 624 ? -21.263 9.723 16.395 1.00 93.00 624 LEU A C 1
ATOM 4666 O O . LEU A 1 624 ? -21.390 10.945 16.456 1.00 93.00 624 LEU A O 1
ATOM 4670 N N . GLU A 1 625 ? -21.770 8.918 17.326 1.00 94.38 625 GLU A N 1
ATOM 4671 C CA . GLU A 1 625 ? -22.415 9.423 18.535 1.00 94.38 625 GLU A CA 1
ATOM 4672 C C . GLU A 1 625 ? -21.413 10.159 19.431 1.00 94.38 625 GLU A C 1
ATOM 4674 O O . GLU A 1 625 ? -20.377 9.602 19.800 1.00 94.38 625 GLU A O 1
ATOM 4679 N N . THR A 1 626 ? -21.748 11.392 19.826 1.00 93.62 626 THR A N 1
ATOM 4680 C CA . THR A 1 626 ? -20.887 12.263 20.651 1.00 93.62 626 THR A CA 1
ATOM 4681 C C . THR A 1 626 ? -20.484 11.591 21.969 1.00 93.62 626 THR A C 1
ATOM 4683 O O . THR A 1 626 ? -19.375 11.782 22.462 1.00 93.62 626 THR A O 1
ATOM 4686 N N . TRP A 1 627 ? -21.349 10.730 22.512 1.00 95.44 627 TRP A N 1
ATOM 4687 C CA . TRP A 1 627 ? -21.094 9.975 23.743 1.00 95.44 627 TRP A CA 1
ATOM 4688 C C . TRP A 1 627 ? -19.842 9.075 23.673 1.00 95.44 627 TRP A C 1
ATOM 4690 O O . TRP A 1 627 ? -19.195 8.817 24.692 1.00 95.44 627 TRP A O 1
ATOM 4700 N N . LYS A 1 628 ? -19.452 8.637 22.466 1.00 96.06 628 LYS A N 1
ATOM 4701 C CA . LYS A 1 628 ? -18.278 7.780 22.243 1.00 96.06 628 LYS A CA 1
ATOM 4702 C C . LYS A 1 628 ? -16.957 8.531 22.281 1.00 96.06 628 LYS A C 1
ATOM 4704 O O . LYS A 1 628 ? -15.926 7.897 22.481 1.00 96.06 628 LYS A O 1
ATOM 4709 N N . LEU A 1 629 ? -16.956 9.850 22.075 1.00 94.69 629 LEU A N 1
ATOM 4710 C CA . LEU A 1 629 ? -15.718 10.617 21.901 1.00 94.69 629 LEU A CA 1
ATOM 4711 C C . LEU A 1 629 ? -14.705 10.408 23.045 1.00 94.69 629 LEU A C 1
ATOM 4713 O O . LEU A 1 629 ? -13.538 10.144 22.735 1.00 94.69 629 LEU A O 1
ATOM 4717 N N . PRO A 1 630 ? -15.109 10.414 24.336 1.00 94.25 630 PRO A N 1
ATOM 4718 C CA . PRO A 1 630 ? -14.176 10.199 25.440 1.00 94.25 630 PRO A CA 1
ATOM 4719 C C . PRO A 1 630 ? -13.508 8.817 25.429 1.00 94.25 630 PRO A C 1
ATOM 4721 O O . PRO A 1 630 ? -12.344 8.717 25.808 1.00 94.25 630 PRO A O 1
ATOM 4724 N N . LEU A 1 631 ? -14.186 7.768 24.935 1.00 95.38 631 LEU A N 1
ATOM 4725 C CA . LEU A 1 631 ? -13.628 6.404 24.867 1.00 95.38 631 LEU A CA 1
ATOM 4726 C C . LEU A 1 631 ? -12.384 6.326 23.966 1.00 95.38 631 LEU A C 1
ATOM 4728 O O . LEU A 1 631 ? -11.520 5.473 24.167 1.00 95.38 631 LEU A O 1
ATOM 4732 N N . TYR A 1 632 ? -12.293 7.234 22.992 1.00 94.88 632 TYR A N 1
ATOM 4733 C CA . TYR A 1 632 ? -11.257 7.266 21.959 1.00 94.88 632 TYR A CA 1
ATOM 4734 C C . TYR A 1 632 ? -10.344 8.498 22.056 1.00 94.88 632 TYR A C 1
ATOM 4736 O O . TYR A 1 632 ? -9.523 8.731 21.168 1.00 94.88 632 TYR A O 1
ATOM 4744 N N . GLY A 1 633 ? -10.486 9.311 23.111 1.00 92.31 633 GLY A N 1
ATOM 4745 C CA . GLY A 1 633 ? -9.735 10.561 23.260 1.00 92.31 633 GLY A CA 1
ATOM 4746 C C . GLY A 1 633 ? -10.020 11.581 22.151 1.00 92.31 633 GLY A C 1
ATOM 4747 O O . GLY A 1 633 ? -9.161 12.406 21.836 1.00 92.31 633 GLY A O 1
ATOM 4748 N N . LEU A 1 634 ? -11.201 11.504 21.532 1.00 92.62 634 LEU A N 1
ATOM 4749 C CA . LEU A 1 634 ? -11.628 12.421 20.483 1.00 92.62 634 LEU A CA 1
ATOM 4750 C C . LEU A 1 634 ? -12.172 13.708 21.100 1.00 92.62 634 LEU A C 1
ATOM 4752 O O . LEU A 1 634 ? -12.761 13.705 22.182 1.00 92.62 634 LEU A O 1
ATOM 4756 N N . ARG A 1 635 ? -11.983 14.820 20.393 1.00 86.00 635 ARG A N 1
ATOM 4757 C CA . ARG A 1 635 ? -12.442 16.145 20.808 1.00 86.00 635 ARG A CA 1
ATOM 4758 C C . ARG A 1 635 ? -13.370 16.721 19.753 1.00 86.00 635 ARG A C 1
ATOM 4760 O O . ARG A 1 635 ? -13.062 16.683 18.561 1.00 86.00 635 ARG A O 1
ATOM 4767 N N . ASP A 1 636 ? -14.491 17.258 20.214 1.00 80.38 636 ASP A N 1
ATOM 4768 C CA . ASP A 1 636 ? -15.421 18.029 19.398 1.00 80.38 636 ASP A CA 1
ATOM 4769 C C . ASP A 1 636 ? -15.150 19.517 19.640 1.00 80.38 636 ASP A C 1
ATOM 4771 O O . ASP A 1 636 ? -15.441 20.053 20.710 1.00 80.38 636 ASP A O 1
ATOM 4775 N N . ASP A 1 637 ? -14.509 20.170 18.676 1.00 67.19 637 ASP A N 1
ATOM 4776 C CA . ASP A 1 637 ? -14.378 21.623 18.656 1.00 67.19 637 ASP A CA 1
ATOM 4777 C C . ASP A 1 637 ? -15.486 22.120 17.736 1.00 67.19 637 ASP A C 1
ATOM 4779 O O . ASP A 1 637 ? -15.373 21.965 16.536 1.00 67.19 637 ASP A O 1
ATOM 4783 N N . ARG A 1 638 ? -16.569 22.709 18.252 1.00 68.12 638 ARG A N 1
ATOM 4784 C CA . ARG A 1 638 ? -17.726 23.109 17.422 1.00 68.12 638 ARG A CA 1
ATOM 4785 C C . ARG A 1 638 ? -17.369 24.035 16.243 1.00 68.12 638 ARG A C 1
ATOM 4787 O O . ARG A 1 638 ? -18.175 24.180 15.327 1.00 68.12 638 ARG A O 1
ATOM 4794 N N . ALA A 1 639 ? -16.194 24.672 16.260 1.00 68.75 639 ALA A N 1
ATOM 4795 C CA . ALA A 1 639 ? -15.684 25.498 15.166 1.00 68.75 639 ALA A CA 1
ATOM 4796 C C . ALA A 1 639 ? -14.832 24.724 14.136 1.00 68.75 639 ALA A C 1
ATOM 4798 O O . ALA A 1 639 ? -14.534 25.251 13.060 1.00 68.75 639 ALA A O 1
ATOM 4799 N N . LYS A 1 640 ? -14.414 23.490 14.438 1.00 68.62 640 LYS A N 1
ATOM 4800 C CA . LYS A 1 640 ? -13.541 22.651 13.608 1.00 68.62 640 LYS A CA 1
ATOM 4801 C C . LYS A 1 640 ? -14.083 21.219 13.489 1.00 68.62 640 LYS A C 1
ATOM 4803 O O . LYS A 1 640 ? -14.902 20.766 14.268 1.00 68.62 640 LYS A O 1
ATOM 4808 N N . PRO A 1 641 ? -13.647 20.448 12.489 1.00 71.69 641 PRO A N 1
ATOM 4809 C CA . PRO A 1 641 ? -13.968 19.027 12.454 1.00 71.69 641 PRO A CA 1
ATOM 4810 C C . PRO A 1 641 ? -13.446 18.313 13.702 1.00 71.69 641 PRO A C 1
ATOM 4812 O O . PRO A 1 641 ? -12.347 18.629 14.163 1.00 71.69 641 PRO A O 1
ATOM 4815 N N . CYS A 1 642 ? -14.194 17.312 14.175 1.00 84.00 642 CYS A N 1
ATOM 4816 C CA . CYS A 1 642 ? -13.748 16.427 15.244 1.00 84.00 642 CYS A CA 1
ATOM 4817 C C . CYS A 1 642 ? -12.327 15.909 14.967 1.00 84.00 642 CYS A C 1
ATOM 4819 O O . CYS A 1 642 ? -12.007 15.498 13.844 1.00 84.00 642 CYS A O 1
ATOM 4821 N N . ALA A 1 643 ? -11.483 15.955 15.994 1.00 83.38 643 ALA A N 1
ATOM 4822 C CA . ALA A 1 643 ? -10.077 15.589 15.917 1.00 83.38 643 ALA A CA 1
ATOM 4823 C C . ALA A 1 643 ? -9.728 14.573 17.005 1.00 83.38 643 ALA A C 1
ATOM 4825 O O . ALA A 1 643 ? -10.334 14.547 18.078 1.00 83.38 643 ALA A O 1
ATOM 4826 N N . GLY A 1 644 ? -8.731 13.743 16.722 1.00 86.25 644 GLY A N 1
ATOM 4827 C CA . GLY A 1 644 ? -8.264 12.700 17.621 1.00 86.25 644 GLY A CA 1
ATOM 4828 C C . GLY A 1 644 ? -6.745 12.568 17.612 1.00 86.25 644 GLY A C 1
ATOM 4829 O O . GLY A 1 644 ? -6.074 13.294 16.878 1.00 86.25 644 GLY A O 1
ATOM 4830 N N . PRO A 1 645 ? -6.207 11.618 18.394 1.00 86.50 645 PRO A N 1
ATOM 4831 C CA . PRO A 1 645 ? -4.769 11.336 18.439 1.00 86.50 645 PRO A CA 1
ATOM 4832 C C . PRO A 1 645 ? -4.191 10.908 17.077 1.00 86.50 645 PRO A C 1
ATOM 4834 O O . PRO A 1 645 ? -3.039 11.170 16.753 1.00 86.50 645 PRO A O 1
ATOM 4837 N N . LEU A 1 646 ? -5.012 10.277 16.237 1.00 87.50 646 LEU A N 1
ATOM 4838 C CA . LEU A 1 646 ? -4.660 9.893 14.874 1.00 87.50 646 LEU A CA 1
ATOM 4839 C C . LEU A 1 646 ? -5.651 10.508 13.882 1.00 87.50 646 LEU A C 1
ATOM 4841 O O . LEU A 1 646 ? -6.822 10.724 14.199 1.00 87.50 646 LEU A O 1
ATOM 4845 N N . ALA A 1 647 ? -5.185 10.756 12.653 1.00 86.00 647 ALA A N 1
ATOM 4846 C CA . ALA A 1 647 ? -6.023 11.296 11.578 1.00 86.00 647 ALA A CA 1
ATOM 4847 C C . ALA A 1 647 ? -7.206 10.368 11.246 1.00 86.00 647 ALA A C 1
ATOM 4849 O O . ALA A 1 647 ? -8.319 10.835 10.998 1.00 86.00 647 ALA A O 1
ATOM 4850 N N . ARG A 1 648 ? -6.975 9.050 11.273 1.00 91.56 648 ARG A N 1
ATOM 4851 C CA . ARG A 1 648 ? -8.024 8.028 11.289 1.00 91.56 648 ARG A CA 1
ATOM 4852 C C . ARG A 1 648 ? -8.386 7.720 12.740 1.00 91.56 648 ARG A C 1
ATOM 4854 O O . ARG A 1 648 ? -7.503 7.413 13.534 1.00 91.56 648 ARG A O 1
ATOM 4861 N N . PHE A 1 649 ? -9.670 7.766 13.078 1.00 94.00 649 PHE A N 1
ATOM 4862 C CA . PHE A 1 649 ? -10.149 7.359 14.397 1.00 94.00 649 PHE A CA 1
ATOM 4863 C C . PHE A 1 649 ? -10.009 5.842 14.539 1.00 94.00 649 PHE A C 1
ATOM 4865 O O . PHE A 1 649 ? -10.550 5.092 13.727 1.00 94.00 649 PHE A O 1
ATOM 4872 N N . LEU A 1 650 ? -9.254 5.410 15.548 1.00 95.44 650 LEU A N 1
ATOM 4873 C CA . LEU A 1 650 ? -8.892 4.016 15.804 1.00 95.44 650 LEU A CA 1
ATOM 4874 C C . LEU A 1 650 ? -8.926 3.743 17.313 1.00 95.44 650 LEU A C 1
ATOM 4876 O O . LEU A 1 650 ? -8.765 4.662 18.118 1.00 95.44 650 LEU A O 1
ATOM 4880 N N . ALA A 1 651 ? -9.113 2.479 17.697 1.00 96.31 651 ALA A N 1
ATOM 4881 C CA . ALA A 1 651 ? -9.008 2.055 19.089 1.00 96.31 651 ALA A CA 1
ATOM 4882 C C . ALA A 1 651 ? -7.538 2.096 19.537 1.00 96.31 651 ALA A C 1
ATOM 4884 O O . ALA A 1 651 ? -6.679 1.470 18.928 1.00 96.31 651 ALA A O 1
ATOM 4885 N N . LEU A 1 652 ? -7.229 2.851 20.593 1.00 96.25 652 LEU A N 1
ATOM 4886 C CA . LEU A 1 652 ? -5.857 2.976 21.124 1.00 96.25 652 LEU A CA 1
ATOM 4887 C C . LEU A 1 652 ? -5.605 2.069 22.340 1.00 96.25 652 LEU A C 1
ATOM 4889 O O . LEU A 1 652 ? -4.582 2.195 23.011 1.00 96.25 652 LEU A O 1
ATOM 4893 N N . ARG A 1 653 ? -6.566 1.190 22.633 1.00 96.56 653 ARG A N 1
ATOM 4894 C CA . ARG A 1 653 ? -6.586 0.171 23.687 1.00 96.56 653 ARG A CA 1
ATOM 4895 C C . ARG A 1 653 ? -7.382 -1.038 23.182 1.00 96.56 653 ARG A C 1
ATOM 4897 O O . ARG A 1 653 ? -8.185 -0.844 22.264 1.00 96.56 653 ARG A O 1
ATOM 4904 N N . PRO A 1 654 ? -7.213 -2.236 23.770 1.00 97.25 654 PRO A N 1
ATOM 4905 C CA . PRO A 1 654 ? -7.984 -3.415 23.383 1.00 97.25 654 PRO A CA 1
ATOM 4906 C C . PRO A 1 654 ? -9.496 -3.151 23.374 1.00 97.25 654 PRO A C 1
ATOM 4908 O O . PRO A 1 654 ? -10.041 -2.577 24.317 1.00 97.25 654 PRO A O 1
ATOM 4911 N N . LEU A 1 655 ? -10.198 -3.609 22.331 1.00 96.50 655 LEU A N 1
ATOM 4912 C CA . LEU A 1 655 ? -11.662 -3.502 22.260 1.00 96.50 655 LEU A CA 1
ATOM 4913 C C . LEU A 1 655 ? -12.389 -4.143 23.460 1.00 96.50 655 LEU A C 1
ATOM 4915 O O . LEU A 1 655 ? -13.344 -3.522 23.922 1.00 96.50 655 LEU A O 1
ATOM 4919 N N . PRO A 1 656 ? -11.950 -5.295 24.017 1.00 96.38 656 PRO A N 1
ATOM 4920 C CA . PRO A 1 656 ? -12.492 -5.825 25.271 1.00 96.38 656 PRO A CA 1
ATOM 4921 C C . PRO A 1 656 ? -12.518 -4.806 26.414 1.00 96.38 656 PRO A C 1
ATOM 4923 O O . PRO A 1 656 ? -13.554 -4.622 27.044 1.00 96.38 656 PRO A O 1
ATOM 4926 N N . GLU A 1 657 ? -11.424 -4.065 26.624 1.00 97.69 657 GLU A N 1
ATOM 4927 C CA . GLU A 1 657 ? -11.374 -3.010 27.645 1.00 97.69 657 GLU A CA 1
ATOM 4928 C C . GLU A 1 657 ? -12.344 -1.869 27.332 1.00 97.69 657 GLU A C 1
ATOM 4930 O O . GLU A 1 657 ? -12.955 -1.305 28.238 1.00 97.69 657 GLU A O 1
ATOM 4935 N N . LEU A 1 658 ? -12.506 -1.521 26.052 1.00 98.19 658 LEU A N 1
ATOM 4936 C CA . LEU A 1 658 ? -13.442 -0.481 25.632 1.00 98.19 658 LEU A CA 1
ATOM 4937 C C . LEU A 1 658 ? -14.912 -0.913 25.772 1.00 98.19 658 LEU A C 1
ATOM 4939 O O . LEU A 1 658 ? -15.761 -0.052 25.999 1.00 98.19 658 LEU A O 1
ATOM 4943 N N . PHE A 1 659 ? -15.236 -2.204 25.654 1.00 98.50 659 PHE A N 1
ATOM 4944 C CA . PHE A 1 659 ? -16.572 -2.718 25.980 1.00 98.50 659 PHE A CA 1
ATOM 4945 C C . PHE A 1 659 ? -16.843 -2.619 27.479 1.00 98.50 659 PHE A C 1
ATOM 4947 O O . PHE A 1 659 ? -17.862 -2.048 27.870 1.00 98.50 659 PHE A O 1
ATOM 4954 N N . THR A 1 660 ? -15.906 -3.088 28.307 1.00 98.31 660 THR A N 1
ATOM 4955 C CA . THR A 1 660 ? -16.015 -3.005 29.768 1.00 98.31 660 THR A CA 1
ATOM 4956 C C . THR A 1 660 ? -16.143 -1.558 30.237 1.00 98.31 660 THR A C 1
ATOM 4958 O O . THR A 1 660 ? -17.019 -1.243 31.035 1.00 98.31 660 THR A O 1
ATOM 4961 N N . GLU A 1 661 ? -15.330 -0.645 29.700 1.00 98.06 661 GLU A N 1
ATOM 4962 C CA . GLU A 1 661 ? -15.381 0.778 30.047 1.00 98.06 661 GLU A CA 1
ATOM 4963 C C . GLU A 1 661 ? -16.695 1.440 29.616 1.00 98.06 661 GLU A C 1
ATOM 4965 O O . GLU A 1 661 ? -17.286 2.203 30.381 1.00 98.06 661 GLU A O 1
ATOM 4970 N N . ALA A 1 662 ? -17.182 1.148 28.407 1.00 98.19 662 ALA A N 1
ATOM 4971 C CA . ALA A 1 662 ? -18.458 1.683 27.944 1.00 98.19 662 ALA A CA 1
ATOM 4972 C C . ALA A 1 662 ? -19.617 1.213 28.834 1.00 98.19 662 ALA A C 1
ATOM 4974 O O . ALA A 1 662 ? -20.475 2.017 29.200 1.00 98.19 662 ALA A O 1
ATOM 4975 N N . TRP A 1 663 ? -19.621 -0.063 29.224 1.00 98.38 663 TRP A N 1
ATOM 4976 C CA . TRP A 1 663 ? -20.633 -0.604 30.125 1.00 98.38 663 TRP A CA 1
ATOM 4977 C C . TRP A 1 663 ? -20.534 -0.025 31.540 1.00 98.38 663 TRP A C 1
ATOM 4979 O O . TRP A 1 663 ? -21.546 0.388 32.108 1.00 98.38 663 TRP A O 1
ATOM 4989 N N . ARG A 1 664 ? -19.315 0.107 32.076 1.00 98.12 664 ARG A N 1
ATOM 4990 C CA . ARG A 1 664 ? -19.056 0.742 33.373 1.00 98.12 664 ARG A CA 1
ATOM 4991 C C . ARG A 1 664 ? -19.634 2.158 33.430 1.00 98.12 664 ARG A C 1
ATOM 4993 O O . ARG A 1 664 ? -20.359 2.476 34.368 1.00 98.12 664 ARG A O 1
ATOM 5000 N N . ARG A 1 665 ? -19.404 2.979 32.397 1.00 97.44 665 ARG A N 1
ATOM 5001 C CA . ARG A 1 665 ? -19.980 4.336 32.298 1.00 97.44 665 ARG A CA 1
ATOM 5002 C C . ARG A 1 665 ? -21.511 4.321 32.337 1.00 97.44 665 ARG A C 1
ATOM 5004 O O . ARG A 1 665 ? -22.109 5.096 33.078 1.00 97.44 665 ARG A O 1
ATOM 5011 N N . VAL A 1 666 ? -22.147 3.398 31.608 1.00 96.88 666 VAL A N 1
ATOM 5012 C CA . VAL A 1 666 ? -23.611 3.227 31.634 1.00 96.88 666 VAL A CA 1
ATOM 5013 C C . VAL A 1 666 ? -24.103 2.865 33.041 1.00 96.88 666 VAL A C 1
ATOM 5015 O O . VAL A 1 666 ? -25.069 3.460 33.522 1.00 96.88 666 VAL A O 1
ATOM 5018 N N . ARG A 1 667 ? -23.427 1.934 33.726 1.00 96.69 667 ARG A N 1
ATOM 5019 C CA . ARG A 1 667 ? -23.751 1.508 35.100 1.00 96.69 667 ARG A CA 1
ATOM 5020 C C . ARG A 1 667 ? -23.587 2.626 36.130 1.00 96.69 667 ARG A C 1
ATOM 5022 O O . ARG A 1 667 ? -24.373 2.700 37.070 1.00 96.69 667 ARG A O 1
ATOM 5029 N N . GLU A 1 668 ? -22.615 3.509 35.931 1.00 95.94 668 GLU A N 1
ATOM 5030 C CA . GLU A 1 668 ? -22.336 4.667 36.792 1.00 95.94 668 GLU A CA 1
ATOM 5031 C C . GLU A 1 668 ? -23.239 5.879 36.507 1.00 95.94 668 GLU A C 1
ATOM 5033 O O . GLU A 1 668 ? -23.096 6.929 37.131 1.00 95.94 668 GLU A O 1
ATOM 5038 N N . GLY A 1 669 ? -24.206 5.740 35.596 1.00 92.94 669 GLY A N 1
ATOM 5039 C CA . GLY A 1 669 ? -25.194 6.774 35.294 1.00 92.94 669 GLY A CA 1
ATOM 5040 C C . GLY A 1 669 ? -24.813 7.714 34.149 1.00 92.94 669 GLY A C 1
ATOM 5041 O O . GLY A 1 669 ? -25.664 8.502 33.739 1.00 92.94 669 GLY A O 1
ATOM 5042 N N . ASP A 1 670 ? -23.616 7.578 33.572 1.00 93.50 670 ASP A N 1
ATOM 5043 C CA . ASP A 1 670 ? -23.171 8.246 32.336 1.00 93.50 670 ASP A CA 1
ATOM 5044 C C . ASP A 1 670 ? -23.629 7.449 31.099 1.00 93.50 670 ASP A C 1
ATOM 5046 O O . ASP A 1 670 ? -22.848 7.005 30.252 1.00 93.50 670 ASP A O 1
ATOM 5050 N N . GLY A 1 671 ? -24.937 7.195 31.033 1.00 91.38 671 GLY A N 1
ATOM 5051 C CA . GLY A 1 671 ? -25.575 6.531 29.901 1.00 91.38 671 GLY A CA 1
ATOM 5052 C C . GLY A 1 671 ? -25.825 7.495 28.732 1.00 91.38 671 GLY A C 1
ATOM 5053 O O . GLY A 1 671 ? -26.008 8.693 28.953 1.00 91.38 671 GLY A O 1
ATOM 5054 N N . PRO A 1 672 ? -25.895 7.005 27.482 1.00 92.44 672 PRO A N 1
ATOM 5055 C CA . PRO A 1 672 ? -26.221 7.849 26.338 1.00 92.44 672 PRO A CA 1
ATOM 5056 C C . PRO A 1 672 ? -27.554 8.594 26.507 1.00 92.44 672 PRO A C 1
ATOM 5058 O O . PRO A 1 672 ? -28.539 8.029 26.982 1.00 92.44 672 PRO A O 1
ATOM 5061 N N . GLY A 1 673 ? -27.590 9.861 26.087 1.00 83.31 673 GLY A N 1
ATOM 5062 C CA . GLY A 1 673 ? -28.792 10.703 26.122 1.00 83.31 673 GLY A CA 1
ATOM 5063 C C . GLY A 1 673 ? -29.146 11.302 27.488 1.00 83.31 673 GLY A C 1
ATOM 5064 O O . GLY A 1 673 ? -30.214 11.905 27.589 1.00 83.31 673 GLY A O 1
ATOM 5065 N N . ARG A 1 674 ? -28.286 11.138 28.503 1.00 69.88 674 ARG A N 1
ATOM 5066 C CA . ARG A 1 674 ? -28.433 11.752 29.830 1.00 69.88 674 ARG A CA 1
ATOM 5067 C C . ARG A 1 674 ? -27.682 13.067 29.976 1.00 69.88 674 ARG A C 1
ATOM 5069 O O . ARG A 1 674 ? -26.666 13.253 29.266 1.00 69.88 674 ARG A O 1
#

Foldseek 3Di:
DPPQDQFQDPLQLVLLCLLVQPQWQPDPPSRADQLQVQQLVQCQLQVPDDDNDLPPGHAHRHPCVLCQLLVLLLLLLLQAPLRDQVSNVSSLVSLLSLQPGLSQDQPWWKKKFKKWAPDQDDWDDDPSKTKRWHQGHADPDDGTGITMMMITDPDDDDDDDPRIDTPDMDTRDRLDRHSLLSVLSSVLCVVQPHAQAALVLLVLLCVLQLAASLLSLCLSSLHACLRPNFDDPVSCVSSVHDSLSSNQSSVVRNPCHSSNSSQLSSNLQDRDSVLSSCCRPHCSCNSSSVSSSVSNCVVPNRANHFDNLVSVLVSLQPAPLAHPVLLSCLLPVVVACLLVDAKAKFWDWDQDPNFTDIDIDIPDRSVQCVLSSLLRLLVQLLCCQFRDWQPGSSLLSLLVSLVSNVVNLQRQRDKYFFWKADDLVLLVVLQVVQDDDFGAGPVRHGDPQWGHNSAKIWHQTPNSIITIIGRSSQQPPDPNLPSLCVSQDDPRIGGVGDNSSLSSCLSPDPQSVQSSVVSVVHPFDTRAGLLQCCRNPVVQLVVQCVVQVFDSLLSRVLLSQLFPQQPAPVNVCVNHVDDPVSVVRSVVRCVVSVQWDADDDPPNNDGTHGADDWACADPPGHIHHPLNCVLQVWDGDVVDHIDGSRSRRGHSHRSSVRSVVSVVCVVVVVGGND